Protein AF-A0A7S4W6G4-F1 (afdb_monomer_lite)

Radius of gyration: 26.93 Å; chains: 1; bounding box: 113×39×64 Å

Structure (mmCIF, N/CA/C/O backbone):
data_AF-A0A7S4W6G4-F1
#
_entry.id   AF-A0A7S4W6G4-F1
#
loop_
_atom_site.group_PDB
_atom_site.id
_atom_site.type_symbol
_atom_site.label_atom_id
_atom_site.label_alt_id
_atom_site.label_comp_id
_atom_site.label_asym_id
_atom_site.label_entity_id
_atom_site.label_seq_id
_atom_site.pdbx_PDB_ins_code
_atom_site.Cartn_x
_atom_site.Cartn_y
_atom_site.Cartn_z
_atom_site.occupancy
_atom_site.B_iso_or_equiv
_atom_site.auth_seq_id
_atom_site.auth_comp_id
_atom_site.auth_asym_id
_atom_site.auth_atom_id
_atom_site.pdbx_PDB_model_num
ATOM 1 N N . MET A 1 1 ? -40.949 -20.817 -31.400 1.00 38.12 1 MET A N 1
ATOM 2 C CA . MET A 1 1 ? -40.218 -19.542 -31.556 1.00 38.12 1 MET A CA 1
ATOM 3 C C . MET A 1 1 ? -39.423 -19.341 -30.274 1.00 38.12 1 MET A C 1
ATOM 5 O O . MET A 1 1 ? -40.013 -19.030 -29.252 1.00 38.12 1 MET A O 1
ATOM 9 N N . MET A 1 2 ? -38.136 -19.704 -30.275 1.00 33.88 2 MET A N 1
ATOM 10 C CA . MET A 1 2 ? -37.300 -19.646 -29.070 1.00 33.88 2 MET A CA 1
ATOM 11 C C . MET A 1 2 ? -37.063 -18.179 -28.695 1.00 33.88 2 MET A C 1
ATOM 13 O O . MET A 1 2 ? -36.562 -17.413 -29.520 1.00 33.88 2 MET A O 1
ATOM 17 N N . ARG A 1 3 ? -37.460 -17.781 -27.479 1.00 37.72 3 ARG A N 1
ATOM 18 C CA . ARG A 1 3 ? -37.093 -16.485 -26.898 1.00 37.72 3 ARG A CA 1
ATOM 19 C C . ARG A 1 3 ? -35.567 -16.452 -26.810 1.00 37.72 3 ARG A C 1
ATOM 21 O O . ARG A 1 3 ? -34.982 -17.215 -26.053 1.00 37.72 3 ARG A O 1
ATOM 28 N N . LYS A 1 4 ? -34.929 -15.598 -27.614 1.00 39.22 4 LYS A N 1
ATOM 29 C CA . LYS A 1 4 ? -33.546 -15.189 -27.368 1.00 39.22 4 LYS A CA 1
ATOM 30 C C . LYS A 1 4 ? -33.544 -14.504 -26.005 1.00 39.22 4 LYS A C 1
ATOM 32 O O . LYS A 1 4 ? -34.100 -13.416 -25.886 1.00 39.22 4 LYS A O 1
ATOM 37 N N . GLU A 1 5 ? -32.974 -15.151 -24.997 1.00 38.62 5 GLU A N 1
ATOM 38 C CA . GLU A 1 5 ? -32.592 -14.473 -23.764 1.00 38.62 5 GLU A CA 1
ATOM 39 C C . GLU A 1 5 ? -31.671 -13.315 -24.160 1.00 38.62 5 GLU A C 1
ATOM 41 O O . GLU A 1 5 ? -30.618 -13.510 -24.775 1.00 38.62 5 GLU A O 1
ATOM 46 N N . ALA A 1 6 ? -32.131 -12.087 -23.924 1.00 40.75 6 ALA A N 1
ATOM 47 C CA . ALA A 1 6 ? -31.311 -10.909 -24.117 1.00 40.75 6 ALA A CA 1
ATOM 48 C C . ALA A 1 6 ? -30.125 -11.026 -23.153 1.00 40.75 6 ALA A C 1
ATOM 50 O O . ALA A 1 6 ? -30.325 -11.126 -21.943 1.00 40.75 6 ALA A O 1
ATOM 51 N N . ARG A 1 7 ? -28.893 -11.043 -23.681 1.00 44.03 7 ARG A N 1
ATOM 52 C CA . ARG A 1 7 ? -27.702 -10.907 -22.834 1.00 44.03 7 ARG A CA 1
ATOM 53 C C . ARG A 1 7 ? -27.872 -9.635 -21.995 1.00 44.03 7 ARG A C 1
ATOM 55 O O . ARG A 1 7 ? -28.256 -8.616 -22.577 1.00 44.03 7 ARG A O 1
ATOM 62 N N . PRO A 1 8 ? -27.604 -9.671 -20.679 1.00 49.88 8 PRO A N 1
ATOM 63 C CA . PRO A 1 8 ? -27.667 -8.472 -19.860 1.00 49.88 8 PRO A CA 1
ATOM 64 C C . PRO A 1 8 ? -26.774 -7.397 -20.486 1.00 49.88 8 PRO A C 1
ATOM 66 O O . PRO A 1 8 ? -25.639 -7.666 -20.886 1.00 49.88 8 PRO A O 1
ATOM 69 N N . GLN A 1 9 ? -27.330 -6.198 -20.650 1.00 58.19 9 GLN A N 1
ATOM 70 C CA . GLN A 1 9 ? -26.614 -5.054 -21.197 1.00 58.19 9 GLN A CA 1
ATOM 71 C C . GLN A 1 9 ? -25.461 -4.723 -20.242 1.00 58.19 9 GLN A C 1
ATOM 73 O O . GLN A 1 9 ? -25.699 -4.482 -19.060 1.00 58.19 9 GLN A O 1
ATOM 78 N N . LYS A 1 10 ? -24.218 -4.781 -20.738 1.00 71.19 10 LYS A N 1
ATOM 79 C CA . LYS A 1 10 ? -23.021 -4.498 -19.932 1.00 71.19 10 LYS A CA 1
ATOM 80 C C . LYS A 1 10 ? -23.102 -3.084 -19.358 1.00 71.19 10 LYS A C 1
ATOM 82 O O . LYS A 1 10 ? -23.536 -2.166 -20.058 1.00 71.19 10 LYS A O 1
ATOM 87 N N . SER A 1 11 ? -22.685 -2.911 -18.104 1.00 84.69 11 SER A N 1
ATOM 88 C CA . SER A 1 11 ? -22.609 -1.578 -17.497 1.00 84.69 11 SER A CA 1
ATOM 89 C C . SER A 1 11 ? -21.521 -0.736 -18.176 1.00 84.69 11 SER A C 1
ATOM 91 O O . SER A 1 11 ? -20.589 -1.274 -18.779 1.00 84.69 11 SER A O 1
ATOM 93 N N . ALA A 1 12 ? -21.616 0.594 -18.067 1.00 89.12 12 ALA A N 1
ATOM 94 C CA . ALA A 1 12 ? -20.572 1.495 -18.562 1.00 89.12 12 ALA A CA 1
ATOM 95 C C . ALA A 1 12 ? -19.208 1.194 -17.913 1.00 89.12 12 ALA A C 1
ATOM 97 O O . ALA A 1 12 ? -18.187 1.211 -18.596 1.00 89.12 12 ALA A O 1
ATOM 98 N N . LEU A 1 13 ? -19.212 0.836 -16.623 1.00 91.19 13 LEU A N 1
ATOM 99 C CA . LEU A 1 13 ? -18.019 0.421 -15.893 1.00 91.19 13 LEU A CA 1
ATOM 100 C C . LEU A 1 13 ? -17.407 -0.862 -16.469 1.00 91.19 13 LEU A C 1
ATOM 102 O O . LEU A 1 13 ? -16.216 -0.885 -16.759 1.00 91.19 13 LEU A O 1
ATOM 106 N N . GLN A 1 14 ? -18.212 -1.897 -16.718 1.00 90.19 14 GLN A N 1
ATOM 107 C CA . GLN A 1 14 ? -17.725 -3.145 -17.319 1.00 90.19 14 GLN A CA 1
ATOM 108 C C . GLN A 1 14 ? -17.139 -2.917 -18.715 1.00 90.19 14 GLN A C 1
ATOM 110 O O . GLN A 1 14 ? -16.082 -3.453 -19.033 1.00 90.19 14 GLN A O 1
ATOM 115 N N . ALA A 1 15 ? -17.788 -2.089 -19.536 1.00 91.38 15 ALA A N 1
ATOM 116 C CA . ALA A 1 15 ? -17.266 -1.740 -20.854 1.00 91.38 15 ALA A CA 1
ATOM 117 C C . ALA A 1 15 ? -15.941 -0.959 -20.767 1.00 91.38 15 ALA A C 1
ATOM 119 O O . ALA A 1 15 ? -15.042 -1.191 -21.572 1.00 91.38 15 ALA A O 1
ATOM 120 N N . ALA A 1 16 ? -15.800 -0.057 -19.789 1.00 93.62 16 ALA A N 1
ATOM 121 C CA . ALA A 1 16 ? -14.558 0.678 -19.569 1.00 93.62 16 ALA A CA 1
ATOM 122 C C . ALA A 1 16 ? -13.426 -0.236 -19.072 1.00 93.62 16 ALA A C 1
ATOM 124 O O . ALA A 1 16 ? -12.300 -0.119 -19.551 1.00 93.62 16 ALA A O 1
ATOM 125 N N . LEU A 1 17 ? -13.724 -1.185 -18.181 1.00 93.81 17 LEU A N 1
ATOM 126 C CA . LEU A 1 17 ? -12.764 -2.188 -17.713 1.00 93.81 17 LEU A CA 1
ATOM 127 C C . LEU A 1 17 ? -12.255 -3.068 -18.861 1.00 93.81 17 LEU A C 1
ATOM 129 O O . LEU A 1 17 ? -11.051 -3.242 -19.002 1.00 93.81 17 LEU A O 1
ATOM 133 N N . GLU A 1 18 ? -13.146 -3.540 -19.735 1.00 91.38 18 GLU A N 1
ATOM 134 C CA . GLU A 1 18 ? -12.777 -4.326 -20.925 1.00 91.38 18 GLU A CA 1
ATOM 135 C C . GLU A 1 18 ? -11.944 -3.546 -21.953 1.00 91.38 18 GLU A C 1
ATOM 137 O O . GLU A 1 18 ? -11.341 -4.153 -22.832 1.00 91.38 18 GLU A O 1
ATOM 142 N N . SER A 1 19 ? -11.930 -2.211 -21.883 1.00 92.19 19 SER A N 1
ATOM 143 C CA . SER A 1 19 ? -11.077 -1.388 -22.750 1.00 92.19 19 SER A CA 1
ATOM 144 C C . SER A 1 19 ? -9.646 -1.239 -22.233 1.00 92.19 19 SER A C 1
ATOM 146 O O . SER A 1 19 ? -8.762 -0.897 -23.015 1.00 92.19 19 SER A O 1
ATOM 148 N N . VAL A 1 20 ? -9.434 -1.477 -20.934 1.00 92.50 20 VAL A N 1
ATOM 149 C CA . VAL A 1 20 ? -8.121 -1.416 -20.276 1.00 92.50 20 VAL A CA 1
ATOM 150 C C . VAL A 1 20 ? -7.511 -2.810 -20.170 1.00 92.50 20 VAL A C 1
ATOM 152 O O . VAL A 1 20 ? -6.330 -2.980 -20.434 1.00 92.50 20 VAL A O 1
ATOM 155 N N . LEU A 1 21 ? -8.322 -3.798 -19.793 1.00 91.88 21 LEU A N 1
ATOM 156 C CA . LEU A 1 21 ? -7.887 -5.174 -19.582 1.00 91.88 21 LEU A CA 1
ATOM 157 C C . LEU A 1 21 ? -7.889 -5.968 -20.889 1.00 91.88 21 LEU A C 1
ATOM 159 O O . LEU A 1 21 ? -8.795 -5.825 -21.714 1.00 91.88 21 LEU A O 1
ATOM 163 N N . ASP A 1 22 ? -6.920 -6.865 -21.046 1.00 82.88 22 ASP A N 1
ATOM 164 C CA . ASP A 1 22 ? -6.840 -7.794 -22.170 1.00 82.88 22 ASP A CA 1
ATOM 165 C C . ASP A 1 22 ? -7.007 -9.266 -21.737 1.00 82.88 22 ASP A C 1
ATOM 167 O O . ASP A 1 22 ? -7.213 -9.606 -20.571 1.00 82.88 22 ASP A O 1
ATOM 171 N N . GLY A 1 23 ? -6.969 -10.188 -22.706 1.00 71.50 23 GLY A N 1
ATOM 172 C CA . GLY A 1 23 ? -7.150 -11.619 -22.438 1.00 71.50 23 GLY A CA 1
ATOM 173 C C . GLY A 1 23 ? -6.061 -12.250 -21.557 1.00 71.50 23 GLY A C 1
ATOM 174 O O . GLY A 1 23 ? -6.281 -13.340 -21.024 1.00 71.50 23 GLY A O 1
ATOM 175 N N . ASN A 1 24 ? -4.909 -11.598 -21.387 1.00 75.94 24 ASN A N 1
ATOM 176 C CA . ASN A 1 24 ? -3.816 -12.072 -20.539 1.00 75.94 24 ASN A CA 1
ATOM 177 C C . ASN A 1 24 ? -4.064 -11.766 -19.055 1.00 75.94 24 ASN A C 1
ATOM 179 O O . ASN A 1 24 ? -3.491 -12.437 -18.195 1.00 75.94 24 ASN A O 1
ATOM 183 N N . ASP A 1 25 ? -4.958 -10.826 -18.742 1.00 85.12 25 ASP A N 1
ATOM 184 C CA . ASP A 1 25 ? -5.256 -10.430 -17.363 1.00 85.12 25 ASP A CA 1
ATOM 185 C C . ASP A 1 25 ? -6.153 -11.439 -16.627 1.00 85.12 25 ASP A C 1
ATOM 187 O O . ASP A 1 25 ? -6.277 -11.380 -15.407 1.00 85.12 25 ASP A O 1
ATOM 191 N N . GLY A 1 26 ? -6.740 -12.425 -17.317 1.00 88.69 26 GLY A N 1
ATOM 192 C CA . GLY A 1 26 ? -7.681 -13.375 -16.706 1.00 88.69 26 GLY A CA 1
ATOM 193 C C . GLY A 1 26 ? -7.098 -14.178 -15.534 1.00 88.69 26 GLY A C 1
ATOM 194 O O . GLY A 1 26 ? -7.753 -14.340 -14.506 1.00 88.69 26 GLY A O 1
ATOM 195 N N . GLN A 1 27 ? -5.846 -14.643 -15.641 1.00 88.94 27 GLN A N 1
ATOM 196 C CA . GLN A 1 27 ? -5.169 -15.297 -14.509 1.00 88.94 27 GLN A CA 1
ATOM 197 C C . GLN A 1 27 ? -4.900 -14.315 -13.369 1.00 88.94 27 GLN A C 1
ATOM 199 O O . GLN A 1 27 ? -4.969 -14.695 -12.198 1.00 88.94 27 GLN A O 1
ATOM 204 N N . ARG A 1 28 ? -4.611 -13.052 -13.703 1.00 91.25 28 ARG A N 1
ATOM 205 C CA . ARG A 1 28 ? -4.346 -12.029 -12.700 1.00 91.25 28 ARG A CA 1
ATOM 206 C C . ARG A 1 28 ? -5.610 -11.656 -11.935 1.00 91.25 28 ARG A C 1
ATOM 208 O O . ARG A 1 28 ? -5.557 -11.614 -10.710 1.00 91.25 28 ARG A O 1
ATOM 215 N N . MET A 1 29 ? -6.743 -11.515 -12.620 1.00 95.06 29 MET A N 1
ATOM 216 C CA . MET A 1 29 ? -8.046 -11.275 -11.996 1.00 95.06 29 MET A CA 1
ATOM 217 C C . MET A 1 29 ? -8.393 -12.351 -10.961 1.00 95.06 29 MET A C 1
ATOM 219 O O . MET A 1 29 ? -8.848 -12.013 -9.876 1.00 95.06 29 MET A O 1
ATOM 223 N N . LEU A 1 30 ? -8.120 -13.631 -11.245 1.00 9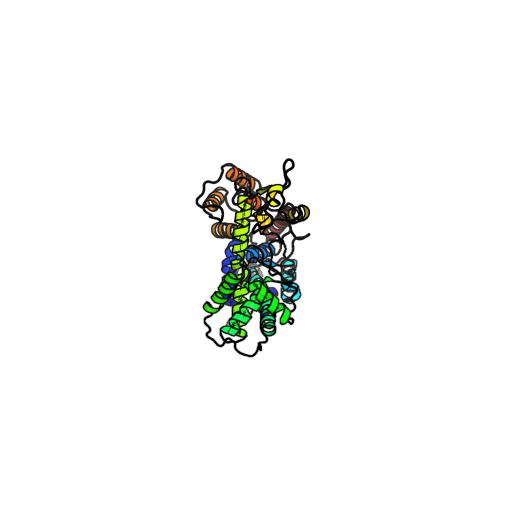5.50 30 LEU A N 1
ATOM 224 C CA . LEU A 1 30 ? -8.350 -14.717 -10.280 1.00 95.50 30 LEU A CA 1
ATOM 225 C C . LEU A 1 30 ? -7.473 -14.582 -9.027 1.00 95.50 30 LEU A C 1
ATOM 227 O O . LEU A 1 30 ? -7.940 -14.835 -7.917 1.00 95.50 30 LEU A O 1
ATOM 231 N N . ALA A 1 31 ? -6.210 -14.178 -9.188 1.00 94.62 31 ALA A N 1
ATOM 232 C CA . ALA A 1 31 ? -5.309 -13.942 -8.061 1.00 94.62 31 ALA A CA 1
ATOM 233 C C . ALA A 1 31 ? -5.742 -12.723 -7.226 1.00 94.62 31 ALA A C 1
ATOM 235 O O . ALA A 1 31 ? -5.716 -12.780 -5.997 1.00 94.62 31 ALA A O 1
ATOM 236 N N . VAL A 1 32 ? -6.177 -11.644 -7.884 1.00 97.19 32 VAL A N 1
ATOM 237 C CA . VAL A 1 32 ? -6.742 -10.451 -7.233 1.00 97.19 32 VAL A CA 1
ATOM 238 C C . VAL A 1 32 ? -8.011 -10.822 -6.462 1.00 97.19 32 VAL A C 1
ATOM 240 O O . VAL A 1 32 ? -8.120 -10.524 -5.276 1.00 97.19 32 VAL A O 1
ATOM 243 N N . GLU A 1 33 ? -8.943 -11.536 -7.095 1.00 97.44 33 GLU A N 1
ATOM 244 C CA . GLU A 1 33 ? -10.197 -11.976 -6.479 1.00 97.44 33 GLU A CA 1
ATOM 245 C C . GLU A 1 33 ? -9.960 -12.857 -5.252 1.00 97.44 33 GLU A C 1
ATOM 247 O O . GLU A 1 33 ? -10.619 -12.669 -4.231 1.00 97.44 33 GLU A O 1
ATOM 252 N N . ALA A 1 34 ? -8.997 -13.779 -5.313 1.00 96.19 34 ALA A N 1
ATOM 253 C CA . ALA A 1 34 ? -8.649 -14.626 -4.176 1.00 96.19 34 ALA A CA 1
ATOM 254 C C . ALA A 1 34 ? -8.156 -13.818 -2.961 1.00 96.19 34 ALA A C 1
ATOM 256 O O . ALA A 1 34 ? -8.482 -14.176 -1.830 1.00 96.19 34 ALA A O 1
ATOM 257 N N . SER A 1 35 ? -7.407 -12.734 -3.185 1.00 95.69 35 SER A N 1
ATOM 258 C CA . SER A 1 35 ? -6.888 -11.878 -2.107 1.00 95.69 35 SER A CA 1
ATOM 259 C C . SER A 1 35 ? -7.930 -10.893 -1.565 1.00 95.69 35 SER A C 1
ATOM 261 O O . SER A 1 35 ? -7.939 -10.620 -0.366 1.00 95.69 35 SER A O 1
ATOM 263 N N . VAL A 1 36 ? -8.813 -10.373 -2.425 1.00 96.62 36 VAL A N 1
ATOM 264 C CA . VAL A 1 36 ? -9.782 -9.315 -2.074 1.00 96.62 36 VAL A CA 1
ATOM 265 C C . VAL A 1 36 ? -11.107 -9.870 -1.557 1.00 96.62 36 VAL A C 1
ATOM 267 O O . VAL A 1 36 ? -11.795 -9.195 -0.794 1.00 96.62 36 VAL A O 1
ATOM 270 N N . ARG A 1 37 ? -11.495 -11.090 -1.950 1.00 95.88 37 ARG A N 1
ATOM 271 C CA . ARG A 1 37 ? -12.785 -11.672 -1.554 1.00 95.88 37 ARG A CA 1
ATOM 272 C C . ARG A 1 37 ? -13.017 -11.653 -0.037 1.00 95.88 37 ARG A C 1
ATOM 274 O O . ARG A 1 37 ? -14.103 -11.222 0.330 1.00 95.88 37 ARG A O 1
ATOM 281 N N . PRO A 1 38 ? -12.083 -12.083 0.837 1.00 94.38 38 PRO A N 1
ATOM 282 C CA . PRO A 1 38 ? -12.312 -12.061 2.284 1.00 94.38 38 PRO A CA 1
ATOM 283 C C . PRO A 1 38 ? -12.734 -10.681 2.794 1.00 94.38 38 PRO A C 1
ATOM 285 O O . PRO A 1 38 ? -13.771 -10.552 3.439 1.00 94.38 38 PRO A O 1
ATOM 288 N N . THR A 1 39 ? -11.993 -9.652 2.389 1.00 93.50 39 THR A N 1
ATOM 289 C CA . THR A 1 39 ? -12.266 -8.254 2.716 1.00 93.50 39 THR A CA 1
ATOM 290 C C . THR A 1 39 ? -13.608 -7.802 2.149 1.00 93.50 39 THR A C 1
ATOM 292 O O . THR A 1 39 ? -14.433 -7.251 2.869 1.00 93.50 39 THR A O 1
ATOM 295 N N . TYR A 1 40 ? -13.894 -8.101 0.877 1.00 94.06 40 TYR A N 1
ATOM 296 C CA . TYR A 1 40 ? -15.189 -7.784 0.270 1.00 94.06 40 TYR A CA 1
ATOM 297 C C . TYR A 1 40 ? -16.351 -8.418 1.044 1.00 94.06 40 TYR A C 1
ATOM 299 O O . TYR A 1 40 ? -17.368 -7.761 1.265 1.00 94.06 40 TYR A O 1
ATOM 307 N N . GLU A 1 41 ? -16.220 -9.678 1.470 1.00 92.62 41 GLU A N 1
ATOM 308 C CA . GLU A 1 41 ? -17.256 -10.375 2.237 1.00 92.62 41 GLU A CA 1
ATOM 309 C C . GLU A 1 41 ? -17.442 -9.799 3.645 1.00 92.62 41 GLU A C 1
ATOM 311 O O . GLU A 1 41 ? -18.581 -9.725 4.109 1.00 92.62 41 GLU A O 1
ATOM 316 N N . ALA A 1 42 ? -16.374 -9.291 4.261 1.00 92.81 42 ALA A N 1
ATOM 317 C CA . ALA A 1 42 ? -16.417 -8.630 5.559 1.00 92.81 42 ALA A CA 1
ATOM 318 C C . ALA A 1 42 ? -17.091 -7.246 5.537 1.00 92.81 42 ALA A C 1
ATOM 320 O O . ALA A 1 42 ? -17.504 -6.771 6.582 1.00 92.81 42 ALA A O 1
ATOM 321 N N . PHE A 1 43 ? -17.312 -6.605 4.387 1.00 90.25 43 PHE A N 1
ATOM 322 C CA . PHE A 1 43 ? -18.033 -5.325 4.361 1.00 90.25 43 PHE A CA 1
ATOM 323 C C . PHE A 1 43 ? -19.566 -5.464 4.311 1.00 90.25 43 PHE A C 1
ATOM 325 O O . PHE A 1 43 ? -20.094 -6.414 3.710 1.00 90.25 43 PHE A O 1
ATOM 332 N N . PRO A 1 44 ? -20.319 -4.491 4.868 1.00 88.12 44 PRO A N 1
ATOM 333 C CA . PRO A 1 44 ? -21.763 -4.410 4.688 1.00 88.12 44 PRO A CA 1
ATOM 334 C C . PRO A 1 44 ? -22.152 -4.315 3.208 1.00 88.12 44 PRO A C 1
ATOM 336 O O . PRO A 1 44 ? -21.497 -3.636 2.416 1.00 88.12 44 PRO A O 1
ATOM 339 N N . LYS A 1 45 ? -23.251 -4.977 2.834 1.00 88.62 45 LYS A N 1
ATOM 340 C CA . LYS A 1 45 ? -23.756 -5.006 1.456 1.00 88.62 45 LYS A CA 1
ATOM 341 C C . LYS A 1 45 ? -25.231 -4.645 1.417 1.00 88.62 45 LYS A C 1
ATOM 343 O O . LYS A 1 45 ? -25.983 -4.998 2.324 1.00 88.62 45 LYS A O 1
ATOM 348 N N . ASN A 1 46 ? -25.657 -3.993 0.339 1.00 86.44 46 ASN A N 1
ATOM 349 C CA . ASN A 1 46 ? -27.082 -3.790 0.083 1.00 86.44 46 ASN A CA 1
ATOM 350 C C . ASN A 1 46 ? -27.772 -5.098 -0.353 1.00 86.44 46 ASN A C 1
ATOM 352 O O . ASN A 1 46 ? -27.141 -6.142 -0.528 1.00 86.44 46 ASN A O 1
ATOM 356 N N . ALA A 1 47 ? -29.079 -5.025 -0.617 1.00 85.75 47 ALA A N 1
ATOM 357 C CA . ALA A 1 47 ? -29.882 -6.162 -1.077 1.00 85.75 47 ALA A CA 1
ATOM 358 C C . ALA A 1 47 ? -29.410 -6.791 -2.408 1.00 85.75 47 ALA A C 1
ATOM 360 O O . ALA A 1 47 ? -29.779 -7.921 -2.719 1.00 85.75 47 ALA A O 1
ATOM 361 N N . LEU A 1 48 ? -28.594 -6.082 -3.196 1.00 86.94 48 LEU A N 1
ATOM 362 C CA . LEU A 1 48 ? -27.988 -6.583 -4.434 1.00 86.94 48 LEU A CA 1
ATOM 363 C C . LEU A 1 48 ? -26.608 -7.222 -4.203 1.00 86.94 48 LEU A C 1
ATOM 365 O O . LEU A 1 48 ? -25.934 -7.571 -5.173 1.00 86.94 48 LEU A O 1
ATOM 369 N N . GLY A 1 49 ? -26.165 -7.349 -2.948 1.00 89.50 49 GLY A N 1
ATOM 370 C CA . GLY A 1 49 ? -24.852 -7.883 -2.596 1.00 89.50 49 GLY A CA 1
ATOM 371 C C . GLY A 1 49 ? -23.697 -6.948 -2.957 1.00 89.50 49 GLY A C 1
ATOM 372 O O . GLY A 1 49 ? -22.584 -7.427 -3.166 1.00 89.50 49 GLY A O 1
ATOM 373 N N . ARG A 1 50 ? -23.955 -5.639 -3.082 1.00 92.19 50 ARG A N 1
ATOM 374 C CA . ARG A 1 50 ? -22.965 -4.626 -3.475 1.00 92.19 50 ARG A CA 1
ATOM 375 C C . ARG A 1 50 ? -22.490 -3.807 -2.285 1.00 92.19 50 ARG A C 1
ATOM 377 O O . ARG A 1 50 ? -23.288 -3.530 -1.390 1.00 92.19 50 ARG A O 1
ATOM 384 N N . ILE A 1 51 ? -21.235 -3.375 -2.334 1.00 91.81 51 ILE A N 1
ATOM 385 C CA . ILE A 1 51 ? -20.653 -2.445 -1.358 1.00 91.81 51 ILE A CA 1
ATOM 386 C C . ILE A 1 51 ? -20.899 -0.979 -1.765 1.00 91.81 51 ILE A C 1
ATOM 388 O O . ILE A 1 51 ? -21.031 -0.695 -2.965 1.00 91.81 51 ILE A O 1
ATOM 392 N N . PRO A 1 52 ? -20.937 -0.047 -0.799 1.00 88.19 52 PRO A N 1
ATOM 393 C CA . PRO A 1 52 ? -20.869 1.388 -1.058 1.00 88.19 52 PRO A CA 1
ATOM 394 C C . PRO A 1 52 ? -19.631 1.779 -1.889 1.00 88.19 52 PRO A C 1
ATOM 396 O O . PRO A 1 52 ? -18.554 1.212 -1.692 1.00 88.19 52 PRO A O 1
ATOM 399 N N . PRO A 1 53 ? -19.760 2.736 -2.829 1.00 85.94 53 PRO A N 1
ATOM 400 C CA . PRO A 1 53 ? -18.642 3.181 -3.656 1.00 85.94 53 PRO A CA 1
ATOM 401 C C . PRO A 1 53 ? -17.686 4.154 -2.948 1.00 85.94 53 PRO A C 1
ATOM 403 O O . PRO A 1 53 ? -16.548 4.260 -3.390 1.00 85.94 53 PRO A O 1
ATOM 406 N N . SER A 1 54 ? -18.132 4.837 -1.889 1.00 84.38 54 SER A N 1
ATOM 407 C CA . SER A 1 54 ? -17.309 5.740 -1.070 1.00 84.38 54 SER A CA 1
ATOM 408 C C . SER A 1 54 ? -16.776 5.005 0.164 1.00 84.38 54 SER A C 1
ATOM 410 O O . SER A 1 54 ? -17.405 4.046 0.619 1.00 84.38 54 SER A O 1
ATOM 412 N N . GLU A 1 55 ? -15.610 5.427 0.658 1.00 75.69 55 GLU A N 1
ATOM 413 C CA . GLU A 1 55 ? -14.807 4.831 1.744 1.00 75.69 55 GLU A CA 1
ATOM 414 C C . GLU A 1 55 ? -14.378 3.375 1.537 1.00 75.69 55 GLU A C 1
ATOM 416 O O . GLU A 1 55 ? -13.185 3.096 1.402 1.00 75.69 55 GLU A O 1
ATOM 421 N N . ILE A 1 56 ? -15.338 2.449 1.496 1.00 86.62 56 ILE A N 1
ATOM 422 C CA . ILE A 1 56 ? -15.102 1.003 1.484 1.00 86.62 56 ILE A CA 1
ATOM 423 C C . ILE A 1 56 ? -14.308 0.617 0.245 1.00 86.62 56 ILE A C 1
ATOM 425 O O . ILE A 1 56 ? -13.324 -0.116 0.325 1.00 86.62 56 ILE A O 1
ATOM 429 N N . PHE A 1 57 ? -14.699 1.133 -0.918 1.00 92.44 57 PHE A N 1
ATOM 430 C CA . PHE A 1 57 ? -13.980 0.833 -2.145 1.00 92.44 57 PHE A CA 1
ATOM 431 C C . PHE A 1 57 ? -12.559 1.429 -2.165 1.00 92.44 57 PHE A C 1
ATOM 433 O O . PHE A 1 57 ? -11.622 0.663 -2.411 1.00 92.44 57 PHE A O 1
ATOM 440 N N . PRO A 1 58 ? -12.339 2.720 -1.836 1.00 91.81 58 PRO A N 1
ATOM 441 C CA . PRO A 1 58 ? -10.997 3.248 -1.593 1.00 91.81 58 PRO A CA 1
ATOM 442 C C . PRO A 1 58 ? -10.172 2.435 -0.584 1.00 91.81 58 PRO A C 1
ATOM 444 O O . PRO A 1 58 ? -8.999 2.167 -0.844 1.00 91.81 58 PRO A O 1
ATOM 447 N N . ALA A 1 59 ? -10.764 2.011 0.536 1.00 89.44 59 ALA A N 1
ATOM 448 C CA . ALA A 1 59 ? -10.097 1.229 1.574 1.00 89.44 59 ALA A CA 1
ATOM 449 C C . ALA A 1 59 ? -9.662 -0.149 1.062 1.00 89.44 59 ALA A C 1
ATOM 451 O O . ALA A 1 59 ? -8.495 -0.500 1.216 1.00 89.44 59 ALA A O 1
ATOM 452 N N . ILE A 1 60 ? -10.539 -0.880 0.364 1.00 94.25 60 ILE A N 1
ATOM 453 C CA . ILE A 1 60 ? -10.205 -2.171 -0.258 1.00 94.25 60 ILE A CA 1
ATOM 454 C C . ILE A 1 60 ? -9.061 -2.012 -1.267 1.00 94.25 60 ILE A C 1
ATOM 456 O O . ILE A 1 60 ? -8.130 -2.819 -1.281 1.00 94.25 60 ILE A O 1
ATOM 460 N N . VAL A 1 61 ? -9.106 -0.973 -2.109 1.00 96.31 61 VAL A N 1
ATOM 461 C CA . VAL A 1 61 ? -8.056 -0.718 -3.107 1.00 96.31 61 VAL A CA 1
ATOM 462 C C . VAL A 1 61 ? -6.723 -0.406 -2.418 1.00 96.31 61 VAL A C 1
ATOM 464 O O . VAL A 1 61 ? -5.712 -1.026 -2.754 1.00 96.31 61 VAL A O 1
ATOM 467 N N . ARG A 1 62 ? -6.703 0.498 -1.426 1.00 94.00 62 ARG A N 1
ATOM 468 C CA . ARG A 1 62 ? -5.491 0.813 -0.647 1.00 94.00 62 ARG A CA 1
ATOM 469 C C . ARG A 1 62 ? -4.940 -0.420 0.067 1.00 94.00 62 ARG A C 1
ATOM 471 O O . ARG A 1 62 ? -3.752 -0.705 -0.068 1.00 94.00 62 ARG A O 1
ATOM 478 N N . GLY A 1 63 ? -5.794 -1.150 0.783 1.00 94.00 63 GLY A N 1
ATOM 479 C CA . GLY A 1 63 ? -5.426 -2.342 1.544 1.00 94.00 63 GLY A CA 1
ATOM 480 C C . GLY A 1 63 ? -4.828 -3.421 0.646 1.00 94.00 63 GLY A C 1
ATOM 481 O O . GLY A 1 63 ? -3.751 -3.938 0.941 1.00 94.00 63 GLY A O 1
ATOM 482 N N . TYR A 1 64 ? -5.438 -3.681 -0.519 1.00 97.12 64 TYR A N 1
ATOM 483 C CA . TYR A 1 64 ? -4.894 -4.610 -1.513 1.00 97.12 64 TYR A CA 1
ATOM 484 C C . TYR A 1 64 ? -3.475 -4.227 -1.943 1.00 97.12 64 TYR A C 1
ATOM 486 O O . TYR A 1 64 ? -2.552 -5.035 -1.838 1.00 97.12 64 TYR A O 1
ATOM 494 N N . PHE A 1 65 ? -3.278 -2.989 -2.401 1.00 97.00 65 PHE A N 1
ATOM 495 C CA . PHE A 1 65 ? -1.984 -2.549 -2.921 1.00 97.00 65 PHE A CA 1
ATOM 496 C C . PHE A 1 65 ? -0.905 -2.472 -1.834 1.00 97.00 65 PHE A C 1
ATOM 498 O O . PHE A 1 65 ? 0.237 -2.874 -2.084 1.00 97.00 65 PHE A O 1
ATOM 505 N N . ALA A 1 66 ? -1.257 -2.055 -0.616 1.00 95.19 66 ALA A N 1
ATOM 506 C CA . ALA A 1 66 ? -0.348 -2.028 0.527 1.00 95.19 66 ALA A CA 1
ATOM 507 C C . ALA A 1 66 ? 0.042 -3.438 1.010 1.00 95.19 66 ALA A C 1
ATOM 509 O O . ALA A 1 66 ? 1.205 -3.663 1.353 1.00 95.19 66 ALA A O 1
ATOM 510 N N . LYS A 1 67 ? -0.901 -4.390 1.015 1.00 94.81 67 LYS A N 1
ATOM 511 C CA . LYS A 1 67 ? -0.703 -5.781 1.464 1.00 94.81 67 LYS A CA 1
ATOM 512 C C . LYS A 1 67 ? 0.017 -6.655 0.446 1.00 94.81 67 LYS A C 1
ATOM 514 O O . LYS A 1 67 ? 0.829 -7.495 0.820 1.00 94.81 67 LYS A O 1
ATOM 519 N N . GLU A 1 68 ? -0.299 -6.508 -0.835 1.00 95.31 68 GLU A N 1
ATOM 520 C CA . GLU A 1 68 ? 0.256 -7.377 -1.874 1.00 95.31 68 GLU A CA 1
ATOM 521 C C . GLU A 1 68 ? 1.578 -6.836 -2.411 1.00 95.31 68 GLU A C 1
ATOM 523 O O . GLU A 1 68 ? 2.516 -7.605 -2.641 1.00 95.31 68 GLU A O 1
ATOM 528 N N . HIS A 1 69 ? 1.673 -5.518 -2.592 1.00 95.06 69 HIS A N 1
ATOM 529 C CA . HIS A 1 69 ? 2.764 -4.893 -3.340 1.00 95.06 69 HIS A CA 1
ATOM 530 C C . HIS A 1 69 ? 3.543 -3.838 -2.552 1.00 95.06 69 HIS A C 1
ATOM 532 O O . HIS A 1 69 ? 4.594 -3.399 -3.020 1.00 95.06 69 HIS A O 1
ATOM 538 N N . GLY A 1 70 ? 3.055 -3.423 -1.379 1.00 94.94 70 GLY A N 1
ATOM 539 C CA . GLY A 1 70 ? 3.580 -2.252 -0.674 1.00 94.94 70 GLY A CA 1
ATOM 540 C C . GLY A 1 70 ? 3.358 -0.953 -1.452 1.00 94.94 70 GLY A C 1
ATOM 541 O O . GLY A 1 70 ? 4.084 0.011 -1.249 1.00 94.94 70 GLY A O 1
ATOM 542 N N . TRP A 1 71 ? 2.413 -0.906 -2.393 1.00 95.50 71 TRP A N 1
ATOM 543 C CA . TRP A 1 71 ? 2.192 0.284 -3.212 1.00 95.50 71 TRP A CA 1
ATOM 544 C C . TRP A 1 71 ? 1.272 1.275 -2.504 1.00 95.50 71 TRP A C 1
ATOM 546 O O . TRP A 1 71 ? 0.155 0.936 -2.121 1.00 95.50 71 TRP A O 1
ATOM 556 N N . GLN A 1 72 ? 1.722 2.523 -2.400 1.00 93.62 72 GLN A N 1
ATOM 557 C CA . GLN A 1 72 ? 0.871 3.664 -2.075 1.00 93.62 72 GLN A CA 1
ATOM 558 C C . GLN A 1 72 ? 0.547 4.422 -3.360 1.00 93.62 72 GLN A C 1
ATOM 560 O O . GLN A 1 72 ? 1.446 4.957 -4.013 1.00 93.62 72 GLN A O 1
ATOM 565 N N . LEU A 1 73 ? -0.732 4.440 -3.735 1.00 94.62 73 LEU A N 1
ATOM 566 C CA . LEU A 1 73 ? -1.209 5.098 -4.948 1.00 94.62 73 LEU A CA 1
ATOM 567 C C . LEU A 1 73 ? -1.358 6.608 -4.732 1.00 94.62 73 LEU A C 1
ATOM 569 O O . LEU A 1 73 ? -1.931 7.050 -3.737 1.00 94.62 73 LEU A O 1
ATOM 573 N N . ARG A 1 74 ? -0.879 7.396 -5.695 1.00 92.38 74 ARG A N 1
ATOM 574 C CA . ARG A 1 74 ? -1.009 8.857 -5.697 1.00 92.38 74 ARG A CA 1
ATOM 575 C C . ARG A 1 74 ? -2.446 9.259 -6.015 1.00 92.38 74 ARG A C 1
ATOM 577 O O . ARG A 1 74 ? -3.018 8.783 -7.000 1.00 92.38 74 ARG A O 1
ATOM 584 N N . GLY A 1 75 ? -3.011 10.165 -5.224 1.00 90.81 75 GLY A N 1
ATOM 585 C CA . GLY A 1 75 ? -4.422 10.548 -5.325 1.00 90.81 75 GLY A CA 1
ATOM 586 C C . GLY A 1 75 ? -5.374 9.536 -4.685 1.00 90.81 75 GLY A C 1
ATOM 587 O O . GLY A 1 75 ? -6.575 9.616 -4.912 1.00 90.81 75 GLY A O 1
ATOM 588 N N . LEU A 1 76 ? -4.847 8.577 -3.919 1.00 91.38 76 LEU A N 1
ATOM 589 C CA . LEU A 1 76 ? -5.619 7.654 -3.086 1.00 91.38 76 LEU A CA 1
ATOM 590 C C . LEU A 1 76 ? -4.942 7.474 -1.720 1.00 91.38 76 LEU A C 1
ATOM 592 O O . LEU A 1 76 ? -4.951 6.387 -1.146 1.00 91.38 76 LEU A O 1
ATOM 596 N N . GLU A 1 77 ? -4.294 8.521 -1.214 1.00 86.69 77 GLU A N 1
ATOM 597 C CA . GLU A 1 77 ? -3.681 8.520 0.108 1.00 86.69 77 GLU A CA 1
ATOM 598 C C . GLU A 1 77 ? -4.747 8.400 1.222 1.00 86.69 77 GLU A C 1
ATOM 600 O O . GLU A 1 77 ? -5.891 8.831 1.044 1.00 86.69 77 GLU A O 1
ATOM 605 N N . PRO A 1 78 ? -4.411 7.810 2.386 1.00 81.19 78 PRO A N 1
ATOM 606 C CA . PRO A 1 78 ? -5.324 7.770 3.526 1.00 81.19 78 PRO A CA 1
ATOM 607 C C . PRO A 1 78 ? -5.620 9.183 4.073 1.00 81.19 78 PRO A C 1
ATOM 609 O O . PRO A 1 78 ? -4.811 10.099 3.876 1.00 81.19 78 PRO A O 1
ATOM 612 N N . PRO A 1 79 ? -6.730 9.371 4.812 1.00 78.25 79 PRO A N 1
ATOM 613 C CA . PRO A 1 79 ? -7.113 10.666 5.391 1.00 78.25 79 PRO A CA 1
ATOM 614 C C . PRO A 1 79 ? -6.041 11.311 6.285 1.00 78.25 79 PRO A C 1
ATOM 616 O O . PRO A 1 79 ? -5.926 12.531 6.341 1.00 78.25 79 PRO A O 1
ATOM 619 N N . SER A 1 80 ? -5.197 10.522 6.951 1.00 75.50 80 SER A N 1
ATOM 620 C CA . SER A 1 80 ? -4.019 11.020 7.682 1.00 75.50 80 SER A CA 1
ATOM 621 C C . SER A 1 80 ? -2.989 11.749 6.808 1.00 75.50 80 SER A C 1
ATOM 623 O O . SER A 1 80 ? -2.239 12.589 7.307 1.00 75.50 80 SER A O 1
ATOM 625 N N . LEU A 1 81 ? -2.935 11.461 5.507 1.00 78.12 81 LEU A N 1
ATOM 626 C CA . LEU A 1 81 ? -1.963 12.023 4.565 1.00 78.12 81 LEU A CA 1
ATOM 627 C C . LEU A 1 81 ? -2.586 13.002 3.556 1.00 78.12 81 LEU A C 1
ATOM 629 O O . LEU A 1 81 ? -1.848 13.769 2.927 1.00 78.12 81 LEU A O 1
ATOM 633 N N . ALA A 1 82 ? -3.916 13.028 3.440 1.00 76.56 82 ALA A N 1
ATOM 634 C CA . ALA A 1 82 ? -4.667 13.875 2.518 1.00 76.56 82 ALA A CA 1
ATOM 635 C C . ALA A 1 82 ? -5.689 14.773 3.248 1.00 76.56 82 ALA A C 1
ATOM 637 O O . ALA A 1 82 ? -6.292 14.370 4.232 1.00 76.56 82 ALA A O 1
ATOM 638 N N . PRO A 1 83 ? -5.944 16.006 2.770 1.00 67.44 83 PRO A N 1
ATOM 639 C CA . PRO A 1 83 ? -6.864 16.934 3.435 1.00 67.44 83 PRO A CA 1
ATOM 640 C C . PRO A 1 83 ? -8.341 16.509 3.373 1.00 67.44 83 PRO A C 1
ATOM 642 O O . PRO A 1 83 ? -9.159 17.072 4.100 1.00 67.44 83 PRO A O 1
ATOM 645 N N . ARG A 1 84 ? -8.698 15.585 2.475 1.00 73.19 84 ARG A N 1
ATOM 646 C CA . ARG A 1 84 ? -10.032 14.985 2.336 1.00 73.19 84 ARG A CA 1
ATOM 647 C C . ARG A 1 84 ? -9.880 13.517 1.916 1.00 73.19 84 ARG A C 1
ATOM 649 O O . ARG A 1 84 ? -8.875 13.220 1.267 1.00 73.19 84 ARG A O 1
ATOM 656 N N . PRO A 1 85 ? -10.853 12.645 2.237 1.00 74.75 85 PRO A N 1
ATOM 657 C CA . PRO A 1 85 ? -10.891 11.287 1.708 1.00 74.75 85 PRO A CA 1
ATOM 658 C C . PRO A 1 85 ? -10.865 11.315 0.179 1.00 74.75 85 PRO A C 1
ATOM 660 O O . PRO A 1 85 ? -11.597 12.088 -0.444 1.00 74.75 85 PRO A O 1
ATOM 663 N N . SER A 1 86 ? -9.975 10.517 -0.403 1.00 85.25 86 SER A N 1
ATOM 664 C CA . SER A 1 86 ? -9.849 10.370 -1.849 1.00 85.25 86 SER A CA 1
ATOM 665 C C . SER A 1 86 ? -10.700 9.215 -2.352 1.00 85.25 86 SER A C 1
ATOM 667 O O . SER A 1 86 ? -10.721 8.137 -1.751 1.00 85.25 86 SER A O 1
ATOM 669 N N . GLU A 1 87 ? -11.336 9.427 -3.498 1.00 91.38 87 GLU A N 1
ATOM 670 C CA . GLU A 1 87 ? -12.125 8.401 -4.173 1.00 91.38 87 GLU A CA 1
ATOM 671 C C . GLU A 1 87 ? -11.298 7.659 -5.227 1.00 91.38 87 GLU A C 1
ATOM 673 O O . GLU A 1 87 ? -10.393 8.220 -5.842 1.00 91.38 87 GLU A O 1
ATOM 678 N N . VAL A 1 88 ? -11.630 6.394 -5.512 1.00 95.00 88 VAL A N 1
ATOM 679 C CA . VAL A 1 88 ? -10.832 5.572 -6.451 1.00 95.00 88 VAL A CA 1
ATOM 680 C C . VAL A 1 88 ? -10.724 6.219 -7.831 1.00 95.00 88 VAL A C 1
ATOM 682 O O . VAL A 1 88 ? -9.666 6.171 -8.449 1.00 95.00 88 VAL A O 1
ATOM 685 N N . HIS A 1 89 ? -11.783 6.881 -8.303 1.00 94.69 89 HIS A N 1
ATOM 686 C CA . HIS A 1 89 ? -11.782 7.569 -9.595 1.00 94.69 89 HIS A CA 1
ATOM 687 C C . HIS A 1 89 ? -10.861 8.804 -9.657 1.00 94.69 89 HIS A C 1
ATOM 689 O O . HIS A 1 89 ? -10.634 9.324 -10.749 1.00 94.69 89 HIS A O 1
ATOM 695 N N . GLU A 1 90 ? -10.334 9.267 -8.520 1.00 93.94 90 GLU A N 1
ATOM 696 C CA . GLU A 1 90 ? -9.383 10.379 -8.407 1.00 93.94 90 GLU A CA 1
ATOM 697 C C . GLU A 1 90 ? -7.916 9.914 -8.408 1.00 93.94 90 GLU A C 1
ATOM 699 O O . GLU A 1 90 ? -7.011 10.747 -8.499 1.00 93.94 90 GLU A O 1
ATOM 704 N N . ALA A 1 91 ? -7.663 8.599 -8.361 1.00 95.44 91 ALA A N 1
ATOM 705 C CA . ALA A 1 91 ? -6.314 8.051 -8.431 1.00 95.44 91 ALA A CA 1
ATOM 706 C C . ALA A 1 91 ? -5.605 8.529 -9.709 1.00 95.44 91 ALA A C 1
ATOM 708 O O . ALA A 1 91 ? -6.128 8.378 -10.820 1.00 95.44 91 ALA A O 1
ATOM 709 N N . LEU A 1 92 ? -4.392 9.078 -9.567 1.00 94.81 92 LEU A N 1
ATOM 710 C CA . LEU A 1 92 ? -3.706 9.761 -10.671 1.00 94.81 92 LEU A CA 1
ATOM 711 C C . LEU A 1 92 ? -3.484 8.849 -11.880 1.00 94.81 92 LEU A C 1
ATOM 713 O O . LEU A 1 92 ? -3.641 9.304 -13.008 1.00 94.81 92 LEU A O 1
ATOM 717 N N . VAL A 1 93 ? -3.206 7.562 -11.650 1.00 95.06 93 VAL A N 1
ATOM 718 C CA . VAL A 1 93 ? -3.059 6.551 -12.711 1.00 95.06 93 VAL A CA 1
ATOM 719 C C . VAL A 1 93 ? -4.317 6.401 -13.567 1.00 95.06 93 VAL A C 1
ATOM 721 O O . VAL A 1 93 ? -4.229 6.268 -14.787 1.00 95.06 93 VAL A O 1
ATOM 724 N N . LEU A 1 94 ? -5.504 6.468 -12.961 1.00 96.38 94 LEU A N 1
ATOM 725 C CA . LEU A 1 94 ? -6.760 6.381 -13.700 1.00 96.38 94 LEU A CA 1
ATOM 726 C C . LEU A 1 94 ? -7.028 7.675 -14.463 1.00 96.38 94 LEU A C 1
ATOM 728 O O . LEU A 1 94 ? -7.425 7.626 -15.626 1.00 96.38 94 LEU A O 1
ATOM 732 N N . LEU A 1 95 ? -6.775 8.828 -13.841 1.00 95.81 95 LEU A N 1
ATOM 733 C CA . LEU A 1 95 ? -6.969 10.131 -14.479 1.00 95.81 95 LEU A CA 1
ATOM 734 C C . LEU A 1 95 ? -6.056 10.328 -15.697 1.00 95.81 95 LEU A C 1
ATOM 736 O O . LEU A 1 95 ? -6.501 10.870 -16.710 1.00 95.81 95 LEU A O 1
ATOM 740 N N . SER A 1 96 ? -4.799 9.891 -15.607 1.00 93.94 96 SER A N 1
ATOM 741 C CA . SER A 1 96 ? -3.798 10.050 -16.665 1.00 93.94 96 SER A CA 1
ATOM 742 C C . SER A 1 96 ? -3.915 8.982 -17.755 1.00 93.94 96 SER A C 1
ATOM 744 O O . SER A 1 96 ? -3.852 9.308 -18.941 1.00 93.94 96 SER A O 1
ATOM 746 N N . SER A 1 97 ? -4.098 7.717 -17.365 1.00 93.62 97 SER A N 1
ATOM 747 C CA . SER A 1 97 ? -3.878 6.567 -18.254 1.00 93.62 97 SER A CA 1
ATOM 748 C C . SER A 1 97 ? -5.170 5.868 -18.671 1.00 93.62 97 SER A C 1
ATOM 750 O O . SER A 1 97 ? -5.202 5.208 -19.707 1.00 93.62 97 SER A O 1
ATOM 752 N N . ALA A 1 98 ? -6.263 6.050 -17.923 1.00 95.94 98 ALA A N 1
ATOM 753 C CA . ALA A 1 98 ? -7.563 5.455 -18.235 1.00 95.94 98 ALA A CA 1
ATOM 754 C C . ALA A 1 98 ? -8.747 6.401 -17.931 1.00 95.94 98 ALA A C 1
ATOM 756 O O . ALA A 1 98 ? -9.662 6.038 -17.182 1.00 95.94 98 ALA A O 1
ATOM 757 N N . PRO A 1 99 ? -8.806 7.601 -18.543 1.00 96.50 99 PRO A N 1
ATOM 758 C CA . PRO A 1 99 ? -9.800 8.624 -18.199 1.00 96.50 99 PRO A CA 1
ATOM 759 C C . PRO A 1 99 ? -11.252 8.170 -18.411 1.00 96.50 99 PRO A C 1
ATOM 761 O O . PRO A 1 99 ? -12.156 8.603 -17.697 1.00 96.50 99 PRO A O 1
ATOM 764 N N . SER A 1 100 ? -11.495 7.265 -19.363 1.00 96.44 100 SER A N 1
ATOM 765 C CA . SER A 1 100 ? -12.822 6.675 -19.584 1.00 96.44 100 SER A CA 1
ATOM 766 C C . SER A 1 100 ? -13.257 5.776 -18.422 1.00 96.44 100 SER A C 1
ATOM 768 O O . SER A 1 100 ? -14.430 5.790 -18.052 1.00 96.44 100 SER A O 1
ATOM 770 N N . LEU A 1 101 ? -12.321 5.036 -17.819 1.00 96.75 101 LEU A N 1
ATOM 771 C CA . LEU A 1 101 ? -12.575 4.220 -16.631 1.00 96.75 101 LEU A CA 1
ATOM 772 C C . LEU A 1 101 ? -12.796 5.101 -15.399 1.00 96.75 101 LEU A C 1
ATOM 774 O O . LEU A 1 101 ? -13.774 4.891 -14.686 1.00 96.75 101 LEU A O 1
ATOM 778 N N . ALA A 1 102 ? -11.965 6.130 -15.197 1.00 97.06 102 ALA A N 1
ATOM 779 C CA . ALA A 1 102 ? -12.166 7.115 -14.131 1.00 97.06 102 ALA A CA 1
ATOM 780 C C . ALA A 1 102 ? -13.561 7.757 -14.217 1.00 97.06 102 ALA A C 1
ATOM 782 O O . ALA A 1 102 ? -14.295 7.825 -13.232 1.00 97.06 102 ALA A O 1
ATOM 783 N N . LYS A 1 103 ? -13.977 8.154 -15.426 1.00 96.69 103 LYS A N 1
ATOM 784 C CA . LYS A 1 103 ? -15.309 8.711 -15.670 1.00 96.69 103 LYS A CA 1
ATOM 785 C C . LYS A 1 103 ? -16.426 7.714 -15.346 1.00 96.69 103 LYS A C 1
ATOM 787 O O . LYS A 1 103 ? -17.378 8.091 -14.671 1.00 96.69 103 LYS A O 1
ATOM 792 N N . ALA A 1 104 ? -16.317 6.462 -15.791 1.00 96.00 104 ALA A N 1
ATOM 793 C CA . ALA A 1 104 ? -17.334 5.444 -15.522 1.00 96.00 104 ALA A CA 1
ATOM 794 C C . ALA A 1 104 ? -17.463 5.129 -14.020 1.00 96.00 104 ALA A C 1
ATOM 796 O O . ALA A 1 104 ? -18.577 4.973 -13.519 1.00 96.00 104 ALA A O 1
ATOM 797 N N . LEU A 1 105 ? -16.340 5.086 -13.295 1.00 95.88 105 LEU A N 1
ATOM 798 C CA . LEU A 1 105 ? -16.325 4.948 -11.837 1.00 95.88 105 LEU A CA 1
ATOM 799 C C . LEU A 1 105 ? -16.997 6.142 -11.157 1.00 95.88 105 LEU A C 1
ATOM 801 O O . LEU A 1 105 ? -17.829 5.944 -10.274 1.00 95.88 105 LEU A O 1
ATOM 805 N N . LYS A 1 106 ? -16.700 7.367 -11.606 1.00 95.62 106 LYS A N 1
ATOM 806 C CA . LYS A 1 106 ? -17.345 8.577 -11.093 1.00 95.62 106 LYS A CA 1
ATOM 807 C C . LYS A 1 106 ? -18.857 8.573 -11.325 1.00 95.62 106 LYS A C 1
ATOM 809 O O . LYS A 1 106 ? -19.615 8.868 -10.412 1.00 95.62 106 LYS A O 1
ATOM 814 N N . GLU A 1 107 ? -19.306 8.230 -12.527 1.00 94.44 107 GLU A N 1
ATOM 815 C CA . GLU A 1 107 ? -20.736 8.163 -12.848 1.00 94.44 107 GLU A CA 1
ATOM 816 C C . GLU A 1 107 ? -21.454 7.094 -12.012 1.00 94.44 107 GLU A C 1
ATOM 818 O O . GLU A 1 107 ? -22.558 7.336 -11.530 1.00 94.44 107 GLU A O 1
ATOM 823 N N . GLY A 1 108 ? -20.827 5.931 -11.802 1.00 90.94 108 GLY A N 1
ATOM 824 C CA . GLY A 1 108 ? -21.358 4.876 -10.932 1.00 90.94 108 GLY A CA 1
ATOM 825 C C . GLY A 1 108 ? -21.423 5.289 -9.459 1.00 90.94 108 GLY A C 1
ATOM 826 O O . GLY A 1 108 ? -22.413 4.985 -8.786 1.00 90.94 108 GLY A O 1
ATOM 827 N N . HIS A 1 109 ? -20.403 6.014 -8.992 1.00 90.88 109 HIS A N 1
ATOM 828 C CA . HIS A 1 109 ? -20.349 6.625 -7.665 1.00 90.88 109 HIS A CA 1
ATOM 829 C C . HIS A 1 109 ? -21.470 7.660 -7.484 1.00 90.88 109 HIS A C 1
ATOM 831 O O . HIS A 1 109 ? -22.290 7.518 -6.582 1.00 90.88 109 HIS A O 1
ATOM 837 N N . ASP A 1 110 ? -21.575 8.646 -8.380 1.00 90.25 110 ASP A N 1
ATOM 838 C CA . ASP A 1 110 ? -22.568 9.728 -8.300 1.00 90.25 110 ASP A CA 1
ATOM 839 C C . ASP A 1 110 ? -24.010 9.206 -8.451 1.00 90.25 110 ASP A C 1
ATOM 841 O O . ASP A 1 110 ? -24.945 9.750 -7.866 1.00 90.25 110 ASP A O 1
ATOM 845 N N . ALA A 1 111 ? -24.200 8.127 -9.218 1.00 87.81 111 ALA A N 1
ATOM 846 C CA . ALA A 1 111 ? -25.480 7.430 -9.350 1.00 87.81 111 ALA A CA 1
ATOM 847 C C . ALA A 1 111 ? -25.758 6.431 -8.213 1.00 87.81 111 ALA A C 1
ATOM 849 O O . ALA A 1 111 ? -26.788 5.754 -8.237 1.00 87.81 111 ALA A O 1
ATOM 850 N N . ASN A 1 112 ? -24.849 6.317 -7.244 1.00 84.00 112 ASN A N 1
ATOM 851 C CA . ASN A 1 112 ? -24.992 5.512 -6.043 1.00 84.00 112 ASN A CA 1
ATOM 852 C C . ASN A 1 112 ? -25.294 4.019 -6.305 1.00 84.00 112 ASN A C 1
ATOM 854 O O . ASN A 1 112 ? -26.061 3.379 -5.586 1.00 84.00 112 ASN A O 1
ATOM 858 N N . GLN A 1 113 ? -24.713 3.450 -7.368 1.00 84.31 113 GLN A N 1
ATOM 859 C CA . GLN A 1 113 ? -25.088 2.120 -7.880 1.00 84.31 113 GLN A CA 1
ATOM 860 C C . GLN A 1 113 ? -24.551 0.945 -7.043 1.00 84.31 113 GLN A C 1
ATOM 862 O O . GLN A 1 113 ? -24.972 -0.202 -7.250 1.00 84.31 113 GLN A O 1
ATOM 867 N N . GLY A 1 114 ? -23.617 1.217 -6.127 1.00 89.88 114 GLY A N 1
ATOM 868 C CA . GLY A 1 114 ? -22.818 0.210 -5.431 1.00 89.88 114 GLY A CA 1
ATOM 869 C C . GLY A 1 114 ? -21.904 -0.582 -6.370 1.00 89.88 114 GLY A C 1
ATOM 870 O O . GLY A 1 114 ? -22.078 -0.576 -7.591 1.00 89.88 114 GLY A O 1
ATOM 871 N N . LEU A 1 115 ? -20.948 -1.305 -5.796 1.00 93.88 115 LEU A N 1
ATOM 872 C CA . LEU A 1 115 ? -19.967 -2.096 -6.540 1.00 93.88 115 LEU A CA 1
ATOM 873 C C . LEU A 1 115 ? -20.116 -3.580 -6.227 1.00 93.88 115 LEU A C 1
ATOM 875 O O . LEU A 1 115 ? -20.254 -3.969 -5.068 1.00 93.88 115 LEU A O 1
ATOM 879 N N . SER A 1 116 ? -20.102 -4.410 -7.267 1.00 94.88 116 SER A N 1
ATOM 880 C CA . SER A 1 116 ? -19.986 -5.861 -7.118 1.00 94.88 116 SER A CA 1
ATOM 881 C C . SER A 1 116 ? -18.527 -6.280 -6.926 1.00 94.88 116 SER A C 1
ATOM 883 O O . SER A 1 116 ? -17.613 -5.539 -7.290 1.00 94.88 116 SER A O 1
ATOM 885 N N . LEU A 1 117 ? -18.288 -7.509 -6.455 1.00 95.38 117 LEU A N 1
ATOM 886 C CA . LEU A 1 117 ? -16.935 -8.073 -6.382 1.00 95.38 117 LEU A CA 1
ATOM 887 C C . LEU A 1 117 ? -16.216 -8.017 -7.740 1.00 95.38 117 LEU A C 1
ATOM 889 O O . LEU A 1 117 ? -15.034 -7.700 -7.797 1.00 95.38 117 LEU A O 1
ATOM 893 N N . SER A 1 118 ? -16.935 -8.267 -8.840 1.00 95.31 118 SER A N 1
ATOM 894 C CA . SER A 1 118 ? -16.359 -8.193 -10.188 1.00 95.31 118 SER A CA 1
ATOM 895 C C . SER A 1 118 ? -15.930 -6.776 -10.566 1.00 95.31 118 SER A C 1
ATOM 897 O O . SER A 1 118 ? -14.941 -6.632 -11.283 1.00 95.31 118 SER A O 1
ATOM 899 N N . ASP A 1 119 ? -16.659 -5.750 -10.118 1.00 95.88 119 ASP A N 1
ATOM 900 C CA . ASP A 1 119 ? -16.285 -4.355 -10.363 1.00 95.88 119 ASP A CA 1
ATOM 901 C C . ASP A 1 119 ? -15.002 -4.022 -9.587 1.00 95.88 119 ASP A C 1
ATOM 903 O O . ASP A 1 119 ? -14.053 -3.498 -10.165 1.00 95.88 119 ASP A O 1
ATOM 907 N N . VAL A 1 120 ? -14.928 -4.429 -8.313 1.00 97.06 120 VAL A N 1
ATOM 908 C CA . VAL A 1 120 ? -13.751 -4.225 -7.450 1.00 97.06 120 VAL A CA 1
ATOM 909 C C . VAL A 1 120 ? -12.513 -4.931 -8.011 1.00 97.06 120 VAL A C 1
ATOM 911 O O . VAL A 1 120 ? -11.471 -4.301 -8.196 1.00 97.06 120 VAL A O 1
ATOM 914 N N . VAL A 1 121 ? -12.626 -6.223 -8.333 1.00 97.75 121 VAL A N 1
ATOM 915 C CA . VAL A 1 121 ? -11.531 -7.027 -8.905 1.00 97.75 121 VAL A CA 1
ATOM 916 C C . VAL A 1 121 ? -11.083 -6.458 -10.246 1.00 97.75 121 VAL A C 1
ATOM 918 O O . VAL A 1 121 ? -9.882 -6.337 -10.493 1.00 97.75 121 VAL A O 1
ATOM 921 N N . GLY A 1 122 ? -12.035 -6.083 -11.102 1.00 97.31 122 GLY A N 1
ATOM 922 C CA . GLY A 1 122 ? -11.745 -5.472 -12.391 1.00 97.31 122 GLY A CA 1
ATOM 923 C C . GLY A 1 122 ? -10.970 -4.166 -12.237 1.00 97.31 122 GLY A C 1
ATOM 924 O O . GLY A 1 122 ? -9.946 -3.993 -12.892 1.00 97.31 122 GLY A O 1
ATOM 925 N N . THR A 1 123 ? -11.399 -3.270 -11.343 1.00 97.62 123 THR A N 1
ATOM 926 C CA . THR A 1 123 ? -10.706 -1.993 -11.126 1.00 97.62 123 THR A CA 1
ATOM 927 C C . THR A 1 123 ? -9.312 -2.175 -10.539 1.00 97.62 123 THR A C 1
ATOM 929 O O . THR A 1 123 ? -8.382 -1.538 -11.026 1.00 97.62 123 THR A O 1
ATOM 932 N N . ILE A 1 124 ? -9.132 -3.056 -9.552 1.00 98.06 124 ILE A N 1
ATOM 933 C CA . ILE A 1 124 ? -7.803 -3.342 -8.987 1.00 98.06 124 ILE A CA 1
ATOM 934 C C . ILE A 1 124 ? -6.871 -3.899 -10.067 1.00 98.06 124 ILE A C 1
ATOM 936 O O . ILE A 1 124 ? -5.755 -3.408 -10.228 1.00 98.06 124 ILE A O 1
ATOM 940 N N . THR A 1 125 ? -7.353 -4.861 -10.859 1.00 97.62 125 THR A N 1
ATOM 941 C CA . THR A 1 125 ? -6.571 -5.436 -11.964 1.00 97.62 125 THR A CA 1
ATOM 942 C C . THR A 1 125 ? -6.221 -4.368 -13.002 1.00 97.62 125 THR A C 1
ATOM 944 O O . THR A 1 125 ? -5.097 -4.338 -13.489 1.00 97.62 125 THR A O 1
ATOM 947 N N . ALA A 1 126 ? -7.149 -3.458 -13.314 1.00 97.06 126 ALA A N 1
ATOM 948 C CA . ALA A 1 126 ? -6.912 -2.376 -14.266 1.00 97.06 126 ALA A CA 1
ATOM 949 C C . ALA A 1 126 ? -5.856 -1.386 -13.756 1.00 97.06 126 ALA A C 1
ATOM 951 O O . ALA A 1 126 ? -4.951 -1.031 -14.504 1.00 97.06 126 ALA A O 1
ATOM 952 N N . ILE A 1 127 ? -5.926 -0.974 -12.486 1.00 96.69 127 ILE A N 1
ATOM 953 C CA . ILE A 1 127 ? -4.907 -0.109 -11.871 1.00 96.69 127 ILE A CA 1
ATOM 954 C C . ILE A 1 127 ? -3.535 -0.782 -11.933 1.00 96.69 127 ILE A C 1
ATOM 956 O O . ILE A 1 127 ? -2.554 -0.153 -12.326 1.00 96.69 127 ILE A O 1
ATOM 960 N N . GLU A 1 128 ? -3.466 -2.065 -11.585 1.00 95.00 128 GLU A N 1
ATOM 961 C CA . GLU A 1 128 ? -2.219 -2.813 -11.638 1.00 95.00 128 GLU A CA 1
ATOM 962 C C . GLU A 1 128 ? -1.670 -2.916 -13.065 1.00 95.00 128 GLU A C 1
ATOM 964 O O . GLU A 1 128 ? -0.492 -2.641 -13.283 1.00 95.00 128 GLU A O 1
ATOM 969 N N . HIS A 1 129 ? -2.516 -3.241 -14.045 1.00 94.00 129 HIS A N 1
ATOM 970 C CA . HIS A 1 129 ? -2.132 -3.304 -15.454 1.00 94.00 129 HIS A CA 1
ATOM 971 C C . HIS A 1 129 ? -1.506 -1.983 -15.921 1.00 94.00 129 HIS A C 1
ATOM 973 O O . HIS A 1 129 ? -0.417 -1.995 -16.494 1.00 94.00 129 HIS A O 1
ATOM 979 N N . LEU A 1 130 ? -2.152 -0.854 -15.609 1.00 93.44 130 LEU A N 1
ATOM 980 C CA . LEU A 1 130 ? -1.689 0.485 -15.983 1.00 93.44 130 LEU A CA 1
ATOM 981 C C . LEU A 1 130 ? -0.355 0.849 -15.314 1.00 93.44 130 LEU A C 1
ATOM 983 O O . LEU A 1 130 ? 0.527 1.403 -15.966 1.00 93.44 130 LEU A O 1
ATOM 987 N N . ILE A 1 131 ? -0.164 0.504 -14.036 1.00 91.69 131 ILE A N 1
ATOM 988 C CA . ILE A 1 131 ? 1.121 0.705 -13.340 1.00 91.69 131 ILE A CA 1
ATOM 989 C C . ILE A 1 131 ? 2.225 -0.132 -13.996 1.00 91.69 131 ILE A C 1
ATOM 991 O O . ILE A 1 131 ? 3.350 0.330 -14.201 1.00 91.69 131 ILE A O 1
ATOM 995 N N . LEU A 1 132 ? 1.917 -1.376 -14.355 1.00 90.44 132 LEU A N 1
ATOM 996 C CA . LEU A 1 132 ? 2.875 -2.274 -14.987 1.00 90.44 132 LEU A CA 1
ATOM 997 C C . LEU A 1 132 ? 3.234 -1.865 -16.421 1.00 90.44 132 LEU A C 1
ATOM 999 O O . LEU A 1 132 ? 4.287 -2.276 -16.917 1.00 90.44 132 LEU A O 1
ATOM 1003 N N . ASP A 1 133 ? 2.426 -1.046 -17.087 1.00 88.00 133 ASP A N 1
ATOM 1004 C CA . ASP A 1 133 ? 2.774 -0.487 -18.396 1.00 88.00 133 ASP A CA 1
ATOM 1005 C C . ASP A 1 133 ? 3.925 0.527 -18.299 1.00 88.00 133 ASP A C 1
ATOM 1007 O O . ASP A 1 133 ? 4.775 0.574 -19.196 1.00 88.00 133 ASP A O 1
ATOM 1011 N N . GLU A 1 134 ? 4.070 1.235 -17.169 1.00 82.56 134 GLU A N 1
ATOM 1012 C CA . GLU A 1 134 ? 5.251 2.077 -16.900 1.00 82.56 134 GLU A CA 1
ATOM 1013 C C . GLU A 1 134 ? 6.550 1.258 -16.897 1.00 82.56 134 GLU A C 1
ATOM 1015 O O . GLU A 1 134 ? 7.606 1.734 -17.329 1.00 82.56 134 GLU A O 1
ATOM 1020 N N . SER A 1 135 ? 6.476 -0.008 -16.470 1.00 85.75 135 SER A N 1
ATOM 1021 C CA . SER A 1 135 ? 7.636 -0.908 -16.424 1.00 85.75 135 SER A CA 1
ATOM 1022 C C . SER A 1 135 ? 8.203 -1.171 -17.821 1.00 85.75 135 SER A C 1
ATOM 1024 O O . SER A 1 135 ? 9.417 -1.318 -17.983 1.00 85.75 135 SER A O 1
ATOM 1026 N N . ALA A 1 136 ? 7.356 -1.175 -18.857 1.00 85.81 136 ALA A N 1
ATOM 1027 C CA . ALA A 1 136 ? 7.806 -1.340 -20.235 1.00 85.81 136 ALA A CA 1
ATOM 1028 C C . ALA A 1 136 ? 8.592 -0.115 -20.730 1.00 85.81 136 ALA A C 1
ATOM 1030 O O . ALA A 1 136 ? 9.612 -0.277 -21.403 1.00 85.81 136 ALA A O 1
ATOM 1031 N N . ALA A 1 137 ? 8.165 1.101 -20.377 1.00 87.31 137 ALA A N 1
ATOM 1032 C CA . ALA A 1 137 ? 8.898 2.324 -20.711 1.00 87.31 137 ALA A CA 1
ATOM 1033 C C . ALA A 1 137 ? 10.270 2.360 -20.017 1.00 87.31 137 ALA A C 1
ATOM 1035 O O . ALA A 1 137 ? 11.288 2.661 -20.648 1.00 87.31 137 ALA A O 1
ATOM 1036 N N . LEU A 1 138 ? 10.317 1.966 -18.742 1.00 91.94 138 LEU A N 1
ATOM 1037 C CA . LEU A 1 138 ? 11.560 1.881 -17.978 1.00 91.94 138 LEU A CA 1
ATOM 1038 C C . LEU A 1 138 ? 12.523 0.827 -18.543 1.00 91.94 138 LEU A C 1
ATOM 1040 O O . LEU A 1 138 ? 13.731 1.063 -18.619 1.00 91.94 138 LEU A O 1
ATOM 1044 N N . LEU A 1 139 ? 11.995 -0.314 -19.000 1.00 94.94 139 LEU A N 1
ATOM 1045 C CA . LEU A 1 139 ? 12.778 -1.352 -19.668 1.00 94.94 139 LEU A CA 1
ATOM 1046 C C . LEU A 1 139 ? 13.439 -0.830 -20.948 1.00 94.94 139 LEU A C 1
ATOM 1048 O O . LEU A 1 139 ? 14.626 -1.072 -21.144 1.00 94.94 139 LEU A O 1
ATOM 1052 N N . ARG A 1 140 ? 12.726 -0.076 -21.793 1.00 94.12 140 ARG A N 1
ATOM 1053 C CA . ARG A 1 140 ? 13.336 0.545 -22.987 1.00 94.12 140 ARG A CA 1
ATOM 1054 C C . ARG A 1 140 ? 14.497 1.461 -22.613 1.00 94.12 140 ARG A C 1
ATOM 1056 O O . ARG A 1 140 ? 15.570 1.374 -23.204 1.00 94.12 140 ARG A O 1
ATOM 1063 N N . GLY A 1 141 ? 14.323 2.262 -21.560 1.00 94.44 141 GLY A N 1
ATOM 1064 C CA . GLY A 1 141 ? 15.409 3.054 -20.982 1.00 94.44 141 GLY A CA 1
ATOM 1065 C C . GLY A 1 141 ? 16.612 2.196 -20.579 1.00 94.44 141 GLY A C 1
ATOM 1066 O O . GLY A 1 141 ? 17.750 2.539 -20.890 1.00 94.44 141 GLY A O 1
ATOM 1067 N N . ALA A 1 142 ? 16.384 1.033 -19.966 1.00 96.25 142 ALA A N 1
ATOM 1068 C CA . ALA A 1 142 ? 17.458 0.102 -19.631 1.00 96.25 142 ALA A CA 1
ATOM 1069 C C . ALA A 1 142 ? 18.194 -0.437 -20.874 1.00 96.25 142 ALA A C 1
ATOM 1071 O O . ALA A 1 142 ? 19.421 -0.519 -20.841 1.00 96.25 142 ALA A O 1
ATOM 1072 N N . TYR A 1 143 ? 17.508 -0.746 -21.981 1.00 96.88 143 TYR A N 1
ATOM 1073 C CA . TYR A 1 143 ? 18.172 -1.117 -23.244 1.00 96.88 143 TYR A CA 1
ATOM 1074 C C . TYR A 1 143 ? 19.072 0.018 -23.756 1.00 96.88 143 TYR A C 1
ATOM 1076 O O . TYR A 1 143 ? 20.259 -0.204 -24.015 1.00 96.88 143 TYR A O 1
ATOM 1084 N N . VAL A 1 144 ? 18.548 1.249 -23.801 1.00 96.00 144 VAL A N 1
ATOM 1085 C CA . VAL A 1 144 ? 19.292 2.445 -24.235 1.00 96.00 144 VAL A CA 1
ATOM 1086 C C . VAL A 1 144 ? 20.549 2.662 -23.387 1.00 96.00 144 VAL A C 1
ATOM 1088 O O . VAL A 1 144 ? 21.638 2.861 -23.927 1.00 96.00 144 VAL A O 1
ATOM 1091 N N . LEU A 1 145 ? 20.439 2.564 -22.061 1.00 96.56 145 LEU A N 1
ATOM 1092 C CA . LEU A 1 145 ? 21.559 2.786 -21.139 1.00 96.56 145 LEU A CA 1
ATOM 1093 C C . LEU A 1 145 ? 22.630 1.683 -21.180 1.00 96.56 145 LEU A C 1
ATOM 1095 O O . LEU A 1 145 ? 23.775 1.924 -20.781 1.00 96.56 145 LEU A O 1
ATOM 1099 N N . ASN A 1 146 ? 22.285 0.494 -21.680 1.00 96.62 146 ASN A N 1
ATOM 1100 C CA . ASN A 1 146 ? 23.244 -0.574 -21.982 1.00 96.62 146 ASN A CA 1
ATOM 1101 C C . ASN A 1 146 ? 23.712 -0.556 -23.444 1.00 96.62 146 ASN A C 1
ATOM 1103 O O . ASN A 1 146 ? 24.526 -1.392 -23.818 1.00 96.62 146 ASN A O 1
ATOM 1107 N N . GLN A 1 147 ? 23.267 0.419 -24.245 1.00 95.88 147 GLN A N 1
ATOM 1108 C CA . GLN A 1 147 ? 23.597 0.551 -25.668 1.00 95.88 147 GLN A CA 1
ATOM 1109 C C . GLN A 1 147 ? 23.194 -0.688 -26.488 1.00 95.88 147 GLN A C 1
ATOM 1111 O O . GLN A 1 147 ? 23.912 -1.097 -27.401 1.00 95.88 147 GLN A O 1
ATOM 1116 N N . LEU A 1 148 ? 22.042 -1.282 -26.158 1.00 95.31 148 LEU A N 1
ATOM 1117 C CA . LEU A 1 148 ? 21.495 -2.462 -26.826 1.00 95.31 148 LEU A CA 1
ATOM 1118 C C . LEU A 1 148 ? 20.253 -2.103 -27.668 1.00 95.31 148 LEU A C 1
ATOM 1120 O O . LEU A 1 148 ? 19.440 -1.291 -27.222 1.00 95.31 148 LEU A O 1
ATOM 1124 N N . PRO A 1 149 ? 20.071 -2.703 -28.861 1.00 91.50 149 PRO A N 1
ATOM 1125 C CA . PRO A 1 149 ? 18.860 -2.525 -29.665 1.00 91.50 149 PRO A CA 1
ATOM 1126 C C . PRO A 1 149 ? 17.641 -3.230 -29.045 1.00 91.50 149 PRO A C 1
ATOM 1128 O O . PRO A 1 149 ? 17.735 -4.398 -28.666 1.00 91.50 149 PRO A O 1
ATOM 1131 N N . GLU A 1 150 ? 16.481 -2.562 -29.006 1.00 86.75 150 GLU A N 1
ATOM 1132 C CA . GLU A 1 150 ? 15.211 -3.139 -28.512 1.00 86.75 150 GLU A CA 1
ATOM 1133 C C . GLU A 1 150 ? 14.681 -4.288 -29.393 1.00 86.75 150 GLU A C 1
ATOM 1135 O O . GLU A 1 150 ? 13.981 -5.177 -28.910 1.00 86.75 150 GLU A O 1
ATOM 1140 N N . ASP A 1 151 ? 14.995 -4.277 -30.689 1.00 83.81 151 ASP A N 1
ATOM 1141 C CA . ASP A 1 151 ? 14.552 -5.267 -31.676 1.00 83.81 151 ASP A CA 1
ATOM 1142 C C . ASP A 1 151 ? 15.433 -6.525 -31.711 1.00 83.81 151 ASP A C 1
ATOM 1144 O O . ASP A 1 151 ? 15.049 -7.542 -32.296 1.00 83.81 151 ASP A O 1
ATOM 1148 N N . SER A 1 152 ? 16.596 -6.483 -31.058 1.00 83.88 152 SER A N 1
ATOM 1149 C CA . SER A 1 152 ? 17.523 -7.607 -31.004 1.00 83.88 152 SER A CA 1
ATOM 1150 C C . SER A 1 152 ? 17.238 -8.515 -29.800 1.00 83.88 152 SER A C 1
ATOM 1152 O O . SER A 1 152 ? 17.187 -8.035 -28.665 1.00 83.88 152 SER A O 1
ATOM 1154 N N . PRO A 1 153 ? 17.053 -9.834 -30.005 1.00 90.81 153 PRO A N 1
ATOM 1155 C CA . PRO A 1 153 ? 16.955 -10.778 -28.902 1.00 90.81 153 PRO A CA 1
ATOM 1156 C C . PRO A 1 153 ? 18.228 -10.776 -28.046 1.00 90.81 153 PRO A C 1
ATOM 1158 O O . PRO A 1 153 ? 19.335 -10.797 -28.584 1.00 90.81 153 PRO A O 1
ATOM 1161 N N . LEU A 1 154 ? 18.073 -10.803 -26.724 1.00 94.25 154 LEU A N 1
ATOM 1162 C CA . LEU A 1 154 ? 19.197 -10.812 -25.789 1.00 94.25 154 LEU A CA 1
ATOM 1163 C C . LEU A 1 154 ? 19.697 -12.235 -25.527 1.00 94.25 154 LEU A C 1
ATOM 1165 O O . LEU A 1 154 ? 18.905 -13.163 -25.354 1.00 94.25 154 LEU A O 1
ATOM 1169 N N . ASP A 1 155 ? 21.013 -12.401 -25.433 1.00 93.31 155 ASP A N 1
ATOM 1170 C CA . ASP A 1 155 ? 21.597 -13.544 -24.733 1.00 93.31 155 ASP A CA 1
ATOM 1171 C C . ASP A 1 155 ? 21.480 -13.364 -23.207 1.00 93.31 155 ASP A C 1
ATOM 1173 O O . ASP A 1 155 ? 21.012 -12.342 -22.703 1.00 93.31 155 ASP A O 1
ATOM 1177 N N . GLU A 1 156 ? 21.882 -14.383 -22.454 1.00 90.25 156 GLU A N 1
ATOM 1178 C CA . GLU A 1 156 ? 21.774 -14.391 -20.993 1.00 90.25 156 GLU A CA 1
ATOM 1179 C C . GLU A 1 156 ? 22.615 -13.289 -20.319 1.00 90.25 156 GLU A C 1
ATOM 1181 O O . GLU A 1 156 ? 22.177 -12.671 -19.344 1.00 90.25 1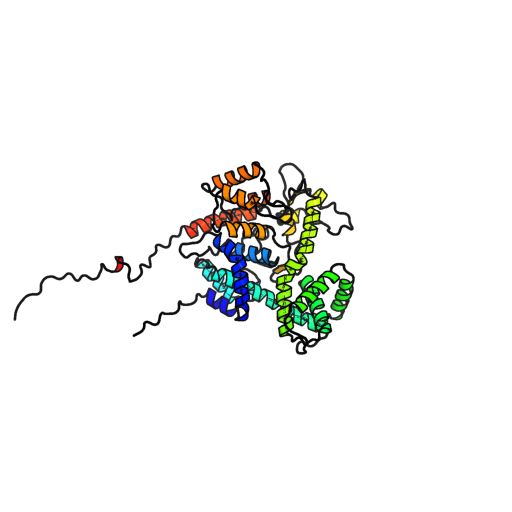56 GLU A O 1
ATOM 1186 N N . GLY A 1 157 ? 23.794 -12.983 -20.871 1.00 91.38 157 GLY A N 1
ATOM 1187 C CA . GLY A 1 157 ? 24.675 -11.940 -20.345 1.00 91.38 157 GLY A CA 1
ATOM 1188 C C . GLY A 1 157 ? 24.078 -10.544 -20.520 1.00 91.38 157 GLY A C 1
ATOM 1189 O O . GLY A 1 157 ? 24.003 -9.770 -19.565 1.00 91.38 157 GLY A O 1
ATOM 1190 N N . ASN A 1 158 ? 23.587 -10.237 -21.719 1.00 94.88 158 ASN A N 1
ATOM 1191 C CA . ASN A 1 158 ? 22.945 -8.960 -22.009 1.00 94.88 158 ASN A CA 1
ATOM 1192 C C . ASN A 1 158 ? 21.605 -8.813 -21.279 1.00 94.88 158 ASN A C 1
ATOM 1194 O O . ASN A 1 158 ? 21.305 -7.725 -20.784 1.00 94.88 158 ASN A O 1
ATOM 1198 N N . LEU A 1 159 ? 20.825 -9.894 -21.142 1.00 94.75 159 LEU A N 1
ATOM 1199 C CA . LEU A 1 159 ? 19.610 -9.897 -20.322 1.00 94.75 159 LEU A CA 1
ATOM 1200 C C . LEU A 1 159 ? 19.923 -9.478 -18.885 1.00 94.75 159 LEU A C 1
ATOM 1202 O O . LEU A 1 159 ? 19.268 -8.589 -18.344 1.00 94.75 159 LEU A O 1
ATOM 1206 N N . THR A 1 160 ? 20.949 -10.084 -18.293 1.00 93.75 160 THR A N 1
ATOM 1207 C CA . THR A 1 160 ? 21.384 -9.783 -16.925 1.00 93.75 160 THR A CA 1
ATOM 1208 C C . THR A 1 160 ? 21.741 -8.301 -16.770 1.00 93.75 160 THR A C 1
ATOM 1210 O O . THR A 1 160 ? 21.288 -7.635 -15.838 1.00 93.75 160 THR A O 1
ATOM 1213 N N . GLU A 1 161 ? 22.487 -7.734 -17.720 1.00 95.38 161 GLU A N 1
ATOM 1214 C CA . GLU A 1 161 ? 22.892 -6.326 -17.674 1.00 95.38 161 GLU A CA 1
ATOM 1215 C C . GLU A 1 161 ? 21.723 -5.342 -17.821 1.00 95.38 161 GLU A C 1
ATOM 1217 O O . GLU A 1 161 ? 21.692 -4.307 -17.128 1.00 95.38 161 GLU A O 1
ATOM 1222 N N . VAL A 1 162 ? 20.744 -5.689 -18.661 1.00 96.69 162 VAL A N 1
ATOM 1223 C CA . VAL A 1 162 ? 19.491 -4.944 -18.828 1.00 96.69 162 VAL A CA 1
ATOM 1224 C C . VAL A 1 162 ? 18.635 -5.028 -17.566 1.00 96.69 162 VAL A C 1
ATOM 1226 O O . VAL A 1 162 ? 18.197 -3.985 -17.085 1.00 96.69 162 VAL A O 1
ATOM 1229 N N . LEU A 1 163 ? 18.450 -6.212 -16.973 1.00 96.38 163 LEU A N 1
ATOM 1230 C CA . LEU A 1 163 ? 17.664 -6.382 -15.743 1.00 96.38 163 LEU A CA 1
ATOM 1231 C C . LEU A 1 163 ? 18.284 -5.646 -14.552 1.00 96.38 163 LEU A C 1
ATOM 1233 O O . LEU A 1 163 ? 17.572 -4.971 -13.810 1.00 96.38 163 LEU A O 1
ATOM 1237 N N . HIS A 1 164 ? 19.609 -5.690 -14.401 1.00 96.62 164 HIS A N 1
ATOM 1238 C CA . HIS A 1 164 ? 20.308 -4.887 -13.396 1.00 96.62 164 HIS A CA 1
ATOM 1239 C C . HIS A 1 164 ? 20.046 -3.392 -13.574 1.00 96.62 164 HIS A C 1
ATOM 1241 O O . HIS A 1 164 ? 19.815 -2.670 -12.607 1.00 96.62 164 HIS A O 1
ATOM 1247 N N . SER A 1 165 ? 20.086 -2.918 -14.817 1.00 96.56 165 SER A N 1
ATOM 1248 C CA . SER A 1 165 ? 19.852 -1.509 -15.125 1.00 96.56 165 SER A CA 1
ATOM 1249 C C . SER A 1 165 ? 18.404 -1.115 -14.871 1.00 96.56 165 SER A C 1
ATOM 1251 O O . SER A 1 165 ? 18.168 -0.092 -14.238 1.00 96.56 165 SER A O 1
ATOM 1253 N N . TYR A 1 166 ? 17.456 -1.958 -15.281 1.00 96.12 166 TYR A N 1
ATOM 1254 C CA . TYR A 1 166 ? 16.037 -1.799 -14.989 1.00 96.12 166 TYR A CA 1
ATOM 1255 C C . TYR A 1 166 ? 15.783 -1.696 -13.481 1.00 96.12 166 TYR A C 1
ATOM 1257 O O . TYR A 1 166 ? 15.157 -0.738 -13.048 1.00 96.12 166 TYR A O 1
ATOM 1265 N N . LEU A 1 167 ? 16.322 -2.610 -12.668 1.00 95.31 167 LEU A N 1
ATOM 1266 C CA . LEU A 1 167 ? 16.132 -2.602 -11.212 1.00 95.31 167 LEU A CA 1
ATOM 1267 C C . LEU A 1 167 ? 16.756 -1.378 -10.531 1.00 95.31 167 LEU A C 1
ATOM 1269 O O . LEU A 1 167 ? 16.184 -0.849 -9.579 1.00 95.31 167 LEU A O 1
ATOM 1273 N N . LEU A 1 168 ? 17.912 -0.907 -11.010 1.00 93.75 168 LEU A N 1
ATOM 1274 C CA . LEU A 1 168 ? 18.530 0.320 -10.499 1.00 93.75 168 LEU A CA 1
ATOM 1275 C C . LEU A 1 168 ? 17.687 1.555 -10.814 1.00 93.75 168 LEU A C 1
ATOM 1277 O O . LEU A 1 168 ? 17.507 2.400 -9.938 1.00 93.75 168 LEU A O 1
ATOM 1281 N N . LEU A 1 169 ? 17.161 1.644 -12.038 1.00 93.12 169 LEU A N 1
ATOM 1282 C CA . LEU A 1 169 ? 16.231 2.703 -12.413 1.00 93.12 169 LEU A CA 1
ATOM 1283 C C . LEU A 1 169 ? 14.957 2.606 -11.567 1.00 93.12 169 LEU A C 1
ATOM 1285 O O . LEU A 1 169 ? 14.594 3.569 -10.908 1.00 93.12 169 LEU A O 1
ATOM 1289 N N . PHE A 1 170 ? 14.351 1.421 -11.486 1.00 91.88 170 PHE A N 1
ATOM 1290 C CA . PHE A 1 170 ? 13.122 1.185 -10.733 1.00 91.88 170 PHE A CA 1
ATOM 1291 C C . PHE A 1 170 ? 13.279 1.627 -9.278 1.00 91.88 170 PHE A C 1
ATOM 1293 O O . PHE A 1 170 ? 12.497 2.435 -8.791 1.00 91.88 170 PHE A O 1
ATOM 1300 N N . ARG A 1 171 ? 14.354 1.193 -8.603 1.00 89.81 171 ARG A N 1
ATOM 1301 C CA . ARG A 1 171 ? 14.652 1.597 -7.221 1.00 89.81 171 ARG A CA 1
ATOM 1302 C C . ARG A 1 171 ? 14.866 3.102 -7.069 1.00 89.81 171 ARG A C 1
ATOM 1304 O O . ARG A 1 171 ? 14.473 3.655 -6.044 1.00 89.81 171 ARG A O 1
ATOM 1311 N N . HIS A 1 172 ? 15.529 3.747 -8.031 1.00 88.69 172 HIS A N 1
ATOM 1312 C CA . HIS A 1 172 ? 15.837 5.176 -7.948 1.00 88.69 172 HIS A CA 1
ATOM 1313 C C . HIS A 1 172 ? 14.570 6.044 -8.004 1.00 88.69 172 HIS A C 1
ATOM 1315 O O . HIS A 1 172 ? 14.534 7.066 -7.326 1.00 88.69 172 HIS A O 1
ATOM 1321 N N . GLY A 1 173 ? 13.528 5.611 -8.724 1.00 86.81 173 GLY A N 1
ATOM 1322 C CA . GLY A 1 173 ? 12.299 6.386 -8.905 1.00 86.81 173 GLY A CA 1
ATOM 1323 C C . GLY A 1 173 ? 12.499 7.713 -9.654 1.00 86.81 173 GLY A C 1
ATOM 1324 O O . GLY A 1 173 ? 13.613 8.159 -9.924 1.00 86.81 173 GLY A O 1
ATOM 1325 N N . HIS A 1 174 ? 11.406 8.374 -10.011 1.00 83.19 174 HIS A N 1
ATOM 1326 C CA . HIS A 1 174 ? 11.456 9.608 -10.787 1.00 83.19 174 HIS A CA 1
ATOM 1327 C C . HIS A 1 174 ? 12.122 10.764 -10.012 1.00 83.19 174 HIS A C 1
ATOM 1329 O O . HIS A 1 174 ? 11.909 10.901 -8.805 1.00 83.19 174 HIS A O 1
ATOM 1335 N N . PRO A 1 175 ? 12.857 11.660 -10.705 1.00 82.06 175 PRO A N 1
ATOM 1336 C CA . PRO A 1 175 ? 13.114 11.678 -12.151 1.00 82.06 175 PRO A CA 1
ATOM 1337 C C . PRO A 1 175 ? 14.354 10.860 -12.571 1.00 82.06 175 PRO A C 1
ATOM 1339 O O . PRO A 1 175 ? 15.371 10.851 -11.884 1.00 82.06 175 PRO A O 1
ATOM 1342 N N . HIS A 1 176 ? 14.325 10.274 -13.775 1.00 81.00 176 HIS A N 1
ATOM 1343 C CA . HIS A 1 176 ? 15.491 9.630 -14.401 1.00 81.00 176 HIS A CA 1
ATOM 1344 C C . HIS A 1 176 ? 15.891 10.306 -15.708 1.00 81.00 176 HIS A C 1
ATOM 1346 O O . HIS A 1 176 ? 15.037 10.719 -16.491 1.00 81.00 176 HIS A O 1
ATOM 1352 N N . ASN A 1 177 ? 17.192 10.309 -16.010 1.00 87.38 177 ASN A N 1
ATOM 1353 C CA . ASN A 1 177 ? 17.676 10.563 -17.364 1.00 87.38 177 ASN A CA 1
ATOM 1354 C C . ASN A 1 177 ? 17.990 9.235 -18.068 1.00 87.38 177 ASN A C 1
ATOM 1356 O O . ASN A 1 177 ? 19.104 8.723 -17.980 1.00 87.38 177 ASN A O 1
ATOM 1360 N N . LEU A 1 178 ? 17.011 8.704 -18.805 1.00 90.81 178 LEU A N 1
ATOM 1361 C CA . LEU A 1 178 ? 17.115 7.424 -19.523 1.00 90.81 178 LEU A CA 1
ATOM 1362 C C . LEU A 1 178 ? 18.067 7.453 -20.734 1.00 90.81 178 LEU A C 1
ATOM 1364 O O . LEU A 1 178 ? 18.216 6.451 -21.426 1.00 90.81 178 LEU A O 1
ATOM 1368 N N . THR A 1 179 ? 18.717 8.590 -20.996 1.00 92.88 179 THR A N 1
ATOM 1369 C CA . THR A 1 179 ? 19.674 8.759 -22.100 1.00 92.88 179 THR A CA 1
ATOM 1370 C C . THR A 1 179 ? 21.111 8.996 -21.628 1.00 92.88 179 THR A C 1
ATOM 1372 O O . THR A 1 179 ? 22.040 8.931 -22.434 1.00 92.88 179 THR A O 1
ATOM 1375 N N . ASP A 1 180 ? 21.335 9.228 -20.329 1.00 95.12 180 ASP A N 1
ATOM 1376 C CA . ASP A 1 180 ? 22.675 9.443 -19.775 1.00 95.12 180 ASP A CA 1
ATOM 1377 C C . ASP A 1 180 ? 23.397 8.116 -19.511 1.00 95.12 180 ASP A C 1
ATOM 1379 O O . ASP A 1 180 ? 23.529 7.644 -18.379 1.00 95.12 180 ASP A O 1
ATOM 1383 N N . VAL A 1 181 ? 23.909 7.522 -20.590 1.00 96.44 181 VAL A N 1
ATOM 1384 C CA . VAL A 1 181 ? 24.680 6.273 -20.544 1.00 96.44 181 VAL A CA 1
ATOM 1385 C C . VAL A 1 181 ? 25.848 6.381 -19.558 1.00 96.44 181 VAL A C 1
ATOM 1387 O O . VAL A 1 181 ? 26.074 5.473 -18.763 1.00 96.44 181 VAL A O 1
ATOM 1390 N N . ARG A 1 182 ? 26.601 7.490 -19.562 1.00 96.50 182 ARG A N 1
ATOM 1391 C CA . ARG A 1 182 ? 27.796 7.626 -18.707 1.00 96.50 182 ARG A CA 1
ATOM 1392 C C . ARG A 1 182 ? 27.424 7.730 -17.233 1.00 96.50 182 ARG A C 1
ATOM 1394 O O . ARG A 1 182 ? 28.054 7.065 -16.408 1.00 96.50 182 ARG A O 1
ATOM 1401 N N . GLY A 1 183 ? 26.416 8.538 -16.910 1.00 95.69 183 GLY A N 1
ATOM 1402 C CA . GLY A 1 183 ? 25.894 8.661 -15.554 1.00 95.69 183 GLY A CA 1
ATOM 1403 C C . GLY A 1 183 ? 25.356 7.334 -15.034 1.00 95.69 183 GLY A C 1
ATOM 1404 O O . GLY A 1 183 ? 25.700 6.935 -13.919 1.00 95.69 183 GLY A O 1
ATOM 1405 N N . HIS A 1 184 ? 24.611 6.597 -15.862 1.00 95.62 184 HIS A N 1
ATOM 1406 C CA . HIS A 1 184 ? 24.101 5.274 -15.499 1.00 95.62 184 HIS A CA 1
ATOM 1407 C C . HIS A 1 184 ? 25.217 4.263 -15.237 1.00 95.62 184 HIS A C 1
ATOM 1409 O O . HIS A 1 184 ? 25.201 3.585 -14.213 1.00 95.62 184 HIS A O 1
ATOM 1415 N N . GLN A 1 185 ? 26.241 4.194 -16.090 1.00 95.62 185 GLN A N 1
ATOM 1416 C CA . GLN A 1 185 ? 27.370 3.284 -15.859 1.00 95.62 185 GLN A CA 1
ATOM 1417 C C . GLN A 1 185 ? 28.139 3.640 -14.575 1.00 95.62 185 GLN A C 1
ATOM 1419 O O . GLN A 1 185 ? 28.529 2.754 -13.811 1.00 95.62 185 GLN A O 1
ATOM 1424 N N . ALA A 1 186 ? 28.298 4.933 -14.267 1.00 95.50 186 ALA A N 1
ATOM 1425 C CA . ALA A 1 186 ? 28.888 5.374 -13.002 1.00 95.50 186 ALA A CA 1
ATOM 1426 C C . ALA A 1 186 ? 28.008 5.023 -11.786 1.00 95.50 186 ALA A C 1
ATOM 1428 O O . ALA A 1 186 ? 28.533 4.627 -10.738 1.00 95.50 186 ALA A O 1
ATOM 1429 N N . MET A 1 187 ? 26.683 5.139 -11.921 1.00 93.94 187 MET A N 1
ATOM 1430 C CA . MET A 1 187 ? 25.710 4.717 -10.911 1.00 93.94 187 MET A CA 1
ATOM 1431 C C . MET A 1 187 ? 25.797 3.207 -10.674 1.00 93.94 187 MET A C 1
ATOM 1433 O O . MET A 1 187 ? 25.960 2.789 -9.528 1.00 93.94 187 MET A O 1
ATOM 1437 N N . LYS A 1 188 ? 25.782 2.399 -11.738 1.00 94.62 188 LYS A N 1
ATOM 1438 C CA . LYS A 1 188 ? 25.898 0.937 -11.687 1.00 94.62 188 LYS A CA 1
ATOM 1439 C C . LYS A 1 188 ? 27.204 0.495 -11.025 1.00 94.62 188 LYS A C 1
ATOM 1441 O O . LYS A 1 188 ? 27.179 -0.308 -10.095 1.00 94.62 188 LYS A O 1
ATOM 1446 N N . ALA A 1 189 ? 28.333 1.101 -11.394 1.00 95.25 189 ALA A N 1
ATOM 1447 C CA . ALA A 1 189 ? 29.626 0.823 -10.764 1.00 95.25 189 ALA A CA 1
ATOM 1448 C C . ALA A 1 189 ? 29.655 1.187 -9.267 1.00 95.25 189 ALA A C 1
ATOM 1450 O O . ALA A 1 189 ? 30.353 0.546 -8.480 1.00 95.25 189 ALA A O 1
ATOM 1451 N N . ARG A 1 190 ? 28.925 2.230 -8.847 1.00 94.06 190 ARG A N 1
ATOM 1452 C CA . ARG A 1 190 ? 28.776 2.585 -7.426 1.00 94.06 190 ARG A CA 1
ATOM 1453 C C . ARG A 1 190 ? 27.873 1.596 -6.696 1.00 94.06 190 ARG A C 1
ATOM 1455 O O . ARG A 1 190 ? 28.240 1.165 -5.607 1.00 94.06 190 ARG A O 1
ATOM 1462 N N . ALA A 1 191 ? 26.745 1.231 -7.302 1.00 93.31 191 ALA A N 1
ATOM 1463 C CA . ALA A 1 191 ? 25.796 0.258 -6.775 1.00 93.31 191 ALA A CA 1
ATOM 1464 C C . ALA A 1 191 ? 26.468 -1.087 -6.485 1.00 93.31 191 ALA A C 1
ATOM 1466 O O . ALA A 1 191 ? 26.301 -1.614 -5.394 1.00 93.31 191 ALA A O 1
ATOM 1467 N N . GLN A 1 192 ? 27.321 -1.566 -7.396 1.00 94.44 192 GLN A N 1
ATOM 1468 C CA . GLN A 1 192 ? 28.096 -2.808 -7.259 1.00 94.44 192 GLN A CA 1
ATOM 1469 C C . GLN A 1 192 ? 28.979 -2.888 -6.005 1.00 94.44 192 GLN A C 1
ATOM 1471 O O . GLN A 1 192 ? 29.362 -3.980 -5.596 1.00 94.44 192 GLN A O 1
ATOM 1476 N N . ARG A 1 193 ? 29.317 -1.748 -5.389 1.00 92.25 193 ARG A N 1
ATOM 1477 C CA . ARG A 1 193 ? 30.095 -1.692 -4.140 1.00 92.25 193 ARG A CA 1
ATOM 1478 C C . ARG A 1 193 ? 29.223 -1.638 -2.884 1.00 92.25 193 ARG A C 1
ATOM 1480 O O . ARG A 1 193 ? 29.762 -1.671 -1.783 1.00 92.25 193 ARG A O 1
ATOM 1487 N N . GLY A 1 194 ? 27.911 -1.479 -3.037 1.00 88.25 194 GLY A N 1
ATOM 1488 C CA . GLY A 1 194 ? 26.958 -1.396 -1.938 1.00 88.25 194 GLY A CA 1
ATOM 1489 C C . GLY A 1 194 ? 26.442 -2.768 -1.511 1.00 88.25 194 GLY A C 1
ATOM 1490 O O . GLY A 1 194 ? 26.325 -3.686 -2.319 1.00 88.25 194 GLY A O 1
ATOM 1491 N N . ASN A 1 195 ? 26.053 -2.880 -0.241 1.00 86.12 195 ASN A N 1
ATOM 1492 C CA . ASN A 1 195 ? 25.552 -4.132 0.339 1.00 86.12 195 ASN A CA 1
ATOM 1493 C C . ASN A 1 195 ? 24.254 -4.637 -0.324 1.00 86.12 195 ASN A C 1
ATOM 1495 O O . ASN A 1 195 ? 23.986 -5.833 -0.307 1.00 86.12 195 ASN A O 1
ATOM 1499 N N . PHE A 1 196 ? 23.474 -3.748 -0.952 1.00 85.69 196 PHE A N 1
ATOM 1500 C CA . PHE A 1 196 ? 22.225 -4.101 -1.637 1.00 85.69 196 PHE A CA 1
ATOM 1501 C C . PHE A 1 196 ? 22.432 -4.821 -2.982 1.00 85.69 196 PHE A C 1
ATOM 1503 O O . PHE A 1 196 ? 21.491 -5.421 -3.500 1.00 85.69 196 PHE A O 1
ATOM 1510 N N . TRP A 1 197 ? 23.637 -4.772 -3.569 1.00 93.62 197 TRP A N 1
ATOM 1511 C CA . TRP A 1 197 ? 23.879 -5.306 -4.914 1.00 93.62 197 TRP A CA 1
ATOM 1512 C C . TRP A 1 197 ? 23.719 -6.822 -4.990 1.00 93.62 197 TRP A C 1
ATOM 1514 O O . TRP A 1 197 ? 23.041 -7.315 -5.884 1.00 93.62 197 TRP A O 1
ATOM 1524 N N . GLY A 1 198 ? 24.294 -7.566 -4.041 1.00 94.69 198 GLY A N 1
ATOM 1525 C CA . GLY A 1 198 ? 24.175 -9.028 -4.000 1.00 94.69 198 GLY A CA 1
ATOM 1526 C C . GLY A 1 198 ? 22.714 -9.503 -3.981 1.00 94.69 198 GLY A C 1
ATOM 1527 O O . GLY A 1 198 ? 22.327 -10.281 -4.855 1.00 94.69 198 GLY A O 1
ATOM 1528 N N . PRO A 1 199 ? 21.878 -9.003 -3.048 1.00 93.50 199 PRO A N 1
ATOM 1529 C CA . PRO A 1 199 ? 20.441 -9.267 -3.044 1.00 93.50 199 PRO A CA 1
ATOM 1530 C C . PRO A 1 199 ? 19.721 -8.875 -4.343 1.00 93.50 199 PRO A C 1
ATOM 1532 O O . PRO A 1 199 ? 18.850 -9.618 -4.787 1.00 93.50 199 PRO A O 1
ATOM 1535 N N . LEU A 1 200 ? 20.086 -7.747 -4.968 1.00 93.88 200 LEU A N 1
ATOM 1536 C CA . LEU A 1 200 ? 19.478 -7.279 -6.222 1.00 93.88 200 LEU A CA 1
ATOM 1537 C C . LEU A 1 200 ? 19.802 -8.212 -7.397 1.00 93.88 200 LEU A C 1
ATOM 1539 O O . LEU A 1 200 ? 18.907 -8.566 -8.160 1.00 93.88 200 LEU A O 1
ATOM 1543 N N . VAL A 1 201 ? 21.061 -8.643 -7.524 1.00 94.88 201 VAL A N 1
ATOM 1544 C CA . VAL A 1 201 ? 21.493 -9.613 -8.547 1.00 94.88 201 VAL A CA 1
ATOM 1545 C C . VAL A 1 201 ? 20.758 -10.937 -8.366 1.00 94.88 201 VAL A C 1
ATOM 1547 O O . VAL A 1 201 ? 20.256 -11.500 -9.335 1.00 94.88 201 VAL A O 1
ATOM 1550 N N . LYS A 1 202 ? 20.655 -11.421 -7.122 1.00 95.31 202 LYS A N 1
ATOM 1551 C CA . LYS A 1 202 ? 19.921 -12.652 -6.811 1.00 95.31 202 LYS A CA 1
ATOM 1552 C C . LYS A 1 202 ? 18.448 -12.543 -7.219 1.00 95.31 202 LYS A C 1
ATOM 1554 O O . LYS A 1 202 ? 17.936 -13.449 -7.861 1.00 95.31 202 LYS A O 1
ATOM 1559 N N . PHE A 1 203 ? 17.800 -11.423 -6.909 1.00 94.94 203 PHE A N 1
ATOM 1560 C CA . PHE A 1 203 ? 16.409 -11.181 -7.291 1.00 94.94 203 PHE A CA 1
ATOM 1561 C C . PHE A 1 203 ? 16.210 -11.141 -8.814 1.00 94.94 203 PHE A C 1
ATOM 1563 O O . PHE A 1 203 ? 15.266 -11.734 -9.333 1.00 94.94 203 PHE A O 1
ATOM 1570 N N . ALA A 1 204 ? 17.127 -10.500 -9.547 1.00 94.25 204 ALA A N 1
ATOM 1571 C CA . ALA A 1 204 ? 17.114 -10.518 -11.009 1.00 94.25 204 ALA A CA 1
ATOM 1572 C C . ALA A 1 204 ? 17.269 -11.945 -11.560 1.00 94.25 204 ALA A C 1
ATOM 1574 O O . ALA A 1 204 ? 16.546 -12.330 -12.474 1.00 94.25 204 ALA A O 1
ATOM 1575 N N . HIS A 1 205 ? 18.180 -12.732 -10.986 1.00 92.69 205 HIS A N 1
ATOM 1576 C CA . HIS A 1 205 ? 18.428 -14.116 -11.387 1.00 92.69 205 HIS A CA 1
ATOM 1577 C C . HIS A 1 205 ? 17.208 -15.015 -11.165 1.00 92.69 205 HIS A C 1
ATOM 1579 O O . HIS A 1 205 ? 16.812 -15.740 -12.071 1.00 92.69 205 HIS A O 1
ATOM 1585 N N . GLU A 1 206 ? 16.564 -14.920 -10.000 1.00 92.06 206 GLU A N 1
ATOM 1586 C CA . GLU A 1 206 ? 15.346 -15.679 -9.684 1.00 92.06 206 GLU A CA 1
ATOM 1587 C C . GLU A 1 206 ? 14.207 -15.368 -10.672 1.00 92.06 206 GLU A C 1
ATOM 1589 O O . GLU A 1 206 ? 13.453 -16.264 -11.055 1.00 92.06 206 GLU A O 1
ATOM 1594 N N . ALA A 1 207 ? 14.110 -14.123 -11.154 1.00 90.50 207 ALA A N 1
ATOM 1595 C CA . ALA A 1 207 ? 13.146 -13.753 -12.190 1.00 90.50 207 ALA A CA 1
ATOM 1596 C C . ALA A 1 207 ? 13.451 -14.397 -13.556 1.00 90.50 207 ALA A C 1
ATOM 1598 O O . ALA A 1 207 ? 12.524 -14.720 -14.304 1.00 90.50 207 ALA A O 1
ATOM 1599 N N . VAL A 1 208 ? 14.732 -14.605 -13.881 1.00 89.88 208 VAL A N 1
ATOM 1600 C CA . VAL A 1 208 ? 15.154 -15.315 -15.099 1.00 89.88 208 VAL A CA 1
ATOM 1601 C C . VAL A 1 208 ? 14.907 -16.819 -14.965 1.00 89.88 208 VAL A C 1
ATOM 1603 O O . VAL A 1 208 ? 14.320 -17.408 -15.867 1.00 89.88 208 VAL A O 1
ATOM 1606 N N . GLU A 1 209 ? 15.276 -17.439 -13.842 1.00 87.31 209 GLU A N 1
ATOM 1607 C CA . GLU A 1 209 ? 15.056 -18.876 -13.597 1.00 87.31 209 GLU A CA 1
ATOM 1608 C C . GLU A 1 209 ? 13.571 -19.247 -13.535 1.00 87.31 209 GLU A C 1
ATOM 1610 O O . GLU A 1 209 ? 13.172 -20.319 -13.992 1.00 87.31 209 GLU A O 1
ATOM 1615 N N . GLY A 1 210 ? 12.735 -18.355 -12.997 1.00 82.38 210 GLY A N 1
ATOM 1616 C CA . GLY A 1 210 ? 11.283 -18.525 -12.978 1.00 82.38 210 GLY A CA 1
ATOM 1617 C C . GLY A 1 210 ? 10.629 -18.421 -14.360 1.00 82.38 210 GLY A C 1
ATOM 1618 O O . GLY A 1 210 ? 9.469 -18.805 -14.524 1.00 82.38 210 GLY A O 1
ATOM 1619 N N . SER A 1 211 ? 11.345 -17.921 -15.372 1.00 78.50 211 SER A N 1
ATOM 1620 C CA . SER A 1 211 ? 10.852 -17.870 -16.745 1.00 78.50 211 SER A CA 1
ATOM 1621 C C . SER A 1 211 ? 11.027 -19.221 -17.440 1.00 78.50 211 SER A C 1
ATOM 1623 O O . SER A 1 211 ? 12.124 -19.747 -17.578 1.00 78.50 211 SER A O 1
ATOM 1625 N N . SER A 1 212 ? 9.941 -19.737 -18.018 1.00 74.00 212 SER A N 1
ATOM 1626 C CA . SER A 1 212 ? 9.957 -20.951 -18.849 1.00 74.00 212 SER A CA 1
ATOM 1627 C C . SER A 1 212 ? 10.613 -20.768 -20.226 1.00 74.00 212 SER A C 1
ATOM 1629 O O . SER A 1 212 ? 10.680 -21.717 -21.011 1.00 74.00 212 SER A O 1
ATOM 1631 N N . ARG A 1 213 ? 11.068 -19.554 -20.562 1.00 76.12 213 ARG A N 1
ATOM 1632 C CA . ARG A 1 213 ? 11.715 -19.247 -21.843 1.00 76.12 213 ARG A CA 1
ATOM 1633 C C . ARG A 1 213 ? 13.224 -19.423 -21.750 1.00 76.12 213 ARG A C 1
ATOM 1635 O O . ARG A 1 213 ? 13.845 -18.907 -20.832 1.00 76.12 213 ARG A O 1
ATOM 1642 N N . ALA A 1 214 ? 13.794 -20.079 -22.756 1.00 77.38 214 ALA A N 1
ATOM 1643 C CA . ALA A 1 214 ? 15.234 -20.160 -22.956 1.00 77.38 214 ALA A CA 1
ATOM 1644 C C . ALA A 1 214 ? 15.724 -19.039 -23.886 1.00 77.38 214 ALA A C 1
ATOM 1646 O O . ALA A 1 214 ? 14.961 -18.529 -24.712 1.00 77.38 214 ALA A O 1
ATOM 1647 N N . ALA A 1 215 ? 17.007 -18.692 -23.770 1.00 80.44 215 ALA A N 1
ATOM 1648 C CA . ALA A 1 215 ? 17.665 -17.736 -24.651 1.00 80.44 215 ALA A CA 1
ATOM 1649 C C . ALA A 1 215 ? 17.566 -18.156 -26.140 1.00 80.44 215 ALA A C 1
ATOM 1651 O O . ALA A 1 215 ? 17.612 -19.352 -26.445 1.00 80.44 215 ALA A O 1
ATOM 1652 N N . PRO A 1 216 ? 17.495 -17.195 -27.081 1.00 86.94 216 PRO A N 1
ATOM 1653 C CA . PRO A 1 216 ? 17.568 -15.750 -26.865 1.00 86.94 216 PRO A CA 1
ATOM 1654 C C . PRO A 1 216 ? 16.215 -15.110 -26.495 1.00 86.94 216 PRO A C 1
ATOM 1656 O O . PRO A 1 216 ? 15.147 -15.544 -26.932 1.00 86.94 216 PRO A O 1
ATOM 1659 N N . TYR A 1 217 ? 16.259 -14.044 -25.698 1.00 91.75 217 TYR A N 1
ATOM 1660 C CA . TYR A 1 217 ? 15.085 -13.401 -25.106 1.00 91.75 217 TYR A CA 1
ATOM 1661 C C . TYR A 1 217 ? 14.604 -12.217 -25.946 1.00 91.75 217 TYR A C 1
ATOM 1663 O O . TYR A 1 217 ? 15.311 -11.228 -26.104 1.00 91.75 217 TYR A O 1
ATOM 1671 N N . SER A 1 218 ? 13.379 -12.293 -26.467 1.00 92.69 218 SER A N 1
ATOM 1672 C CA . SER A 1 218 ? 12.733 -11.160 -27.146 1.00 92.69 218 SER A CA 1
ATOM 1673 C C . SER A 1 218 ? 12.337 -10.057 -26.166 1.00 92.69 218 SER A C 1
ATOM 1675 O O . SER A 1 218 ? 12.062 -10.339 -25.000 1.00 92.69 218 SER A O 1
ATOM 1677 N N . PHE A 1 219 ? 12.184 -8.821 -26.651 1.00 92.00 219 PHE A N 1
ATOM 1678 C CA . PHE A 1 219 ? 11.687 -7.712 -25.832 1.00 92.00 219 PHE A CA 1
ATOM 1679 C C . PHE A 1 219 ? 10.383 -8.064 -25.104 1.00 92.00 219 PHE A C 1
ATOM 1681 O O . PHE A 1 219 ? 10.284 -7.853 -23.903 1.00 92.00 219 PHE A O 1
ATOM 1688 N N . THR A 1 220 ? 9.421 -8.697 -25.786 1.00 90.56 220 THR A N 1
ATOM 1689 C CA . THR A 1 220 ? 8.162 -9.158 -25.175 1.00 90.56 220 THR A CA 1
ATOM 1690 C C . THR A 1 220 ? 8.386 -10.158 -24.038 1.00 90.56 220 THR A C 1
ATOM 1692 O O . THR A 1 220 ? 7.680 -10.104 -23.033 1.00 90.56 220 THR A O 1
ATOM 1695 N N . ALA A 1 221 ? 9.365 -11.063 -24.166 1.00 91.00 221 ALA A N 1
ATOM 1696 C CA . ALA A 1 221 ? 9.730 -11.972 -23.079 1.00 91.00 221 ALA A CA 1
ATOM 1697 C C . ALA A 1 221 ? 10.250 -11.192 -21.867 1.00 91.00 221 ALA A C 1
ATOM 1699 O O . ALA A 1 221 ? 9.787 -11.412 -20.752 1.00 91.00 221 ALA A O 1
ATOM 1700 N N . VAL A 1 222 ? 11.167 -10.250 -22.099 1.00 92.88 222 VAL A N 1
ATOM 1701 C CA . VAL A 1 222 ? 11.760 -9.435 -21.033 1.00 92.88 222 VAL A CA 1
ATOM 1702 C C . VAL A 1 222 ? 10.725 -8.490 -20.416 1.00 92.88 222 VAL A C 1
ATOM 1704 O O . VAL A 1 222 ? 10.720 -8.315 -19.205 1.00 92.88 222 VAL A O 1
ATOM 1707 N N . SER A 1 223 ? 9.789 -7.948 -21.204 1.00 91.88 223 SER A N 1
ATOM 1708 C CA . SER A 1 223 ? 8.653 -7.157 -20.708 1.00 91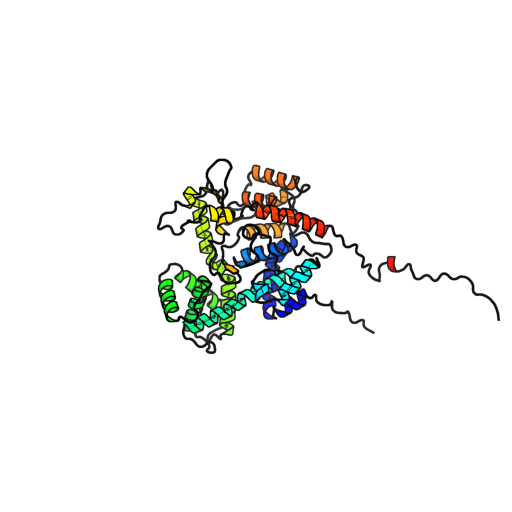.88 223 SER A CA 1
ATOM 1709 C C . SER A 1 223 ? 7.797 -7.957 -19.728 1.00 91.88 223 SER A C 1
ATOM 1711 O O . SER A 1 223 ? 7.477 -7.464 -18.652 1.00 91.88 223 SER A O 1
ATOM 1713 N N . ALA A 1 224 ? 7.466 -9.211 -20.055 1.00 89.56 224 ALA A N 1
ATOM 1714 C CA . ALA A 1 224 ? 6.724 -10.077 -19.141 1.00 89.56 224 ALA A CA 1
ATOM 1715 C C . ALA A 1 224 ? 7.508 -10.351 -17.843 1.00 89.56 224 ALA A C 1
ATOM 1717 O O . ALA A 1 224 ? 6.924 -10.314 -16.760 1.00 89.56 224 ALA A O 1
ATOM 1718 N N . MET A 1 225 ? 8.831 -10.551 -17.935 1.00 91.50 225 MET A N 1
ATOM 1719 C CA . MET A 1 225 ? 9.693 -10.712 -16.756 1.00 91.50 225 MET A CA 1
ATOM 1720 C C . MET A 1 225 ? 9.680 -9.464 -15.873 1.00 91.50 225 MET A C 1
ATOM 1722 O O . MET A 1 225 ? 9.425 -9.576 -14.677 1.00 91.50 225 MET A O 1
ATOM 1726 N N . VAL A 1 226 ? 9.910 -8.271 -16.436 1.00 93.44 226 VAL A N 1
ATOM 1727 C CA . VAL A 1 226 ? 9.986 -7.043 -15.626 1.00 93.44 226 VAL A CA 1
ATOM 1728 C C . VAL A 1 226 ? 8.651 -6.660 -14.993 1.00 93.44 226 VAL A C 1
ATOM 1730 O O . VAL A 1 226 ? 8.655 -6.095 -13.903 1.00 93.44 226 VAL A O 1
ATOM 1733 N N . ARG A 1 227 ? 7.517 -7.024 -15.609 1.00 92.31 227 ARG A N 1
ATOM 1734 C CA . ARG A 1 227 ? 6.191 -6.901 -14.978 1.00 92.31 227 ARG A CA 1
ATOM 1735 C C . ARG A 1 227 ? 6.089 -7.787 -13.735 1.00 92.31 227 ARG A C 1
ATOM 1737 O O . ARG A 1 227 ? 5.689 -7.314 -12.677 1.00 92.31 227 ARG A O 1
ATOM 1744 N N . GLY A 1 228 ? 6.522 -9.047 -13.829 1.00 91.44 228 GLY A N 1
ATOM 1745 C CA . GLY A 1 228 ? 6.596 -9.947 -12.671 1.00 91.44 228 GLY A CA 1
ATOM 1746 C C . GLY A 1 228 ? 7.542 -9.432 -11.580 1.00 91.44 228 GLY A C 1
ATOM 1747 O O . GLY A 1 228 ? 7.200 -9.454 -10.398 1.00 91.44 228 GLY A O 1
ATOM 1748 N N . VAL A 1 229 ? 8.697 -8.894 -11.981 1.00 92.81 229 VAL A N 1
ATOM 1749 C CA . VAL A 1 229 ? 9.660 -8.242 -11.080 1.00 92.81 229 VAL A CA 1
ATOM 1750 C C . VAL A 1 229 ? 9.028 -7.046 -10.370 1.00 92.81 229 VAL A C 1
ATOM 1752 O O . VAL A 1 229 ? 9.153 -6.951 -9.155 1.00 92.81 229 VAL A O 1
ATOM 1755 N N . ALA A 1 230 ? 8.325 -6.163 -11.085 1.00 92.62 230 ALA A N 1
ATOM 1756 C CA . ALA A 1 230 ? 7.658 -5.000 -10.498 1.00 92.62 230 ALA A CA 1
ATOM 1757 C C . ALA A 1 230 ? 6.603 -5.411 -9.457 1.00 92.62 230 ALA A C 1
ATOM 1759 O O . ALA A 1 230 ? 6.580 -4.855 -8.360 1.00 92.62 230 ALA A O 1
ATOM 1760 N N . LEU A 1 231 ? 5.799 -6.443 -9.748 1.00 92.56 231 LEU A N 1
ATOM 1761 C CA . LEU A 1 231 ? 4.820 -6.988 -8.797 1.00 92.56 231 LEU A CA 1
ATOM 1762 C C . LEU A 1 231 ? 5.461 -7.592 -7.544 1.00 92.56 231 LEU A C 1
ATOM 1764 O O . LEU A 1 231 ? 4.879 -7.524 -6.460 1.00 92.56 231 LEU A O 1
ATOM 1768 N N . ALA A 1 232 ? 6.633 -8.212 -7.686 1.00 93.31 232 ALA A N 1
ATOM 1769 C CA . ALA A 1 232 ? 7.349 -8.862 -6.592 1.00 93.31 232 ALA A CA 1
ATOM 1770 C C . ALA A 1 232 ? 8.284 -7.916 -5.817 1.00 93.31 232 ALA A C 1
ATOM 1772 O O . ALA A 1 232 ? 8.706 -8.258 -4.709 1.00 93.31 232 ALA A O 1
ATOM 1773 N N . TYR A 1 233 ? 8.601 -6.742 -6.370 1.00 94.06 233 TYR A N 1
ATOM 1774 C CA . TYR A 1 233 ? 9.645 -5.856 -5.858 1.00 94.06 233 TYR A CA 1
ATOM 1775 C C . TYR A 1 233 ? 9.392 -5.412 -4.412 1.00 94.06 233 TYR A C 1
ATOM 1777 O O . TYR A 1 233 ? 10.303 -5.493 -3.591 1.00 94.06 233 TYR A O 1
ATOM 1785 N N . GLY A 1 234 ? 8.162 -5.005 -4.075 1.00 93.31 234 GLY A N 1
ATOM 1786 C CA . GLY A 1 234 ? 7.822 -4.582 -2.711 1.00 93.31 234 GLY A CA 1
ATOM 1787 C C . GLY A 1 234 ? 8.042 -5.689 -1.681 1.00 93.31 234 GLY A C 1
ATOM 1788 O O . GLY A 1 234 ? 8.691 -5.466 -0.664 1.00 93.31 234 GLY A O 1
ATOM 1789 N N . ARG A 1 235 ? 7.613 -6.924 -1.979 1.00 94.00 235 ARG A N 1
ATOM 1790 C CA . ARG A 1 235 ? 7.833 -8.086 -1.094 1.00 94.00 235 ARG A CA 1
ATOM 1791 C C . ARG A 1 235 ? 9.311 -8.406 -0.904 1.00 94.00 235 ARG A C 1
ATOM 1793 O O . ARG A 1 235 ? 9.726 -8.711 0.210 1.00 94.00 235 ARG A O 1
ATOM 1800 N N . TRP A 1 236 ? 10.102 -8.321 -1.972 1.00 93.81 236 TRP A N 1
ATOM 1801 C CA . TRP A 1 236 ? 11.550 -8.514 -1.894 1.00 93.81 236 TRP A CA 1
ATOM 1802 C C . TRP A 1 236 ? 12.220 -7.435 -1.027 1.00 93.81 236 TRP A C 1
ATOM 1804 O O . TRP A 1 236 ? 13.010 -7.748 -0.127 1.00 93.81 236 TRP A O 1
ATOM 1814 N N . GLN A 1 237 ? 11.870 -6.166 -1.248 1.00 90.06 237 GLN A N 1
ATOM 1815 C CA . GLN A 1 237 ? 12.459 -5.050 -0.513 1.00 90.06 237 GLN A CA 1
ATOM 1816 C C . GLN A 1 237 ? 11.988 -4.970 0.946 1.00 90.06 237 GLN A C 1
ATOM 1818 O O . GLN A 1 237 ? 12.741 -4.482 1.789 1.00 90.06 237 GLN A O 1
ATOM 1823 N N . ASN A 1 238 ? 10.827 -5.539 1.284 1.00 93.19 238 ASN A N 1
ATOM 1824 C CA . ASN A 1 238 ? 10.281 -5.532 2.646 1.00 93.19 238 ASN A CA 1
ATOM 1825 C C . ASN A 1 238 ? 11.223 -6.111 3.709 1.00 93.19 238 ASN A C 1
ATOM 1827 O O . ASN A 1 238 ? 11.060 -5.842 4.895 1.00 93.19 238 ASN A O 1
ATOM 1831 N N . SER A 1 239 ? 12.220 -6.901 3.309 1.00 92.12 239 SER A N 1
ATOM 1832 C CA . SER A 1 239 ? 13.274 -7.363 4.216 1.00 92.12 239 SER A CA 1
ATOM 1833 C C . SER A 1 239 ? 14.042 -6.213 4.891 1.00 92.12 239 SER A C 1
ATOM 1835 O O . SER A 1 239 ? 14.461 -6.362 6.040 1.00 92.12 239 SER A O 1
ATOM 1837 N N . GLU A 1 240 ? 14.201 -5.059 4.230 1.00 91.06 240 GLU A N 1
ATOM 1838 C CA . GLU A 1 240 ? 14.757 -3.839 4.837 1.00 91.06 240 GLU A CA 1
ATOM 1839 C C . GLU A 1 240 ? 13.780 -3.253 5.872 1.00 91.06 240 GLU A C 1
ATOM 1841 O O . GLU A 1 240 ? 14.197 -2.908 6.976 1.00 91.06 240 GLU A O 1
ATOM 1846 N N . CYS A 1 241 ? 12.478 -3.226 5.564 1.00 94.81 241 CYS A N 1
ATOM 1847 C CA . CYS A 1 241 ? 11.430 -2.786 6.492 1.00 94.81 241 CYS A CA 1
ATOM 1848 C C . CYS A 1 241 ? 11.334 -3.679 7.740 1.00 94.81 241 CYS A C 1
ATOM 1850 O O . CYS A 1 241 ? 11.216 -3.169 8.850 1.00 94.81 241 CYS A O 1
ATOM 1852 N N . GLY A 1 242 ? 11.462 -5.001 7.593 1.00 95.44 242 GLY A N 1
ATOM 1853 C CA . GLY A 1 242 ? 11.483 -5.935 8.726 1.00 95.44 242 GLY A CA 1
ATOM 1854 C C . GLY A 1 242 ? 12.704 -5.752 9.639 1.00 95.44 242 GLY A C 1
ATOM 1855 O O . GLY A 1 242 ? 12.593 -5.839 10.865 1.00 95.44 242 GLY A O 1
ATOM 1856 N N . GLN A 1 243 ? 13.867 -5.428 9.063 1.00 94.69 243 GLN A N 1
ATOM 1857 C CA . GLN A 1 243 ? 15.057 -5.067 9.842 1.00 94.69 243 GLN A CA 1
ATOM 1858 C C . GLN A 1 243 ? 14.859 -3.734 10.572 1.00 94.69 243 GLN A C 1
ATOM 1860 O O . GLN A 1 243 ? 15.142 -3.649 11.765 1.00 94.69 243 GLN A O 1
ATOM 1865 N N . MET A 1 244 ? 14.309 -2.726 9.888 1.00 95.44 244 MET A N 1
ATOM 1866 C CA . MET A 1 244 ? 13.994 -1.427 10.485 1.00 95.44 244 MET A CA 1
ATOM 1867 C C . MET A 1 244 ? 13.006 -1.568 11.648 1.00 95.44 244 MET A C 1
ATOM 1869 O O . MET A 1 244 ? 13.224 -1.003 12.718 1.00 95.44 244 MET A O 1
ATOM 1873 N N . LYS A 1 245 ? 11.955 -2.375 11.465 1.00 96.44 245 LYS A N 1
ATOM 1874 C CA . LYS A 1 245 ? 10.981 -2.719 12.503 1.00 96.44 245 LYS A CA 1
ATOM 1875 C C . LYS A 1 245 ? 11.658 -3.338 13.722 1.00 96.44 245 LYS A C 1
ATOM 1877 O O . LYS A 1 245 ? 11.414 -2.879 14.832 1.00 96.44 245 LYS A O 1
ATOM 1882 N N . THR A 1 246 ? 12.537 -4.321 13.520 1.00 95.38 246 THR A N 1
ATOM 1883 C CA . THR A 1 246 ? 13.308 -4.941 14.613 1.00 95.38 246 THR A CA 1
ATOM 1884 C C . THR A 1 246 ? 14.099 -3.892 15.399 1.00 95.38 246 THR A C 1
ATOM 1886 O O . THR A 1 246 ? 13.999 -3.840 16.621 1.00 95.38 246 THR A O 1
ATOM 1889 N N . THR A 1 247 ? 14.809 -2.990 14.712 1.00 94.94 247 THR A N 1
ATOM 1890 C CA . THR A 1 247 ? 15.551 -1.900 15.368 1.00 94.94 247 THR A CA 1
ATOM 1891 C C . THR A 1 247 ? 14.632 -0.965 16.159 1.00 94.94 247 THR A C 1
ATOM 1893 O O . THR A 1 247 ? 14.939 -0.610 17.293 1.00 94.94 247 THR A O 1
ATOM 1896 N N . LEU A 1 248 ? 13.480 -0.583 15.606 1.00 95.81 248 LEU A N 1
ATOM 1897 C CA . LEU A 1 248 ? 12.512 0.266 16.308 1.00 95.81 248 LEU A CA 1
ATOM 1898 C C . LEU A 1 248 ? 11.900 -0.437 17.529 1.00 95.81 248 LEU A C 1
ATOM 1900 O O . LEU A 1 248 ? 11.683 0.198 18.561 1.00 95.81 248 LEU A O 1
ATOM 1904 N N . MET A 1 249 ? 11.660 -1.744 17.442 1.00 95.06 249 MET A N 1
ATOM 1905 C CA . MET A 1 249 ? 11.182 -2.551 18.565 1.00 95.06 249 MET A CA 1
ATOM 1906 C C . MET A 1 249 ? 12.202 -2.598 19.708 1.00 95.06 249 MET A C 1
ATOM 1908 O O . MET A 1 249 ? 11.797 -2.471 20.865 1.00 95.06 249 MET A O 1
ATOM 1912 N N . ASP A 1 250 ? 13.499 -2.685 19.409 1.00 93.06 250 ASP A N 1
ATOM 1913 C CA . ASP A 1 250 ? 14.568 -2.646 20.421 1.00 93.06 250 ASP A CA 1
ATOM 1914 C C . ASP A 1 250 ? 14.631 -1.296 21.161 1.00 93.06 250 ASP A C 1
ATOM 1916 O O . ASP A 1 250 ? 15.003 -1.230 22.336 1.00 93.06 250 ASP A O 1
ATOM 1920 N N . LEU A 1 251 ? 14.217 -0.210 20.499 1.00 93.69 251 LEU A N 1
ATOM 1921 C CA . LEU A 1 251 ? 14.114 1.126 21.095 1.00 93.69 251 LEU A CA 1
ATOM 1922 C C . LEU A 1 251 ? 12.796 1.340 21.866 1.00 93.69 251 LEU A C 1
ATOM 1924 O O . LEU A 1 251 ? 12.689 2.292 22.654 1.00 93.69 251 LEU A O 1
ATOM 1928 N N . SER A 1 252 ? 11.800 0.476 21.647 1.00 93.50 252 SER A N 1
ATOM 1929 C CA . SER A 1 252 ? 10.447 0.618 22.188 1.00 93.50 252 SER A CA 1
ATOM 1930 C C . SER A 1 252 ? 10.364 0.364 23.696 1.00 93.50 252 SER A C 1
ATOM 1932 O O . SER A 1 252 ? 11.157 -0.367 24.296 1.00 93.50 252 SER A O 1
ATOM 1934 N N . ILE A 1 253 ? 9.366 0.964 24.345 1.00 89.31 253 ILE A N 1
ATOM 1935 C CA . ILE A 1 253 ? 9.085 0.713 25.762 1.00 89.31 253 ILE A CA 1
ATOM 1936 C C . ILE A 1 253 ? 8.412 -0.654 25.885 1.00 89.31 253 ILE A C 1
ATOM 1938 O O . ILE A 1 253 ? 7.249 -0.797 25.517 1.00 89.31 253 ILE A O 1
ATOM 1942 N N . ASN A 1 254 ? 9.108 -1.644 26.445 1.00 84.81 254 ASN A N 1
ATOM 1943 C CA . ASN A 1 254 ? 8.552 -2.961 26.785 1.00 84.81 254 ASN A CA 1
ATOM 1944 C C . ASN A 1 254 ? 7.790 -3.651 25.628 1.00 84.81 254 ASN A C 1
ATOM 1946 O O . ASN A 1 254 ? 6.795 -4.328 25.875 1.00 84.81 254 ASN A O 1
ATOM 1950 N N . GLY A 1 255 ? 8.207 -3.450 24.372 1.00 78.38 255 GLY A N 1
ATOM 1951 C CA . GLY A 1 255 ? 7.543 -4.049 23.206 1.00 78.38 255 GLY A CA 1
ATOM 1952 C C . GLY A 1 255 ? 6.175 -3.448 22.856 1.00 78.38 255 GLY A C 1
ATOM 1953 O O . GLY A 1 255 ? 5.440 -4.038 22.069 1.00 78.38 255 GLY A O 1
ATOM 1954 N N . SER A 1 256 ? 5.827 -2.284 23.415 1.00 88.06 256 SER A N 1
ATOM 1955 C CA . SER A 1 256 ? 4.540 -1.594 23.210 1.00 88.06 256 SER A CA 1
ATOM 1956 C C . SER A 1 256 ? 4.329 -0.993 21.817 1.00 88.06 256 SER A C 1
ATOM 1958 O O . SER A 1 256 ? 3.292 -0.377 21.589 1.00 88.06 256 SER A O 1
ATOM 1960 N N . GLY A 1 257 ? 5.301 -1.089 20.903 1.00 92.94 257 GLY A N 1
ATOM 1961 C CA . GLY A 1 257 ? 5.249 -0.381 19.618 1.00 92.94 257 GLY A CA 1
ATOM 1962 C C . GLY A 1 257 ? 5.401 1.139 19.736 1.00 92.94 257 GLY A C 1
ATOM 1963 O O . GLY A 1 257 ? 5.162 1.855 18.762 1.00 92.94 257 GLY A O 1
ATOM 1964 N N . LEU A 1 258 ? 5.815 1.638 20.909 1.00 95.56 258 LEU A N 1
ATOM 1965 C CA . LEU A 1 258 ? 6.035 3.057 21.191 1.00 95.56 258 LEU A CA 1
ATOM 1966 C C . LEU A 1 258 ? 7.497 3.330 21.546 1.00 95.56 258 LEU A C 1
ATOM 1968 O O . LEU A 1 258 ? 8.030 2.772 22.511 1.00 95.56 258 LEU A O 1
ATOM 1972 N N . VAL A 1 259 ? 8.135 4.226 20.795 1.00 96.94 259 VAL A N 1
ATOM 1973 C CA . VAL A 1 259 ? 9.535 4.631 20.991 1.00 96.94 259 VAL A CA 1
ATOM 1974 C C . VAL A 1 259 ? 9.589 6.066 21.520 1.00 96.94 259 VAL A C 1
ATOM 1976 O O . VAL A 1 259 ? 9.073 6.960 20.856 1.00 96.94 259 VAL A O 1
ATOM 1979 N N . PRO A 1 260 ? 10.224 6.351 22.672 1.00 96.12 260 PRO A N 1
ATOM 1980 C CA . PRO A 1 260 ? 10.448 7.727 23.110 1.00 96.12 260 PRO A CA 1
ATOM 1981 C C . PRO A 1 260 ? 11.174 8.526 22.033 1.00 96.12 260 PRO A C 1
ATOM 1983 O O . PRO A 1 260 ? 12.203 8.068 21.538 1.00 96.12 260 PRO A O 1
ATOM 1986 N N . LEU A 1 261 ? 10.683 9.720 21.697 1.00 96.56 261 LEU A N 1
ATOM 1987 C CA . LEU A 1 261 ? 11.248 10.532 20.612 1.00 96.56 261 LEU A CA 1
ATOM 1988 C C . LEU A 1 261 ? 12.759 10.772 20.783 1.00 96.56 261 LEU A C 1
ATOM 1990 O O . LEU A 1 261 ? 13.517 10.692 19.822 1.00 96.56 261 LEU A O 1
ATOM 1994 N N . GLU A 1 262 ? 13.212 10.990 22.020 1.00 94.75 262 GLU A N 1
ATOM 1995 C CA . GLU A 1 262 ? 14.637 11.136 22.335 1.00 94.75 262 GLU A CA 1
ATOM 1996 C C . GLU A 1 262 ? 15.447 9.883 21.963 1.00 94.75 262 GLU A C 1
ATOM 1998 O O . GLU A 1 262 ? 16.535 10.002 21.408 1.00 94.75 262 GLU A O 1
ATOM 2003 N N . ARG A 1 263 ? 14.907 8.681 22.217 1.00 94.56 263 ARG A N 1
ATOM 2004 C CA . ARG A 1 263 ? 15.549 7.414 21.833 1.00 94.56 263 ARG A CA 1
ATOM 2005 C C . ARG A 1 263 ? 15.494 7.181 20.332 1.00 94.56 263 ARG A C 1
ATOM 2007 O O . ARG A 1 263 ? 16.479 6.718 19.767 1.00 94.56 263 ARG A O 1
ATOM 2014 N N . PHE A 1 264 ? 14.380 7.526 19.695 1.00 95.56 264 PHE A N 1
ATOM 2015 C CA . PHE A 1 264 ? 14.226 7.448 18.245 1.00 95.56 264 PHE A CA 1
ATOM 2016 C C . PHE A 1 264 ? 15.343 8.236 17.542 1.00 95.56 264 PHE A C 1
ATOM 2018 O O . PHE A 1 264 ? 16.018 7.701 16.672 1.00 95.56 264 PHE A O 1
ATOM 2025 N N . HIS A 1 265 ? 15.651 9.449 18.008 1.00 95.44 265 HIS A N 1
ATOM 2026 C CA . HIS A 1 265 ? 16.750 10.272 17.477 1.00 95.44 265 HIS A CA 1
ATOM 2027 C C . HIS A 1 265 ? 18.145 9.944 18.050 1.00 95.44 265 HIS A C 1
ATOM 2029 O O . HIS A 1 265 ? 19.097 10.678 17.780 1.00 95.44 265 HIS A O 1
ATOM 2035 N N . SER A 1 266 ? 18.298 8.879 18.849 1.00 91.69 266 SER A N 1
ATOM 2036 C CA . SER A 1 266 ? 19.558 8.571 19.556 1.00 91.69 266 SER A CA 1
ATOM 2037 C C . SER A 1 266 ? 20.499 7.611 18.823 1.00 91.69 266 SER A C 1
ATOM 2039 O O . SER A 1 266 ? 21.587 7.324 19.331 1.00 91.69 266 SER A O 1
ATOM 2041 N N . GLU A 1 267 ? 20.113 7.133 17.637 1.00 89.06 267 GLU A N 1
ATOM 2042 C CA . GLU A 1 267 ? 20.912 6.161 16.892 1.00 89.06 267 GLU A CA 1
ATOM 2043 C C . GLU A 1 267 ? 22.330 6.685 16.579 1.00 89.06 267 GLU A C 1
ATOM 2045 O O . GLU A 1 267 ? 22.518 7.847 16.192 1.00 89.06 267 GLU A O 1
ATOM 2050 N N . PRO A 1 268 ? 23.371 5.841 16.722 1.00 87.75 268 PRO A N 1
ATOM 2051 C CA . PRO A 1 268 ? 24.736 6.219 16.380 1.00 87.75 268 PRO A CA 1
ATOM 2052 C C . PRO A 1 268 ? 24.875 6.694 14.927 1.00 87.75 268 PRO A C 1
ATOM 2054 O O . PRO A 1 268 ? 24.260 6.157 14.013 1.00 87.75 268 PRO A O 1
ATOM 2057 N N . LYS A 1 269 ? 25.816 7.613 14.664 1.00 81.94 269 LYS A N 1
ATOM 2058 C CA . LYS A 1 269 ? 26.096 8.152 13.310 1.00 81.94 269 LYS A CA 1
ATOM 2059 C C . LYS A 1 269 ? 26.410 7.103 12.229 1.00 81.94 269 LYS A C 1
ATOM 2061 O O . LYS A 1 269 ? 26.403 7.429 11.045 1.00 81.94 269 LYS A O 1
ATOM 2066 N N . HIS A 1 270 ? 26.763 5.883 12.628 1.00 81.50 270 HIS A N 1
ATOM 2067 C CA . HIS A 1 270 ? 27.097 4.770 11.735 1.00 81.50 270 HIS A CA 1
ATOM 2068 C C . HIS A 1 270 ? 26.148 3.577 11.902 1.00 81.50 270 HIS A C 1
ATOM 2070 O O . HIS A 1 270 ? 26.478 2.477 11.463 1.00 81.50 270 HIS A O 1
ATOM 2076 N N . ALA A 1 271 ? 24.998 3.780 12.549 1.00 85.62 271 ALA A N 1
ATOM 2077 C CA . ALA A 1 271 ? 23.933 2.793 12.584 1.00 85.62 271 ALA A CA 1
ATOM 2078 C C . ALA A 1 271 ? 23.417 2.506 11.167 1.00 85.62 271 ALA A C 1
ATOM 2080 O O . ALA A 1 271 ? 23.514 3.348 10.267 1.00 85.62 271 ALA A O 1
ATOM 2081 N N . VAL A 1 272 ? 22.886 1.295 10.981 1.00 85.00 272 VAL A N 1
ATOM 2082 C CA . VAL A 1 272 ? 22.299 0.853 9.707 1.00 85.00 272 VAL A CA 1
ATOM 2083 C C . VAL A 1 272 ? 21.079 1.706 9.357 1.00 85.00 272 VAL A C 1
ATOM 2085 O O . VAL A 1 272 ? 20.924 2.098 8.203 1.00 85.00 272 VAL A O 1
ATOM 2088 N N . PHE A 1 273 ? 20.267 2.039 10.362 1.00 89.50 273 PHE A N 1
ATOM 2089 C CA . PHE A 1 273 ? 19.126 2.938 10.243 1.00 89.50 273 PHE A CA 1
ATOM 2090 C C . PHE A 1 273 ? 19.399 4.224 11.017 1.00 89.50 273 PHE A C 1
ATOM 2092 O O . PHE A 1 273 ? 19.934 4.194 12.121 1.00 89.50 273 PHE A O 1
ATOM 2099 N N . GLN A 1 274 ? 19.049 5.359 10.417 1.00 89.88 274 GLN A N 1
ATOM 2100 C CA . GLN A 1 274 ? 19.132 6.668 11.055 1.00 89.88 274 GLN A CA 1
ATOM 2101 C C . GLN A 1 274 ? 17.761 7.312 10.997 1.00 89.88 274 GLN A C 1
ATOM 2103 O O . GLN A 1 274 ? 17.288 7.686 9.926 1.00 89.88 274 GLN A O 1
ATOM 2108 N N . PHE A 1 275 ? 17.150 7.452 12.161 1.00 94.38 275 PHE A N 1
ATOM 2109 C CA . PHE A 1 275 ? 15.839 8.052 12.300 1.00 94.38 275 PHE A CA 1
ATOM 2110 C C . PHE A 1 275 ? 16.011 9.540 12.597 1.00 94.38 275 PHE A C 1
ATOM 2112 O O . PHE A 1 275 ? 16.594 9.922 13.614 1.00 94.38 275 PHE A O 1
ATOM 2119 N N . THR A 1 276 ? 15.591 10.392 11.666 1.00 93.31 276 THR A N 1
ATOM 2120 C CA . THR A 1 276 ? 15.915 11.837 11.676 1.00 93.31 276 THR A CA 1
ATOM 2121 C C . THR A 1 276 ? 14.716 12.727 11.368 1.00 93.31 276 THR A C 1
ATOM 2123 O O . THR A 1 276 ? 14.834 13.952 11.318 1.00 93.31 276 THR A O 1
ATOM 2126 N N . GLU A 1 277 ? 13.550 12.121 11.176 1.00 96.12 277 GLU A N 1
ATOM 2127 C CA . GLU A 1 277 ? 12.303 12.788 10.862 1.00 96.12 277 GLU A CA 1
ATOM 2128 C C . GLU A 1 277 ? 11.924 13.796 11.945 1.00 96.12 277 GLU A C 1
ATOM 2130 O O . GLU A 1 277 ? 12.037 13.535 13.148 1.00 96.12 277 GLU A O 1
ATOM 2135 N N . SER A 1 278 ? 11.467 14.970 11.501 1.00 95.94 278 SER A N 1
ATOM 2136 C CA . SER A 1 278 ? 11.111 16.057 12.403 1.00 95.94 278 SER A CA 1
ATOM 2137 C C . SER A 1 278 ? 9.815 15.759 13.154 1.00 95.94 278 SER A C 1
ATOM 2139 O O . SER A 1 278 ? 8.958 14.999 12.699 1.00 95.94 278 SER A O 1
ATOM 2141 N N . VAL A 1 279 ? 9.636 16.426 14.292 1.00 96.06 279 VAL A N 1
ATOM 2142 C CA . VAL A 1 279 ? 8.405 16.342 15.090 1.00 96.06 279 VAL A CA 1
ATOM 2143 C C . VAL A 1 279 ? 7.186 16.736 14.256 1.00 96.06 279 VAL A C 1
ATOM 2145 O O . VAL A 1 279 ? 6.144 16.090 14.330 1.00 96.06 279 VAL A O 1
ATOM 2148 N N . GLU A 1 280 ? 7.308 17.772 13.427 1.00 94.62 280 GLU A N 1
ATOM 2149 C CA . GLU A 1 280 ? 6.241 18.229 12.535 1.00 94.62 280 GLU A CA 1
ATOM 2150 C C . GLU A 1 280 ? 5.861 17.156 11.517 1.00 94.62 280 GLU A C 1
ATOM 2152 O O . GLU A 1 280 ? 4.673 16.943 11.276 1.00 94.62 280 GLU A O 1
ATOM 2157 N N . TYR A 1 281 ? 6.850 16.466 10.945 1.00 93.69 281 TYR A N 1
ATOM 2158 C CA . TYR A 1 281 ? 6.609 15.373 10.010 1.00 93.69 281 TYR A CA 1
ATOM 2159 C C . TYR A 1 281 ? 5.922 14.186 10.692 1.00 93.69 281 TYR A C 1
ATOM 2161 O O . TYR A 1 281 ? 4.897 13.707 10.204 1.00 93.69 281 TYR A O 1
ATOM 2169 N N . LEU A 1 282 ? 6.451 13.735 11.834 1.00 95.62 282 LEU A N 1
ATOM 2170 C CA . LEU A 1 282 ? 5.903 12.595 12.575 1.00 95.62 282 LEU A CA 1
ATOM 2171 C C . LEU A 1 282 ? 4.473 12.879 13.049 1.00 95.62 282 LEU A C 1
ATOM 2173 O O . LEU A 1 282 ? 3.604 12.020 12.948 1.00 95.62 282 LEU A O 1
ATOM 2177 N N . ARG A 1 283 ? 4.190 14.110 13.489 1.00 93.19 283 ARG A N 1
ATOM 2178 C CA . ARG A 1 283 ? 2.829 14.541 13.831 1.00 93.19 283 ARG A CA 1
ATOM 2179 C C . ARG A 1 283 ? 1.914 14.533 12.610 1.00 93.19 283 ARG A C 1
ATOM 2181 O O . ARG A 1 283 ? 0.814 13.997 12.682 1.00 93.19 283 ARG A O 1
ATOM 2188 N N . LYS A 1 284 ? 2.364 15.107 11.487 1.00 89.06 284 LYS A N 1
ATOM 2189 C CA . LYS A 1 284 ? 1.572 15.183 10.249 1.00 89.06 284 LYS A CA 1
ATOM 2190 C C . LYS A 1 284 ? 1.198 13.799 9.719 1.00 89.06 284 LYS A C 1
ATOM 2192 O O . LYS A 1 284 ? 0.107 13.633 9.203 1.00 89.06 284 LYS A O 1
ATOM 2197 N N . THR A 1 285 ? 2.100 12.833 9.832 1.00 90.25 285 THR A N 1
ATOM 2198 C CA . THR A 1 285 ? 1.902 11.462 9.337 1.00 90.25 285 THR A CA 1
ATOM 2199 C C . THR A 1 285 ? 1.192 10.550 10.335 1.00 90.25 285 THR A C 1
ATOM 2201 O O . THR A 1 285 ? 1.023 9.366 10.065 1.00 90.25 285 THR A O 1
ATOM 2204 N N . GLY A 1 286 ? 0.791 11.068 11.502 1.00 92.19 286 GLY A N 1
ATOM 2205 C CA . GLY A 1 286 ? 0.167 10.259 12.549 1.00 92.19 286 GLY A CA 1
ATOM 2206 C C . GLY A 1 286 ? 1.126 9.311 13.271 1.00 92.19 286 GLY A C 1
ATOM 2207 O O . GLY A 1 286 ? 0.685 8.480 14.060 1.00 92.19 286 GLY A O 1
ATOM 2208 N N . ALA A 1 287 ? 2.432 9.421 13.023 1.00 95.50 287 ALA A N 1
ATOM 2209 C CA . ALA A 1 287 ? 3.454 8.613 13.674 1.00 95.50 287 ALA A CA 1
ATOM 2210 C C . ALA A 1 287 ? 3.822 9.115 15.077 1.00 95.50 287 ALA A C 1
ATOM 2212 O O . ALA A 1 287 ? 4.480 8.388 15.813 1.00 95.50 287 ALA A O 1
ATOM 2213 N N . LEU A 1 288 ? 3.416 10.328 15.467 1.00 95.88 288 LEU A N 1
ATOM 2214 C CA . LEU A 1 288 ? 3.695 10.894 16.788 1.00 95.88 288 LEU A CA 1
ATOM 2215 C C . LEU A 1 288 ? 2.468 10.843 17.706 1.00 95.88 288 LEU A C 1
ATOM 2217 O O . LEU A 1 288 ? 1.411 11.382 17.384 1.00 95.88 288 LEU A O 1
ATOM 2221 N N . GLU A 1 289 ? 2.648 10.268 18.887 1.00 93.44 289 GLU A N 1
ATOM 2222 C CA . GLU A 1 289 ? 1.740 10.367 20.021 1.00 93.44 289 GLU A CA 1
ATOM 2223 C C . GLU A 1 289 ? 2.260 11.404 21.024 1.00 93.44 289 GLU A C 1
ATOM 2225 O O . GLU A 1 289 ? 3.411 11.356 21.464 1.00 93.44 289 GLU A O 1
ATOM 2230 N N . GLU A 1 290 ? 1.390 12.339 21.404 1.00 92.31 290 GLU A N 1
ATOM 2231 C CA . GLU A 1 290 ? 1.701 13.424 22.336 1.00 92.31 290 GLU A CA 1
ATOM 2232 C C . GLU A 1 290 ? 0.772 13.343 23.554 1.00 92.31 290 GLU A C 1
ATOM 2234 O O . GLU A 1 290 ? -0.305 13.949 23.558 1.00 92.31 290 GLU A O 1
ATOM 2239 N N . PRO A 1 291 ? 1.144 12.569 24.589 1.00 88.00 291 PRO A N 1
ATOM 2240 C CA . PRO A 1 291 ? 0.327 12.462 25.788 1.00 88.00 291 PRO A CA 1
ATOM 2241 C C . PRO A 1 291 ? 0.260 13.811 26.519 1.00 88.00 291 PRO A C 1
ATOM 2243 O O . PRO A 1 291 ? 1.213 14.590 26.511 1.00 88.00 291 PRO A O 1
ATOM 2246 N N . ALA A 1 292 ? -0.857 14.073 27.209 1.00 87.44 292 ALA A N 1
ATOM 2247 C CA . ALA A 1 292 ? -1.067 15.323 27.952 1.00 87.44 292 ALA A CA 1
ATOM 2248 C C . ALA A 1 292 ? 0.014 15.583 29.021 1.00 87.44 292 ALA A C 1
ATOM 2250 O O . ALA A 1 292 ? 0.305 16.731 29.362 1.00 87.44 292 ALA A O 1
ATOM 2251 N N . SER A 1 293 ? 0.614 14.515 29.547 1.00 82.81 293 SER A N 1
ATOM 2252 C CA . SER A 1 293 ? 1.816 14.553 30.370 1.00 82.81 293 SER A CA 1
ATOM 2253 C C . SER A 1 293 ? 2.785 13.462 29.911 1.00 82.81 293 SE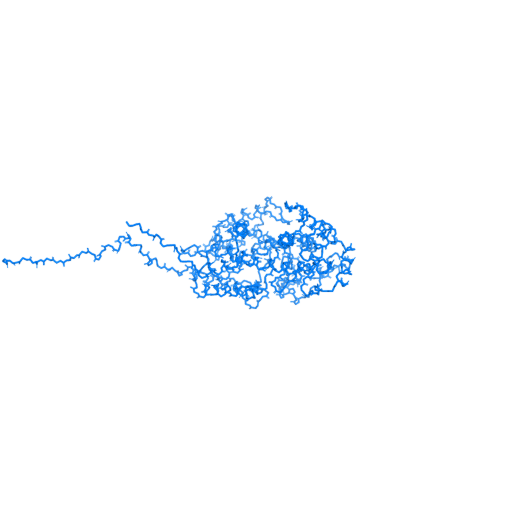R A C 1
ATOM 2255 O O . SER A 1 293 ? 2.390 12.319 29.696 1.00 82.81 293 SER A O 1
ATOM 2257 N N . GLY A 1 294 ? 4.065 13.808 29.761 1.00 85.44 294 GLY A N 1
ATOM 2258 C CA . GLY A 1 294 ? 5.108 12.871 29.336 1.00 85.44 294 GLY A CA 1
ATOM 2259 C C . GLY A 1 294 ? 5.923 13.369 28.147 1.00 85.44 294 GLY A C 1
ATOM 2260 O O . GLY A 1 294 ? 5.818 14.525 27.742 1.00 85.44 294 GLY A O 1
ATOM 2261 N N . GLN A 1 295 ? 6.780 12.491 27.627 1.00 90.81 295 GLN A N 1
ATOM 2262 C CA . GLN A 1 295 ? 7.551 12.743 26.411 1.00 90.81 295 GLN A CA 1
ATOM 2263 C C . GLN A 1 295 ? 6.758 12.280 25.177 1.00 90.81 295 GLN A C 1
ATOM 2265 O O . GLN A 1 295 ? 6.010 11.307 25.288 1.00 90.81 295 GLN A O 1
ATOM 2270 N N . PRO A 1 296 ? 6.941 12.918 24.006 1.00 96.00 296 PRO A N 1
ATOM 2271 C CA . PRO A 1 296 ? 6.382 12.423 22.753 1.00 96.00 296 PRO A CA 1
ATOM 2272 C C . PRO A 1 296 ? 6.899 11.018 22.423 1.00 96.00 296 PRO A C 1
ATOM 2274 O O . PRO A 1 296 ? 8.079 10.713 22.638 1.00 96.00 296 PRO A O 1
ATOM 2277 N N . LEU A 1 297 ? 6.021 10.180 21.881 1.00 96.44 297 LEU A N 1
ATOM 2278 C CA . LEU A 1 297 ? 6.304 8.793 21.521 1.00 96.44 297 LEU A CA 1
ATOM 2279 C C . LEU A 1 297 ? 6.069 8.593 20.023 1.00 96.44 297 LEU A C 1
ATOM 2281 O O . LEU A 1 297 ? 5.096 9.094 19.469 1.00 96.44 297 LEU A O 1
ATOM 2285 N N . VAL A 1 298 ? 6.947 7.850 19.361 1.00 97.25 298 VAL A N 1
ATOM 2286 C CA . VAL A 1 298 ? 6.796 7.454 17.962 1.00 97.25 298 VAL A CA 1
ATOM 2287 C C . VAL A 1 298 ? 6.110 6.094 17.908 1.00 97.25 298 VAL A C 1
ATOM 2289 O O . VAL A 1 298 ? 6.609 5.125 18.485 1.00 97.25 298 VAL A O 1
ATOM 2292 N N . ARG A 1 299 ? 4.977 6.020 17.207 1.00 96.75 299 ARG A N 1
ATOM 2293 C CA . ARG A 1 299 ? 4.264 4.778 16.895 1.00 96.75 299 ARG A CA 1
ATOM 2294 C C . ARG A 1 299 ? 4.980 4.063 15.757 1.00 96.75 299 ARG A C 1
ATOM 2296 O O . ARG A 1 299 ? 4.962 4.530 14.618 1.00 96.75 299 ARG A O 1
ATOM 2303 N N . VAL A 1 300 ? 5.584 2.920 16.065 1.00 96.69 300 VAL A N 1
ATOM 2304 C CA . VAL A 1 300 ? 6.360 2.110 15.114 1.00 96.69 300 VAL A CA 1
ATOM 2305 C C . VAL A 1 300 ? 5.583 1.785 13.829 1.00 96.69 300 VAL A C 1
ATOM 2307 O O . VAL A 1 300 ? 6.090 2.115 12.757 1.00 96.69 300 VAL A O 1
ATOM 2310 N N . PRO A 1 301 ? 4.366 1.205 13.874 1.00 96.06 301 PRO A N 1
ATOM 2311 C CA . PRO A 1 301 ? 3.648 0.842 12.650 1.00 96.06 301 PRO A CA 1
ATOM 2312 C C . PRO A 1 301 ? 3.244 2.058 11.801 1.00 96.06 301 PRO A C 1
ATOM 2314 O O . PRO A 1 301 ? 3.391 2.023 10.581 1.00 96.06 301 PRO A O 1
ATOM 2317 N N . ASN A 1 302 ? 2.815 3.165 12.420 1.00 95.75 302 ASN A N 1
ATOM 2318 C CA . ASN A 1 302 ? 2.509 4.407 11.699 1.00 95.75 302 ASN A CA 1
ATOM 2319 C C . ASN A 1 302 ? 3.761 5.007 11.036 1.00 95.75 302 ASN A C 1
ATOM 2321 O O . ASN A 1 302 ? 3.676 5.510 9.919 1.00 95.75 302 ASN A O 1
ATOM 2325 N N . TYR A 1 303 ? 4.923 4.942 11.698 1.00 96.31 303 TYR A N 1
ATOM 2326 C CA . TYR A 1 303 ? 6.188 5.381 11.110 1.00 96.31 303 TYR A CA 1
ATOM 2327 C C . TYR A 1 303 ? 6.581 4.509 9.913 1.00 96.31 303 TYR A C 1
ATOM 2329 O O . TYR A 1 303 ? 6.840 5.046 8.840 1.00 96.31 303 TYR A O 1
ATOM 2337 N N . LEU A 1 304 ? 6.575 3.179 10.063 1.00 95.56 304 LEU A N 1
ATOM 2338 C CA . LEU A 1 304 ? 6.963 2.235 9.004 1.00 95.56 304 LEU A CA 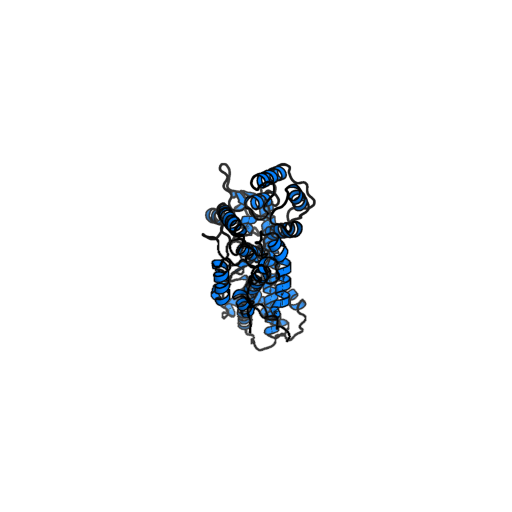1
ATOM 2339 C C . LEU A 1 304 ? 6.116 2.388 7.735 1.00 95.56 304 LEU A C 1
ATOM 2341 O O . LEU A 1 304 ? 6.653 2.335 6.632 1.00 95.56 304 LEU A O 1
ATOM 2345 N N . LEU A 1 305 ? 4.810 2.619 7.885 1.00 93.06 305 LEU A N 1
ATOM 2346 C CA . LEU A 1 305 ? 3.891 2.861 6.766 1.00 93.06 305 LEU A CA 1
ATOM 2347 C C . LEU A 1 305 ? 3.911 4.319 6.270 1.00 93.06 305 LEU A C 1
ATOM 2349 O O . LEU A 1 305 ? 3.203 4.672 5.325 1.00 93.06 305 LEU A O 1
ATOM 2353 N N . GLY A 1 306 ? 4.723 5.171 6.896 1.00 91.38 306 GLY A N 1
ATOM 2354 C CA . GLY A 1 306 ? 4.859 6.581 6.571 1.00 91.38 306 GLY A CA 1
ATOM 2355 C C . GLY A 1 306 ? 5.620 6.838 5.258 1.00 91.38 306 GLY A C 1
ATOM 2356 O O . GLY A 1 306 ? 6.501 6.062 4.879 1.00 91.38 306 GLY A O 1
ATOM 2357 N N . PRO A 1 307 ? 5.361 7.973 4.577 1.00 90.88 307 PRO A N 1
ATOM 2358 C CA . PRO A 1 307 ? 5.982 8.299 3.289 1.00 90.88 307 PRO A CA 1
ATOM 2359 C C . PRO A 1 307 ? 7.520 8.351 3.253 1.00 90.88 307 PRO A C 1
ATOM 2361 O O . PRO A 1 307 ? 8.096 8.257 2.171 1.00 90.88 307 PRO A O 1
ATOM 2364 N N . SER A 1 308 ? 8.204 8.546 4.388 1.00 91.69 308 SER A N 1
ATOM 2365 C CA . SER A 1 308 ? 9.675 8.586 4.453 1.00 91.69 308 SER A CA 1
ATOM 2366 C C . SER A 1 308 ? 10.305 7.210 4.249 1.00 91.69 308 SER A C 1
ATOM 2368 O O . SER A 1 308 ? 11.476 7.126 3.888 1.00 91.69 308 SER A O 1
ATOM 2370 N N . ASN A 1 309 ? 9.507 6.150 4.396 1.00 92.69 309 ASN A N 1
ATOM 2371 C CA . ASN A 1 309 ? 9.904 4.761 4.199 1.00 92.69 309 ASN A CA 1
ATOM 2372 C C . ASN A 1 309 ? 9.495 4.218 2.821 1.00 92.69 309 ASN A C 1
ATOM 2374 O O . ASN A 1 309 ? 9.533 3.011 2.583 1.00 92.69 309 ASN A O 1
ATOM 2378 N N . CYS A 1 310 ? 9.121 5.110 1.899 1.00 92.00 310 CYS A N 1
ATOM 2379 C CA . CYS A 1 310 ? 8.832 4.776 0.514 1.00 92.00 310 CYS A CA 1
ATOM 2380 C C . CYS A 1 310 ? 10.043 5.032 -0.393 1.00 92.00 310 CYS A C 1
ATOM 2382 O O . CYS A 1 310 ? 10.738 6.043 -0.287 1.00 92.00 310 CYS A O 1
ATOM 2384 N N . ILE A 1 311 ? 10.259 4.127 -1.338 1.00 88.25 311 ILE A N 1
ATOM 2385 C CA . ILE A 1 311 ? 11.267 4.183 -2.393 1.00 88.25 311 ILE A CA 1
ATOM 2386 C C . ILE A 1 311 ? 10.605 3.938 -3.755 1.00 88.25 311 ILE A C 1
ATOM 2388 O O . ILE A 1 311 ? 9.399 3.703 -3.834 1.00 88.25 311 ILE A O 1
ATOM 2392 N N . ALA A 1 312 ? 11.401 3.944 -4.832 1.00 85.00 312 ALA A N 1
ATOM 2393 C CA . ALA A 1 312 ? 10.927 3.584 -6.172 1.00 85.00 312 ALA A CA 1
ATOM 2394 C C . ALA A 1 312 ? 9.669 4.368 -6.600 1.00 85.00 312 ALA A C 1
ATOM 2396 O O . ALA A 1 312 ? 8.739 3.821 -7.185 1.00 85.00 312 ALA A O 1
ATOM 2397 N N . SER A 1 313 ? 9.617 5.655 -6.251 1.00 86.56 313 SER A N 1
ATOM 2398 C CA . SER A 1 313 ? 8.450 6.502 -6.491 1.00 86.56 313 SER A CA 1
ATOM 2399 C C . SER A 1 313 ? 8.301 6.845 -7.976 1.00 86.56 313 SER A C 1
ATOM 2401 O O . SER A 1 313 ? 9.269 7.243 -8.625 1.00 86.56 313 SER A O 1
ATOM 2403 N N . SER A 1 314 ? 7.087 6.750 -8.512 1.00 87.50 314 SER A N 1
ATOM 2404 C CA . SER A 1 314 ? 6.701 7.264 -9.829 1.00 87.50 314 SER A CA 1
ATOM 2405 C C . SER A 1 314 ? 5.673 8.395 -9.706 1.00 87.50 314 SER A C 1
ATOM 2407 O O . SER A 1 314 ? 5.352 8.855 -8.604 1.00 87.50 314 SER A O 1
ATOM 2409 N N . GLU A 1 315 ? 5.171 8.869 -10.847 1.00 87.75 315 GLU A N 1
ATOM 2410 C CA . GLU A 1 315 ? 4.063 9.829 -10.892 1.00 87.75 315 GLU A CA 1
ATOM 2411 C C . GLU A 1 315 ? 2.763 9.241 -10.319 1.00 87.75 315 GLU A C 1
ATOM 2413 O O . GLU A 1 315 ? 1.917 9.985 -9.824 1.00 87.75 315 GLU A O 1
ATOM 2418 N N . HIS A 1 316 ? 2.616 7.913 -10.336 1.00 91.62 316 HIS A N 1
ATOM 2419 C CA . HIS A 1 316 ? 1.373 7.227 -9.989 1.00 91.62 316 HIS A CA 1
ATOM 2420 C C . HIS A 1 316 ? 1.404 6.486 -8.654 1.00 91.62 316 HIS A C 1
ATOM 2422 O O . HIS A 1 316 ? 0.356 6.336 -8.027 1.00 91.62 316 HIS A O 1
ATOM 2428 N N . TYR A 1 317 ? 2.567 6.024 -8.194 1.00 92.69 317 TYR A N 1
ATOM 2429 C CA . TYR A 1 317 ? 2.666 5.265 -6.947 1.00 92.69 317 TYR A CA 1
ATOM 2430 C C . TYR A 1 317 ? 4.042 5.401 -6.293 1.00 92.69 317 TYR A C 1
ATOM 2432 O O . TYR A 1 317 ? 4.971 5.975 -6.856 1.00 92.69 317 TYR A O 1
ATOM 2440 N N . SER A 1 318 ? 4.176 4.910 -5.066 1.00 93.50 318 SER A N 1
ATOM 2441 C CA . SER A 1 318 ? 5.470 4.692 -4.408 1.00 93.50 318 SER A CA 1
ATOM 2442 C C . SER A 1 318 ? 5.493 3.305 -3.776 1.00 93.50 318 SER A C 1
ATOM 2444 O O . SER A 1 318 ? 4.442 2.811 -3.367 1.00 93.50 318 SER A O 1
ATOM 2446 N N . VAL A 1 319 ? 6.665 2.673 -3.700 1.00 94.25 319 VAL A N 1
ATOM 2447 C CA . VAL A 1 319 ? 6.832 1.380 -3.023 1.00 94.25 319 VAL A CA 1
ATOM 2448 C C . VAL A 1 319 ? 7.279 1.630 -1.592 1.00 94.25 319 VAL A C 1
ATOM 2450 O O . VAL A 1 319 ? 8.378 2.120 -1.363 1.00 94.25 319 VAL A O 1
ATOM 2453 N N . CYS A 1 320 ? 6.441 1.282 -0.635 1.00 94.38 320 CYS A N 1
ATOM 2454 C CA . CYS A 1 320 ? 6.637 1.475 0.794 1.00 94.38 320 CYS A CA 1
ATOM 2455 C C . CYS A 1 320 ? 6.699 0.120 1.511 1.00 94.38 320 CYS A C 1
ATOM 2457 O O . CYS A 1 320 ? 6.527 -0.936 0.894 1.00 94.38 320 CYS A O 1
ATOM 2459 N N . CYS A 1 321 ? 6.919 0.148 2.825 1.00 95.50 321 CYS A N 1
ATOM 2460 C CA . CYS A 1 321 ? 6.813 -1.052 3.647 1.00 95.50 321 CYS A CA 1
ATOM 2461 C C . CYS A 1 321 ? 5.425 -1.692 3.517 1.00 95.50 321 CYS A C 1
ATOM 2463 O O . CYS A 1 321 ? 4.409 -0.992 3.473 1.00 95.50 321 CYS A O 1
ATOM 2465 N N . LEU A 1 322 ? 5.381 -3.025 3.459 1.00 95.44 322 LEU A N 1
ATOM 2466 C CA . LEU A 1 322 ? 4.113 -3.745 3.400 1.00 95.44 322 LEU A CA 1
ATOM 2467 C C . LEU A 1 322 ? 3.346 -3.608 4.711 1.00 95.44 322 LEU A C 1
ATOM 2469 O O . LEU A 1 322 ? 3.925 -3.630 5.800 1.00 95.44 322 LEU A O 1
ATOM 2473 N N . SER A 1 323 ? 2.023 -3.522 4.596 1.00 95.19 323 SER A N 1
ATOM 2474 C CA . SER A 1 323 ? 1.155 -3.490 5.767 1.00 95.19 323 SER A CA 1
ATOM 2475 C C . SER A 1 323 ? 0.976 -4.889 6.347 1.00 95.19 323 SER A C 1
ATOM 2477 O O . SER A 1 323 ? 0.187 -5.695 5.854 1.00 95.19 323 SER A O 1
ATOM 2479 N N . GLU A 1 324 ? 1.695 -5.173 7.433 1.00 96.00 324 GLU A N 1
ATOM 2480 C CA . GLU A 1 324 ? 1.465 -6.380 8.234 1.00 96.00 324 GLU A CA 1
ATOM 2481 C C . GLU A 1 324 ? 0.072 -6.367 8.878 1.00 96.00 324 GLU A C 1
ATOM 2483 O O . GLU A 1 324 ? -0.539 -7.423 9.037 1.00 96.00 324 GLU A O 1
ATOM 2488 N N . CYS A 1 325 ? -0.470 -5.183 9.183 1.00 96.44 325 CYS A N 1
ATOM 2489 C CA . CYS A 1 325 ? -1.826 -5.065 9.706 1.00 96.44 325 CYS A CA 1
ATOM 2490 C C . CYS A 1 325 ? -2.884 -5.528 8.712 1.00 96.44 325 CYS A C 1
ATOM 2492 O O . CYS A 1 325 ? -3.807 -6.225 9.105 1.00 96.44 325 CYS A O 1
ATOM 2494 N N . GLU A 1 326 ? -2.737 -5.195 7.426 1.00 95.38 326 GLU A N 1
ATOM 2495 C CA . GLU A 1 326 ? -3.673 -5.654 6.392 1.00 95.38 326 GLU A CA 1
ATOM 2496 C C . GLU A 1 326 ? -3.651 -7.181 6.260 1.00 95.38 326 GLU A C 1
ATOM 2498 O O . GLU A 1 326 ? -4.678 -7.797 5.983 1.00 95.38 326 GLU A O 1
ATOM 2503 N N . ALA A 1 327 ? -2.499 -7.820 6.499 1.00 94.12 327 ALA A N 1
ATOM 2504 C CA . ALA A 1 327 ? -2.408 -9.277 6.551 1.00 94.12 327 ALA A CA 1
ATOM 2505 C C . ALA A 1 327 ? -3.139 -9.857 7.776 1.00 94.12 327 ALA A C 1
ATOM 2507 O O . ALA A 1 327 ? -3.858 -10.847 7.637 1.00 94.12 327 ALA A O 1
ATOM 2508 N N . VAL A 1 328 ? -3.004 -9.227 8.951 1.00 96.69 328 VAL A N 1
ATOM 2509 C CA . VAL A 1 328 ? -3.754 -9.597 10.167 1.00 96.69 328 VAL A CA 1
ATOM 2510 C C . VAL A 1 328 ? -5.258 -9.397 9.959 1.00 96.69 328 VAL A C 1
ATOM 2512 O O . VAL A 1 328 ? -6.031 -10.321 10.194 1.00 96.69 328 VAL A O 1
ATOM 2515 N N . ALA A 1 329 ? -5.676 -8.229 9.471 1.00 95.69 329 ALA A N 1
ATOM 2516 C CA . ALA A 1 329 ? -7.070 -7.906 9.184 1.00 95.69 329 ALA A CA 1
ATOM 2517 C C . ALA A 1 329 ? -7.670 -8.890 8.172 1.00 95.69 329 ALA A C 1
ATOM 2519 O O . ALA A 1 329 ? -8.702 -9.490 8.457 1.00 95.69 329 ALA A O 1
ATOM 2520 N N . SER A 1 330 ? -6.965 -9.172 7.069 1.00 94.31 330 SER A N 1
ATOM 2521 C CA . SER A 1 330 ? -7.397 -10.154 6.062 1.00 94.31 330 SER A CA 1
ATOM 2522 C C . SER A 1 330 ? -7.639 -11.547 6.654 1.00 94.31 330 SER A C 1
ATOM 2524 O O . SER A 1 330 ? -8.541 -12.256 6.211 1.00 94.31 330 SER A O 1
ATOM 2526 N N . GLU A 1 331 ? -6.845 -11.970 7.641 1.00 95.25 331 GLU A N 1
ATOM 2527 C CA . GLU A 1 331 ? -7.016 -13.268 8.304 1.00 95.25 331 GLU A CA 1
ATOM 2528 C C . GLU A 1 331 ? -8.262 -13.304 9.204 1.00 95.25 331 GLU A C 1
ATOM 2530 O O . GLU A 1 331 ? -8.994 -14.303 9.223 1.00 95.25 331 GLU A O 1
ATOM 2535 N N . LEU A 1 332 ? -8.541 -12.201 9.904 1.00 96.94 332 LEU A N 1
ATOM 2536 C CA . LEU A 1 332 ? -9.765 -12.041 10.691 1.00 96.94 332 LEU A CA 1
ATOM 2537 C C . LEU A 1 332 ? -10.996 -11.997 9.777 1.00 96.94 332 LEU A C 1
ATOM 2539 O O . LEU A 1 332 ? -11.936 -12.761 9.980 1.00 96.94 332 LEU A O 1
ATOM 2543 N N . GLU A 1 333 ? -10.961 -11.189 8.719 1.00 96.56 333 GLU A N 1
ATOM 2544 C CA . GLU A 1 333 ? -12.021 -11.070 7.707 1.00 96.56 333 GLU A CA 1
ATOM 2545 C C . GLU A 1 333 ? -12.331 -12.414 7.041 1.00 96.56 333 GLU A C 1
ATOM 2547 O O . GLU A 1 333 ? -13.494 -12.786 6.877 1.00 96.56 333 GLU A O 1
ATOM 2552 N N . ARG A 1 334 ? -11.292 -13.190 6.706 1.00 95.69 334 ARG A N 1
ATOM 2553 C CA . ARG A 1 334 ? -11.425 -14.533 6.123 1.00 95.69 334 ARG A CA 1
ATOM 2554 C C . ARG A 1 334 ? -12.161 -15.501 7.040 1.00 95.69 334 ARG A C 1
ATOM 2556 O O . ARG A 1 334 ? -12.850 -16.388 6.529 1.00 95.69 334 ARG A O 1
ATOM 2563 N N . SER A 1 335 ? -11.982 -15.347 8.348 1.00 96.00 335 SER A N 1
ATOM 2564 C CA . SER A 1 335 ? -12.590 -16.204 9.365 1.00 96.00 335 SER A CA 1
ATOM 2565 C C . SER A 1 335 ? -14.017 -15.770 9.694 1.00 96.00 335 SER A C 1
ATOM 2567 O O . SER A 1 335 ? -14.899 -16.619 9.767 1.00 96.00 335 SER A O 1
ATOM 2569 N N . VAL A 1 336 ? -14.246 -14.462 9.827 1.00 96.12 336 VAL A N 1
ATOM 2570 C CA . VAL A 1 336 ? -15.536 -13.889 10.232 1.00 96.12 336 VAL A CA 1
ATOM 2571 C C . VAL A 1 336 ? -16.542 -13.843 9.077 1.00 96.12 336 VAL A C 1
ATOM 2573 O O . VAL A 1 336 ? -17.708 -14.174 9.265 1.00 96.12 336 VAL A O 1
ATOM 2576 N N . GLN A 1 337 ? -16.112 -13.433 7.877 1.00 93.25 337 GLN A N 1
ATOM 2577 C CA . GLN A 1 337 ? -16.958 -13.310 6.674 1.00 93.25 337 GLN A CA 1
ATOM 2578 C C . GLN A 1 337 ? -18.253 -12.500 6.879 1.00 93.25 337 GLN A C 1
ATOM 2580 O O . GLN A 1 337 ? -19.288 -12.782 6.271 1.00 93.25 337 GLN A O 1
ATOM 2585 N N . ALA A 1 338 ? -18.205 -11.497 7.753 1.00 92.44 338 ALA A N 1
ATOM 2586 C CA . ALA A 1 338 ? -19.336 -10.657 8.122 1.00 92.44 338 ALA A CA 1
ATOM 2587 C C . ALA A 1 338 ? -18.844 -9.273 8.584 1.00 92.44 338 ALA A C 1
ATOM 2589 O O . ALA A 1 338 ? -17.709 -9.166 9.035 1.00 92.44 338 ALA A O 1
ATOM 2590 N N . PRO A 1 339 ? -19.688 -8.225 8.526 1.00 91.12 339 PRO A N 1
ATOM 2591 C CA . PRO A 1 339 ? -19.315 -6.865 8.939 1.00 91.12 339 PRO A CA 1
ATOM 2592 C C . PRO A 1 339 ? -19.229 -6.632 10.436 1.00 91.12 339 PRO A C 1
ATOM 2594 O O . PRO A 1 339 ? -18.649 -5.636 10.872 1.00 91.12 339 PRO A O 1
ATOM 2597 N N . VAL A 1 340 ? -19.799 -7.535 11.225 1.00 94.06 340 VAL A N 1
ATOM 2598 C CA . VAL A 1 340 ? -19.738 -7.496 12.680 1.00 94.06 340 VAL A CA 1
ATOM 2599 C C . VAL A 1 340 ? -19.444 -8.890 13.212 1.00 94.06 340 VAL A C 1
ATOM 2601 O O . VAL A 1 340 ? -19.884 -9.877 12.621 1.00 94.06 340 VAL A O 1
ATOM 2604 N N . ALA A 1 341 ? -18.758 -8.966 14.348 1.00 96.06 341 ALA A N 1
ATOM 2605 C CA . ALA A 1 341 ? -18.491 -10.222 15.040 1.00 96.06 341 ALA A CA 1
ATOM 2606 C C . ALA A 1 341 ? -18.781 -10.127 16.550 1.00 96.06 341 ALA A C 1
ATOM 2608 O O . ALA A 1 341 ? -18.638 -9.055 17.152 1.00 96.06 341 ALA A O 1
ATOM 2609 N N . PRO A 1 342 ? -19.170 -11.239 17.200 1.00 96.50 342 PRO A N 1
ATOM 2610 C CA . PRO A 1 342 ? -19.230 -11.330 18.652 1.00 96.50 342 PRO A CA 1
ATOM 2611 C C . PRO A 1 342 ? -17.847 -11.171 19.298 1.00 96.50 342 PRO A C 1
ATOM 2613 O O . PRO A 1 342 ? -16.837 -11.648 18.786 1.00 96.50 342 PRO A O 1
ATOM 2616 N N . VAL A 1 343 ? -17.813 -10.588 20.501 1.00 97.62 343 VAL A N 1
ATOM 2617 C CA . VAL A 1 343 ? -16.571 -10.380 21.272 1.00 97.62 343 VAL A CA 1
ATOM 2618 C C . VAL A 1 343 ? -15.789 -11.681 21.480 1.00 97.62 343 VAL A C 1
ATOM 2620 O O . VAL A 1 343 ? -14.578 -11.699 21.296 1.00 97.62 343 VAL A O 1
ATOM 2623 N N . GLY A 1 344 ? -16.465 -12.765 21.878 1.00 96.69 344 GLY A N 1
ATOM 2624 C CA . GLY A 1 344 ? -15.803 -14.040 22.180 1.00 96.69 344 GLY A CA 1
ATOM 2625 C C . GLY A 1 344 ? -15.076 -14.630 20.972 1.00 96.69 344 GLY A C 1
ATOM 2626 O O . GLY A 1 344 ? -13.930 -15.045 21.096 1.00 96.69 344 GLY A O 1
ATOM 2627 N N . GLU A 1 345 ? -15.713 -14.574 19.803 1.00 97.19 345 GLU A N 1
ATOM 2628 C CA . GLU A 1 345 ? -15.144 -15.048 18.541 1.00 97.19 345 GLU A CA 1
ATOM 2629 C C . GLU A 1 345 ? -13.885 -14.258 18.161 1.00 97.19 345 GLU A C 1
ATOM 2631 O O . GLU A 1 345 ? -12.843 -14.847 17.883 1.00 97.19 345 GLU A O 1
ATOM 2636 N N . LEU A 1 346 ? -13.932 -12.923 18.235 1.00 97.88 346 LEU A N 1
ATOM 2637 C CA . LEU A 1 346 ? -12.773 -12.078 17.930 1.00 97.88 346 LEU A CA 1
ATOM 2638 C C . LEU A 1 346 ? -11.602 -12.300 18.891 1.00 97.88 346 LEU A C 1
ATOM 2640 O O . LEU A 1 346 ? -10.454 -12.291 18.454 1.00 97.88 346 LEU A O 1
ATOM 2644 N N . LEU A 1 347 ? -11.868 -12.514 20.184 1.00 97.94 347 LEU A N 1
ATOM 2645 C CA . LEU A 1 347 ? -10.812 -12.820 21.155 1.00 97.94 347 LEU A CA 1
ATOM 2646 C C . LEU A 1 347 ? -10.129 -14.154 20.841 1.00 97.94 347 LEU A C 1
ATOM 2648 O O . LEU A 1 347 ? -8.904 -14.232 20.917 1.00 97.94 347 LEU A O 1
ATOM 2652 N N . GLU A 1 348 ? -10.893 -15.181 20.469 1.00 97.69 348 GLU A N 1
ATOM 2653 C CA . GLU A 1 348 ? -10.345 -16.482 20.070 1.00 97.69 348 GLU A CA 1
ATOM 2654 C C . GLU A 1 348 ? -9.509 -16.374 18.790 1.00 97.69 348 GLU A C 1
ATOM 2656 O O . GLU A 1 348 ? -8.382 -16.874 18.750 1.00 97.69 348 GLU A O 1
ATOM 2661 N N . LEU A 1 349 ? -10.016 -15.670 17.774 1.00 97.75 349 LEU A N 1
ATOM 2662 C CA . LEU A 1 349 ? -9.303 -15.459 16.513 1.00 97.75 349 LEU A CA 1
ATOM 2663 C C . LEU A 1 349 ? -7.994 -14.695 16.734 1.00 97.75 349 LEU A C 1
ATOM 2665 O O . LEU A 1 349 ? -6.930 -15.170 16.353 1.00 97.75 349 LEU A O 1
ATOM 2669 N N . VAL A 1 350 ? -8.038 -13.561 17.433 1.00 97.81 350 VAL A N 1
ATOM 2670 C CA . VAL A 1 350 ? -6.863 -12.707 17.684 1.00 97.81 350 VAL A CA 1
ATOM 2671 C C . VAL A 1 350 ? -5.827 -13.379 18.587 1.00 97.81 350 VAL A C 1
ATOM 2673 O O . VAL A 1 350 ? -4.625 -13.130 18.446 1.00 97.81 350 VAL A O 1
ATOM 2676 N N . ALA A 1 351 ? -6.260 -14.253 19.498 1.00 97.50 351 ALA A N 1
ATOM 2677 C CA . ALA A 1 351 ? -5.364 -15.106 20.272 1.00 97.50 351 ALA A CA 1
ATOM 2678 C C . ALA A 1 351 ? -4.661 -16.160 19.399 1.00 97.50 351 ALA A C 1
ATOM 2680 O O . ALA A 1 351 ? -3.532 -16.544 19.709 1.00 97.50 351 ALA A O 1
ATOM 2681 N N . ALA A 1 352 ? -5.314 -16.626 18.331 1.00 97.38 352 ALA A N 1
ATOM 2682 C CA . ALA A 1 352 ? -4.813 -17.646 17.414 1.00 97.38 352 ALA A CA 1
ATOM 2683 C C . ALA A 1 352 ? -4.035 -17.084 16.208 1.00 97.38 352 ALA A C 1
ATOM 2685 O O . ALA A 1 352 ? -3.306 -17.841 15.567 1.00 97.38 352 ALA A O 1
ATOM 2686 N N . THR A 1 353 ? -4.144 -15.788 15.905 1.00 96.81 353 THR A N 1
ATOM 2687 C CA . THR A 1 353 ? -3.433 -15.148 14.788 1.00 96.81 353 THR A CA 1
ATOM 2688 C C . THR A 1 353 ? -1.977 -14.829 15.161 1.00 96.81 353 THR A C 1
ATOM 2690 O O . THR A 1 353 ? -1.741 -13.996 16.042 1.00 96.81 353 THR A O 1
ATOM 2693 N N . PRO A 1 354 ? -0.977 -15.451 14.505 1.00 95.81 354 PRO A N 1
ATOM 2694 C CA . PRO A 1 354 ? 0.424 -15.092 14.697 1.00 95.81 354 PRO A CA 1
ATOM 2695 C C . PRO A 1 354 ? 0.773 -13.795 13.957 1.00 95.81 354 PRO A C 1
ATOM 2697 O O . PRO A 1 354 ? 0.162 -13.459 12.942 1.00 95.81 354 PRO A O 1
ATOM 2700 N N . SER A 1 355 ? 1.816 -13.107 14.416 1.00 94.75 355 SER A N 1
ATOM 2701 C CA . SER A 1 355 ? 2.439 -11.995 13.694 1.00 94.75 355 SER A CA 1
ATOM 2702 C C . SER A 1 355 ? 3.964 -12.116 13.687 1.00 94.75 355 SER A C 1
ATOM 2704 O O . SER A 1 355 ? 4.532 -13.040 14.271 1.00 94.75 355 SER A O 1
ATOM 2706 N N . SER A 1 356 ? 4.654 -11.190 13.017 1.00 93.06 356 SER A N 1
ATOM 2707 C CA . SER A 1 356 ? 6.122 -11.178 13.009 1.00 93.06 356 SER A CA 1
ATOM 2708 C C . SER A 1 356 ? 6.727 -10.902 14.394 1.00 93.06 356 SER A C 1
ATOM 2710 O O . SER A 1 356 ? 7.857 -11.322 14.646 1.00 93.06 356 SER A O 1
ATOM 2712 N N . SER A 1 357 ? 5.987 -10.244 15.300 1.00 93.81 357 SER A N 1
ATOM 2713 C CA . SER A 1 357 ? 6.433 -9.947 16.669 1.00 93.81 357 SER A CA 1
ATOM 2714 C C . SER A 1 357 ? 5.741 -10.765 17.767 1.00 93.81 357 SER A C 1
ATOM 2716 O O . SER A 1 357 ? 6.229 -10.786 18.898 1.00 93.81 357 SER A O 1
ATOM 2718 N N . LEU A 1 358 ? 4.641 -11.463 17.461 1.00 93.62 358 LEU A N 1
ATOM 2719 C CA . LEU A 1 358 ? 3.848 -12.219 18.434 1.00 93.62 358 LEU A CA 1
ATOM 2720 C C . LEU A 1 358 ? 3.627 -13.669 17.988 1.00 93.62 358 LEU A C 1
ATOM 2722 O O . LEU A 1 358 ? 3.102 -13.945 16.911 1.00 93.62 358 LEU A O 1
ATOM 2726 N N . ALA A 1 359 ? 3.972 -14.609 18.869 1.00 93.88 359 ALA A N 1
ATOM 2727 C CA . ALA A 1 359 ? 3.631 -16.016 18.692 1.00 93.88 359 ALA A CA 1
ATOM 2728 C C . ALA A 1 359 ? 2.144 -16.271 18.995 1.00 93.88 359 ALA A C 1
ATOM 2730 O O . ALA A 1 359 ? 1.550 -15.597 19.839 1.00 93.88 359 ALA A O 1
ATOM 2731 N N . ALA A 1 360 ? 1.574 -17.291 18.351 1.00 92.50 360 ALA A N 1
ATOM 2732 C CA . ALA A 1 360 ? 0.224 -17.780 18.611 1.00 92.50 360 ALA A CA 1
ATOM 2733 C C . ALA A 1 360 ? 0.221 -19.316 18.797 1.00 92.50 360 ALA A C 1
ATOM 2735 O O . ALA A 1 360 ? 1.065 -19.995 18.203 1.00 92.50 360 ALA A O 1
ATOM 2736 N N . PRO A 1 361 ? -0.709 -19.882 19.595 1.00 94.62 361 PRO A N 1
ATOM 2737 C CA . PRO A 1 361 ? -1.737 -19.182 20.368 1.00 94.62 361 PRO A CA 1
ATOM 2738 C C . PRO A 1 361 ? -1.157 -18.431 21.579 1.00 94.62 361 PRO A C 1
ATOM 2740 O O . PRO A 1 361 ? -0.164 -18.865 22.164 1.00 94.62 361 PRO A O 1
ATOM 2743 N N . ARG A 1 362 ? -1.779 -17.312 21.966 1.00 95.19 362 ARG A N 1
ATOM 2744 C CA . ARG A 1 362 ? -1.367 -16.486 23.117 1.00 95.19 362 ARG A CA 1
ATOM 2745 C C . ARG A 1 362 ? -2.526 -16.195 24.062 1.00 95.19 362 ARG A C 1
ATOM 2747 O O . ARG A 1 362 ? -3.674 -16.108 23.643 1.00 95.19 362 ARG A O 1
ATOM 2754 N N . GLU A 1 363 ? -2.212 -15.976 25.334 1.00 95.38 363 GLU A N 1
ATOM 2755 C CA . GLU A 1 363 ? -3.183 -15.439 26.287 1.00 95.38 363 GLU A CA 1
ATOM 2756 C C . GLU A 1 363 ? -3.303 -13.921 26.105 1.00 95.38 363 GLU A C 1
ATOM 2758 O O . GLU A 1 363 ? -2.305 -13.195 26.125 1.00 95.38 363 GLU A O 1
ATOM 2763 N N . LEU A 1 364 ? -4.530 -13.435 25.907 1.00 95.56 364 LEU A N 1
ATOM 2764 C CA . LEU A 1 364 ? -4.802 -12.005 25.790 1.00 95.56 364 LEU A CA 1
ATOM 2765 C C . LEU A 1 364 ? -4.913 -11.367 27.184 1.00 95.56 364 LEU A C 1
ATOM 2767 O O . LEU A 1 364 ? -5.570 -11.936 28.061 1.00 95.56 364 LEU A O 1
ATOM 2771 N N . PRO A 1 365 ? -4.325 -10.176 27.411 1.00 95.25 365 PRO A N 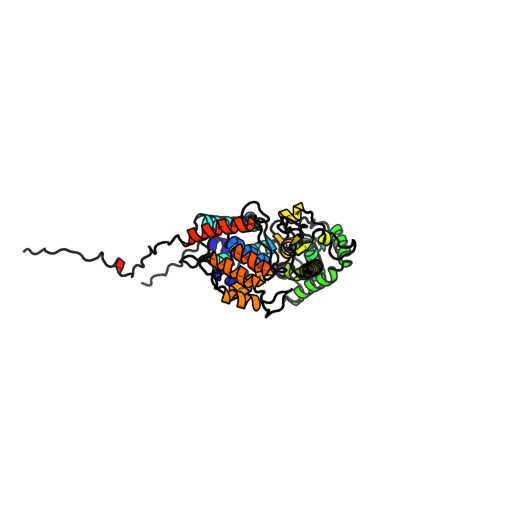1
ATOM 2772 C CA . PRO A 1 365 ? -4.511 -9.450 28.661 1.00 95.25 365 PRO A CA 1
ATOM 2773 C C . PRO A 1 365 ? -5.994 -9.191 28.951 1.00 95.25 365 PRO A C 1
ATOM 2775 O O . PRO A 1 365 ? -6.755 -8.845 28.050 1.00 95.25 365 PRO A O 1
ATOM 2778 N N . VAL A 1 366 ? -6.389 -9.271 30.227 1.00 96.38 366 VAL A N 1
ATOM 2779 C CA . VAL A 1 366 ? -7.782 -9.032 30.659 1.00 96.38 366 VAL A CA 1
ATOM 2780 C C . VAL A 1 366 ? -8.294 -7.672 30.178 1.00 96.38 366 VAL A C 1
ATOM 2782 O O . VAL A 1 366 ? -9.411 -7.587 29.680 1.00 96.38 366 VAL A O 1
ATOM 2785 N N . ALA A 1 367 ? -7.451 -6.636 30.261 1.00 96.12 367 ALA A N 1
ATOM 2786 C CA . ALA A 1 367 ? -7.780 -5.287 29.801 1.00 96.12 367 ALA A CA 1
ATOM 2787 C C . ALA A 1 367 ? -8.186 -5.254 28.320 1.00 96.12 367 ALA A C 1
ATOM 2789 O O . ALA A 1 367 ? -9.208 -4.669 27.992 1.00 96.12 367 ALA A O 1
ATOM 2790 N N . LEU A 1 368 ? -7.471 -5.978 27.450 1.00 96.19 368 LEU A N 1
ATOM 2791 C CA . LEU A 1 368 ? -7.791 -6.048 26.023 1.00 96.19 368 LEU A CA 1
ATOM 2792 C C . LEU A 1 368 ? -9.181 -6.672 25.791 1.00 96.19 368 LEU A C 1
ATOM 2794 O O . LEU A 1 368 ? -9.916 -6.251 24.901 1.00 96.19 368 LEU A O 1
ATOM 2798 N N . GLY A 1 369 ? -9.566 -7.651 26.615 1.00 97.31 369 GLY A N 1
ATOM 2799 C CA . GLY A 1 369 ? -10.912 -8.227 26.593 1.00 97.31 369 GLY A CA 1
ATOM 2800 C C . GLY A 1 369 ? -12.000 -7.246 27.042 1.00 97.31 369 GLY A C 1
ATOM 2801 O O . GLY A 1 369 ? -13.060 -7.192 26.420 1.00 97.31 369 GLY A O 1
ATOM 2802 N N . GLU A 1 370 ? -11.748 -6.462 28.094 1.00 97.38 370 GLU A N 1
ATOM 2803 C CA . GLU A 1 370 ? -12.682 -5.421 28.557 1.00 97.38 370 GLU A CA 1
ATOM 2804 C C . GLU A 1 370 ? -12.826 -4.278 27.544 1.00 97.38 370 GLU A C 1
ATOM 2806 O O . GLU A 1 370 ? -13.941 -3.811 27.288 1.00 97.38 370 GLU A O 1
ATOM 2811 N N . ASP A 1 371 ? -11.727 -3.875 26.909 1.00 96.81 371 ASP A N 1
ATOM 2812 C CA . ASP A 1 371 ? -11.728 -2.843 25.874 1.00 96.81 371 ASP A CA 1
ATOM 2813 C C . ASP A 1 371 ? -12.592 -3.281 24.683 1.00 96.81 371 ASP A C 1
ATOM 2815 O O . ASP A 1 371 ? -13.453 -2.522 24.236 1.00 96.81 371 ASP A O 1
ATOM 2819 N N . LEU A 1 372 ? -12.478 -4.538 24.231 1.00 97.62 372 LEU A N 1
ATOM 2820 C CA . LEU A 1 372 ? -13.315 -5.051 23.138 1.00 97.62 372 LEU A CA 1
ATOM 2821 C C . LEU A 1 372 ? -14.805 -5.103 23.505 1.00 97.62 372 LEU A C 1
ATOM 2823 O O . LEU A 1 372 ? -15.666 -4.820 22.670 1.00 97.62 372 LEU A O 1
ATOM 2827 N N . ARG A 1 373 ? -15.135 -5.443 24.758 1.00 97.50 373 ARG A N 1
ATOM 2828 C CA . ARG A 1 373 ? -16.526 -5.387 25.246 1.00 97.50 373 ARG A CA 1
ATOM 2829 C C . ARG A 1 373 ? -17.057 -3.961 25.264 1.00 97.50 373 ARG A C 1
ATOM 2831 O O . ARG A 1 373 ? -18.236 -3.758 24.979 1.00 97.50 373 ARG A O 1
ATOM 2838 N N . THR A 1 374 ? -16.199 -2.989 25.561 1.00 96.44 374 THR A N 1
ATOM 2839 C CA . THR A 1 374 ? -16.551 -1.568 25.501 1.00 96.44 374 THR A CA 1
ATOM 2840 C C . THR A 1 374 ? -16.880 -1.165 24.066 1.00 96.44 374 THR A C 1
ATOM 2842 O O . THR A 1 374 ? -17.960 -0.617 23.843 1.00 96.44 374 THR A O 1
ATOM 2845 N N . VAL A 1 375 ? -16.045 -1.545 23.090 1.00 95.44 375 VAL A N 1
ATOM 2846 C CA . VAL A 1 375 ? -16.342 -1.358 21.655 1.00 95.44 375 VAL A CA 1
ATOM 2847 C C . VAL A 1 375 ? -17.699 -1.971 21.299 1.00 95.44 375 VAL A C 1
ATOM 2849 O O . VAL A 1 375 ? -18.576 -1.284 20.783 1.00 95.44 375 VAL A O 1
ATOM 2852 N N . ALA A 1 376 ? -17.937 -3.235 21.657 1.00 96.00 376 ALA A N 1
ATOM 2853 C CA . ALA A 1 376 ? -19.212 -3.895 21.374 1.00 96.00 376 ALA A CA 1
ATOM 2854 C C . ALA A 1 376 ? -20.415 -3.167 22.003 1.00 96.00 376 ALA A C 1
ATOM 2856 O O . ALA A 1 376 ? -21.484 -3.096 21.397 1.00 96.00 376 ALA A O 1
ATOM 2857 N N . SER A 1 377 ? -20.257 -2.604 23.205 1.00 94.88 377 SER A N 1
ATOM 2858 C CA . SER A 1 377 ? -21.327 -1.880 23.902 1.00 94.88 377 SER A CA 1
ATOM 2859 C C . SER A 1 377 ? -21.761 -0.604 23.175 1.00 94.88 377 SER A C 1
ATOM 2861 O O . SER A 1 377 ? -22.946 -0.268 23.199 1.00 94.88 377 SER A O 1
ATOM 2863 N N . HIS A 1 378 ? -20.840 0.059 22.470 1.00 89.38 378 HIS A N 1
ATOM 2864 C CA . HIS A 1 378 ? -21.143 1.222 21.635 1.00 89.38 378 HIS A CA 1
ATOM 2865 C C . HIS A 1 378 ? -21.857 0.838 20.328 1.00 89.38 378 HIS A C 1
ATOM 2867 O O . HIS A 1 378 ? -22.579 1.657 19.765 1.00 89.38 378 HIS A O 1
ATOM 2873 N N . HIS A 1 379 ? -21.722 -0.416 19.883 1.00 86.38 379 HIS A N 1
ATOM 2874 C CA . HIS A 1 379 ? -22.211 -0.906 18.591 1.00 86.38 379 HIS A CA 1
ATOM 2875 C C . HIS A 1 379 ? -23.285 -2.005 18.716 1.00 86.38 379 HIS A C 1
ATOM 2877 O O . HIS A 1 379 ? -23.340 -2.953 17.934 1.00 86.38 379 HIS A O 1
ATOM 2883 N N . GLY A 1 380 ? -24.170 -1.897 19.712 1.00 84.69 380 GLY A N 1
ATOM 2884 C CA . GLY A 1 380 ? -25.343 -2.778 19.818 1.00 84.69 380 GLY A CA 1
ATOM 2885 C C . GLY A 1 380 ? -25.029 -4.225 20.220 1.00 84.69 380 GLY A C 1
ATOM 2886 O O . GLY A 1 380 ? -25.830 -5.124 19.971 1.00 84.69 380 GLY A O 1
ATOM 2887 N N . GLY A 1 381 ? -23.879 -4.461 20.855 1.00 90.31 381 GLY A N 1
ATOM 2888 C CA . GLY A 1 381 ? -23.464 -5.755 21.406 1.00 90.31 381 GLY A CA 1
ATOM 2889 C C . GLY A 1 381 ? -22.581 -6.600 20.485 1.00 90.31 381 GLY A C 1
ATOM 2890 O O . GLY A 1 381 ? -22.163 -7.682 20.894 1.00 90.31 381 GLY A O 1
ATOM 2891 N N . SER A 1 382 ? -22.269 -6.118 19.281 1.00 93.31 382 SER A N 1
ATOM 2892 C CA . SER A 1 382 ? -21.311 -6.741 18.355 1.00 93.31 382 SER A CA 1
ATOM 2893 C C . SER A 1 382 ? -20.225 -5.744 17.965 1.00 93.31 382 SER A C 1
ATOM 2895 O O . SER A 1 382 ? -20.399 -4.540 18.124 1.00 93.31 382 SER A O 1
ATOM 2897 N N . VAL A 1 383 ? -19.096 -6.238 17.472 1.00 95.75 383 VAL A N 1
ATOM 2898 C CA . VAL A 1 383 ? -17.947 -5.410 17.100 1.00 95.75 383 VAL A CA 1
ATOM 2899 C C . VAL A 1 383 ? -17.900 -5.250 15.578 1.00 95.75 383 VAL A C 1
ATOM 2901 O O . VAL A 1 383 ? -17.751 -6.261 14.892 1.00 95.75 383 VAL A O 1
ATOM 2904 N N . PRO A 1 384 ? -18.008 -4.026 15.035 1.00 93.12 384 PRO A N 1
ATOM 2905 C CA . PRO A 1 384 ? -17.795 -3.766 13.614 1.00 93.12 384 PRO A CA 1
ATOM 2906 C C . PRO A 1 384 ? -16.306 -3.812 13.254 1.00 93.12 384 PRO A C 1
ATOM 2908 O O . PRO A 1 384 ? -15.514 -3.053 13.816 1.00 93.12 384 PRO A O 1
ATOM 2911 N N . LEU A 1 385 ? -15.929 -4.678 12.304 1.00 92.88 385 LEU A N 1
ATOM 2912 C CA . LEU A 1 385 ? -14.519 -4.942 11.953 1.00 92.88 385 LEU A CA 1
ATOM 2913 C C . LEU A 1 385 ? -13.817 -3.784 11.240 1.00 92.88 385 LEU A C 1
ATOM 2915 O O . LEU A 1 385 ? -12.595 -3.710 11.242 1.00 92.88 385 LEU A O 1
ATOM 2919 N N . HIS A 1 386 ? -14.579 -2.873 10.649 1.00 89.00 386 HIS A N 1
ATOM 2920 C CA . HIS A 1 386 ? -14.060 -1.707 9.938 1.00 89.00 386 HIS A CA 1
ATOM 2921 C C . HIS A 1 386 ? -14.525 -0.435 10.647 1.00 89.00 386 HIS A C 1
ATOM 2923 O O . HIS A 1 386 ? -15.174 0.413 10.049 1.00 89.00 386 HIS A O 1
ATOM 2929 N N . SER A 1 387 ? -14.333 -0.394 11.968 1.00 89.38 387 SER A N 1
ATOM 2930 C CA . SER A 1 387 ? -14.598 0.791 12.784 1.00 89.38 387 SER A CA 1
ATOM 2931 C C . SER A 1 387 ? -13.314 1.310 13.415 1.00 89.38 387 SER A C 1
ATOM 2933 O O . SER A 1 387 ? -12.453 0.520 13.812 1.00 89.38 387 SER A O 1
ATOM 2935 N N . ALA A 1 388 ? -13.232 2.627 13.621 1.00 89.75 388 ALA A N 1
ATOM 2936 C CA . ALA A 1 388 ? -12.072 3.263 14.239 1.00 89.75 388 ALA A CA 1
ATOM 2937 C C . ALA A 1 388 ? -11.805 2.695 15.642 1.00 89.75 388 ALA A C 1
ATOM 2939 O O . ALA A 1 388 ? -10.661 2.563 16.077 1.00 89.75 388 ALA A O 1
ATOM 2940 N N . ASP A 1 389 ? -12.867 2.328 16.362 1.00 92.81 389 ASP A N 1
ATOM 2941 C CA . ASP A 1 389 ? -12.807 1.682 17.673 1.00 92.81 389 ASP A CA 1
ATOM 2942 C C . ASP A 1 389 ? -12.150 0.300 17.589 1.00 92.81 389 ASP A C 1
ATOM 2944 O O . ASP A 1 389 ? -11.248 -0.003 18.377 1.00 92.81 389 ASP A O 1
ATOM 2948 N N . PHE A 1 390 ? -12.539 -0.518 16.607 1.00 95.12 390 PHE A N 1
ATOM 2949 C CA . PHE A 1 390 ? -11.910 -1.816 16.388 1.00 95.12 390 PHE A CA 1
ATOM 2950 C C . PHE A 1 390 ? -10.476 -1.689 15.870 1.00 95.12 390 PHE A C 1
ATOM 2952 O O . PHE A 1 390 ? -9.611 -2.418 16.345 1.00 95.12 390 PHE A O 1
ATOM 2959 N N . GLN A 1 391 ? -10.178 -0.740 14.980 1.00 94.31 391 GLN A N 1
ATOM 2960 C CA . GLN A 1 391 ? -8.809 -0.487 14.517 1.00 94.31 391 GLN A CA 1
ATOM 2961 C C . GLN A 1 391 ? -7.888 -0.072 15.678 1.00 94.31 391 GLN A C 1
ATOM 2963 O O . GLN A 1 391 ? -6.772 -0.580 15.805 1.00 94.31 391 GLN A O 1
ATOM 2968 N N . ARG A 1 392 ? -8.363 0.792 16.588 1.00 94.88 392 ARG A N 1
ATOM 2969 C CA . ARG A 1 392 ? -7.640 1.143 17.827 1.00 94.88 392 ARG A CA 1
ATOM 2970 C C . ARG A 1 392 ? -7.427 -0.065 18.728 1.00 94.88 392 ARG A C 1
ATOM 2972 O O . ARG A 1 392 ? -6.341 -0.233 19.284 1.00 94.88 392 ARG A O 1
ATOM 2979 N N . TRP A 1 393 ? -8.444 -0.907 18.870 1.00 97.06 393 TRP A N 1
ATOM 2980 C CA . TRP A 1 393 ? -8.326 -2.143 19.632 1.00 97.06 393 TRP A CA 1
ATOM 2981 C C . TRP A 1 393 ? -7.329 -3.122 18.990 1.00 97.06 393 TRP A C 1
ATOM 2983 O O . TRP A 1 393 ? -6.508 -3.717 19.688 1.00 97.06 393 TRP A O 1
ATOM 2993 N N . LEU A 1 394 ? -7.330 -3.236 17.661 1.00 97.12 394 LEU A N 1
ATOM 2994 C CA . LEU A 1 394 ? -6.412 -4.088 16.912 1.00 97.12 394 LEU A CA 1
ATOM 2995 C C . LEU A 1 394 ? -4.966 -3.585 17.018 1.00 97.12 394 LEU A C 1
ATOM 2997 O O . LEU A 1 394 ? -4.059 -4.398 17.190 1.00 97.12 394 LEU A O 1
ATOM 3001 N N . HIS A 1 395 ? -4.747 -2.265 17.027 1.00 95.88 395 HIS A N 1
ATOM 3002 C CA . HIS A 1 395 ? -3.453 -1.667 17.378 1.00 95.88 395 HIS A CA 1
ATOM 3003 C C . HIS A 1 395 ? -2.992 -2.103 18.775 1.00 95.88 395 HIS A C 1
ATOM 3005 O O . HIS A 1 395 ? -1.857 -2.541 18.933 1.00 95.88 395 HIS A O 1
ATOM 3011 N N . ALA A 1 396 ? -3.864 -2.060 19.787 1.00 95.44 396 ALA A N 1
ATOM 3012 C CA . ALA A 1 396 ? -3.512 -2.531 21.129 1.00 95.44 396 ALA A CA 1
ATOM 3013 C C . ALA A 1 396 ? -3.226 -4.047 21.172 1.00 95.44 396 ALA A C 1
ATOM 3015 O O . ALA A 1 396 ? -2.378 -4.501 21.944 1.00 95.44 396 ALA A O 1
ATOM 3016 N N . ALA A 1 397 ? -3.906 -4.835 20.334 1.00 96.69 397 ALA A N 1
ATOM 3017 C CA . ALA A 1 397 ? -3.707 -6.277 20.229 1.00 96.69 397 ALA A CA 1
ATOM 3018 C C . ALA A 1 397 ? -2.423 -6.668 19.470 1.00 96.69 397 ALA A C 1
ATOM 3020 O O . ALA A 1 397 ? -1.854 -7.717 19.792 1.00 96.69 397 ALA A O 1
ATOM 3021 N N . PHE A 1 398 ? -1.991 -5.854 18.500 1.00 97.12 398 PHE A N 1
ATOM 3022 C CA . PHE A 1 398 ? -0.827 -6.050 17.623 1.00 97.12 398 PHE A CA 1
ATOM 3023 C C . PHE A 1 398 ? -0.002 -4.751 17.477 1.00 97.12 398 PHE A C 1
ATOM 3025 O O . PHE A 1 398 ? 0.059 -4.153 16.397 1.00 97.12 398 PHE A O 1
ATOM 3032 N N . PRO A 1 399 ? 0.661 -4.293 18.554 1.00 95.94 399 PRO A N 1
ATOM 3033 C CA . PRO A 1 399 ? 1.233 -2.944 18.636 1.00 95.94 399 PRO A CA 1
ATOM 3034 C C . PRO A 1 399 ? 2.380 -2.655 17.663 1.00 95.94 399 PRO A C 1
ATOM 3036 O O . PRO A 1 399 ? 2.657 -1.493 17.370 1.00 95.94 399 PRO A O 1
ATOM 3039 N N . ASN A 1 400 ? 3.058 -3.690 17.157 1.00 96.19 400 ASN A N 1
ATOM 3040 C CA . ASN A 1 400 ? 4.163 -3.540 16.206 1.00 96.19 400 ASN A CA 1
ATOM 3041 C C . ASN A 1 400 ? 3.741 -3.814 14.754 1.00 96.19 400 ASN A C 1
ATOM 3043 O O . ASN A 1 400 ? 4.550 -3.641 13.841 1.00 96.19 400 ASN A O 1
ATOM 3047 N N . GLU A 1 401 ? 2.512 -4.276 14.520 1.00 96.88 401 GLU A N 1
ATOM 3048 C CA . GLU A 1 401 ? 1.983 -4.566 13.183 1.00 96.88 401 GLU A CA 1
ATOM 3049 C C . GLU A 1 401 ? 0.945 -3.541 12.746 1.00 96.88 401 GLU A C 1
ATOM 3051 O O . GLU A 1 401 ? 0.980 -3.084 11.605 1.00 96.88 401 GLU A O 1
ATOM 3056 N N . CYS A 1 402 ? 0.023 -3.193 13.646 1.00 96.69 402 CYS A N 1
ATOM 3057 C CA . CYS A 1 402 ? -1.151 -2.405 13.314 1.00 96.69 402 CYS A CA 1
ATOM 3058 C C . CYS A 1 402 ? -0.982 -0.934 13.662 1.00 96.69 402 CYS A C 1
ATOM 3060 O O . CYS A 1 402 ? -0.662 -0.638 14.809 1.00 96.69 402 CYS A O 1
ATOM 3062 N N . PRO A 1 403 ? -1.183 0.001 12.714 1.00 94.88 403 PRO A N 1
ATOM 3063 C CA . PRO A 1 403 ? -1.148 1.422 13.019 1.00 94.88 403 PRO A CA 1
ATOM 3064 C C . PRO A 1 403 ? -2.335 1.812 13.901 1.00 94.88 403 PRO A C 1
ATOM 3066 O O . PRO A 1 403 ? -3.412 1.226 13.815 1.00 94.88 403 PRO A O 1
ATOM 3069 N N . ALA A 1 404 ? -2.146 2.830 14.737 1.00 92.94 404 ALA A N 1
ATOM 3070 C CA . ALA A 1 404 ? -3.269 3.473 15.408 1.00 92.94 404 ALA A CA 1
ATOM 3071 C C . ALA A 1 404 ? -3.910 4.482 14.442 1.00 92.94 404 ALA A C 1
ATOM 3073 O O . ALA A 1 404 ? -3.165 5.281 13.857 1.00 92.94 404 ALA A O 1
ATOM 3074 N N . PRO A 1 405 ? -5.246 4.509 14.293 1.00 92.31 405 PRO A N 1
ATOM 3075 C CA . PRO A 1 405 ? -5.898 5.523 13.478 1.00 92.31 405 PRO A CA 1
ATOM 3076 C C . PRO A 1 405 ? -5.674 6.911 14.082 1.00 92.31 405 PRO A C 1
ATOM 3078 O O . PRO A 1 405 ? -5.703 7.105 15.304 1.00 92.31 405 PRO A O 1
ATOM 3081 N N . THR A 1 406 ? -5.444 7.900 13.223 1.00 89.69 406 THR A N 1
ATOM 3082 C CA . THR A 1 406 ? -5.367 9.301 13.642 1.00 89.69 406 THR A CA 1
ATOM 3083 C C . THR A 1 406 ? -6.761 9.865 13.918 1.00 89.69 406 THR A C 1
ATOM 3085 O O . THR A 1 406 ? -7.783 9.257 13.598 1.00 89.69 406 THR A O 1
ATOM 3088 N N . ALA A 1 407 ? -6.823 11.077 14.478 1.00 86.00 407 ALA A N 1
ATOM 3089 C CA . ALA A 1 407 ? -8.088 11.799 14.599 1.00 86.00 407 ALA A CA 1
ATOM 3090 C C . ALA A 1 407 ? -8.730 12.080 13.227 1.00 86.00 407 ALA A C 1
ATOM 3092 O O . ALA A 1 407 ? -9.951 12.086 13.124 1.00 86.00 407 ALA A O 1
ATOM 3093 N N . ALA A 1 408 ? -7.917 12.292 12.184 1.00 85.06 408 ALA A N 1
ATOM 3094 C CA . ALA A 1 408 ? -8.407 12.483 10.823 1.00 85.06 408 ALA A CA 1
ATOM 3095 C C . ALA A 1 408 ? -8.979 11.181 10.249 1.00 85.06 408 ALA A C 1
ATOM 3097 O O . ALA A 1 408 ? -10.075 11.207 9.699 1.00 85.06 408 ALA A O 1
ATOM 3098 N N . ASP A 1 409 ? -8.283 10.054 10.441 1.00 85.69 409 ASP A N 1
ATOM 3099 C CA . ASP A 1 409 ? -8.775 8.740 10.005 1.00 85.69 409 ASP A CA 1
ATOM 3100 C C . ASP A 1 409 ? -10.081 8.389 10.732 1.00 85.69 409 ASP A C 1
ATOM 3102 O O . ASP A 1 409 ? -11.075 8.074 10.092 1.00 85.69 409 ASP A O 1
ATOM 3106 N N . SER A 1 410 ? -10.121 8.568 12.058 1.00 86.19 410 SER A N 1
ATOM 3107 C CA . SER A 1 410 ? -11.315 8.271 12.862 1.00 86.19 410 SER A CA 1
ATOM 3108 C C . SER A 1 410 ? -12.513 9.152 12.484 1.00 86.19 410 SER A C 1
ATOM 3110 O O . SER A 1 410 ? -13.650 8.694 12.503 1.00 86.19 410 SER A O 1
ATOM 3112 N N . ALA A 1 411 ? -12.281 10.431 12.164 1.00 84.94 411 ALA A N 1
ATOM 3113 C CA . ALA A 1 411 ? -13.344 11.349 11.758 1.00 84.94 411 ALA A CA 1
ATOM 3114 C C . ALA A 1 411 ? -13.874 11.051 10.347 1.00 84.94 411 ALA A C 1
ATOM 3116 O O . ALA A 1 411 ? -15.073 11.219 10.107 1.00 84.94 411 ALA A O 1
ATOM 3117 N N . ALA A 1 412 ? -12.996 10.631 9.431 1.00 81.94 412 ALA A N 1
ATOM 3118 C CA . ALA A 1 412 ? -13.395 10.152 8.113 1.00 81.94 412 ALA A CA 1
ATOM 3119 C C . ALA A 1 412 ? -14.274 8.902 8.255 1.00 81.94 412 ALA A C 1
ATOM 3121 O O . ALA A 1 412 ? -15.432 8.941 7.852 1.00 81.94 412 ALA A O 1
ATOM 3122 N N . GLU A 1 413 ? -13.789 7.898 8.985 1.00 82.00 413 GLU A N 1
ATOM 3123 C CA . GLU A 1 413 ? -14.479 6.619 9.184 1.00 82.00 413 GLU A CA 1
ATOM 3124 C C . GLU A 1 413 ? -15.832 6.768 9.897 1.00 82.00 413 GLU A C 1
ATOM 3126 O O . GLU A 1 413 ? -16.812 6.114 9.554 1.00 82.00 413 GLU A O 1
ATOM 3131 N N . GLU A 1 414 ? -15.947 7.683 10.863 1.00 81.25 414 GLU A N 1
ATOM 3132 C CA . GLU A 1 414 ? -17.234 8.003 11.494 1.00 81.25 414 GLU A CA 1
ATOM 3133 C C . GLU A 1 414 ? -18.232 8.614 10.499 1.00 81.25 414 GLU A C 1
ATOM 3135 O O . GLU A 1 414 ? -19.389 8.193 10.427 1.00 81.25 414 GLU A O 1
ATOM 3140 N N . THR A 1 415 ? -17.786 9.616 9.734 1.00 79.25 415 THR A N 1
ATOM 3141 C CA . THR A 1 415 ? -18.626 10.319 8.751 1.00 79.25 415 THR A CA 1
ATOM 3142 C C . THR A 1 415 ? -19.123 9.353 7.682 1.00 79.25 415 THR A C 1
ATOM 3144 O O . THR A 1 415 ? -20.283 9.397 7.267 1.00 79.25 415 THR A O 1
ATOM 3147 N N . GLU A 1 416 ? -18.240 8.472 7.241 1.00 73.62 416 GLU A N 1
ATOM 3148 C CA . GLU A 1 416 ? -18.492 7.549 6.154 1.00 73.62 416 GLU A CA 1
ATOM 3149 C C . GLU A 1 416 ? -19.306 6.332 6.626 1.00 73.62 416 GLU A C 1
ATOM 3151 O O . GLU A 1 416 ? -20.242 5.941 5.926 1.00 73.62 416 GLU A O 1
ATOM 3156 N N . ARG A 1 417 ? -19.119 5.841 7.864 1.00 78.19 417 ARG A N 1
ATOM 3157 C CA . ARG A 1 417 ? -20.033 4.860 8.480 1.00 78.19 417 ARG A CA 1
ATOM 3158 C C . ARG A 1 417 ? -21.471 5.365 8.497 1.00 78.19 417 ARG A C 1
ATOM 3160 O O . ARG A 1 417 ? -22.374 4.625 8.116 1.00 78.19 417 ARG A O 1
ATOM 3167 N N . MET A 1 418 ? -21.694 6.618 8.899 1.00 78.88 418 MET A N 1
ATOM 3168 C CA . MET A 1 418 ? -23.036 7.211 8.880 1.00 78.88 418 MET A CA 1
ATOM 3169 C C . MET A 1 418 ? -23.623 7.239 7.461 1.00 78.88 418 MET A C 1
ATOM 3171 O O . MET A 1 418 ? -24.792 6.903 7.269 1.00 78.88 418 MET A O 1
ATOM 3175 N N . ALA A 1 419 ? -22.811 7.591 6.460 1.00 78.50 419 ALA A N 1
ATOM 3176 C CA . ALA A 1 419 ? -23.231 7.586 5.060 1.00 78.50 419 ALA A CA 1
ATOM 3177 C C . ALA A 1 419 ? -23.524 6.165 4.544 1.00 78.50 419 ALA A C 1
ATOM 3179 O O . ALA A 1 419 ? -24.489 5.962 3.808 1.00 78.50 419 ALA A O 1
ATOM 3180 N N . ALA A 1 420 ? -22.732 5.169 4.945 1.00 76.25 420 ALA A N 1
ATOM 3181 C CA . ALA A 1 420 ? -22.942 3.769 4.602 1.00 76.25 420 ALA A CA 1
ATOM 3182 C C . ALA A 1 420 ? -24.202 3.203 5.271 1.00 76.25 420 ALA A C 1
ATOM 3184 O O . ALA A 1 420 ? -24.970 2.499 4.621 1.00 76.25 420 ALA A O 1
ATOM 3185 N N . GLU A 1 421 ? -24.462 3.529 6.537 1.00 79.25 421 GLU A N 1
ATOM 3186 C CA . GLU A 1 421 ? -25.702 3.161 7.228 1.00 79.25 421 GLU A CA 1
ATOM 3187 C C . GLU A 1 421 ? -26.925 3.745 6.515 1.00 79.25 421 GLU A C 1
ATOM 3189 O O . GLU A 1 421 ? -27.880 3.013 6.249 1.00 79.25 421 GLU A O 1
ATOM 3194 N N . GLU A 1 422 ? -26.876 5.024 6.128 1.00 80.50 422 GLU A N 1
ATOM 3195 C CA . GLU A 1 422 ? -27.922 5.650 5.315 1.00 80.50 422 GLU A CA 1
ATOM 3196 C C . GLU A 1 422 ? -28.075 4.928 3.969 1.00 80.50 422 GLU A C 1
ATOM 3198 O O . GLU A 1 422 ? -29.185 4.549 3.595 1.00 80.50 422 GLU A O 1
ATOM 3203 N N . TRP A 1 423 ? -26.965 4.652 3.281 1.00 81.38 423 TRP A N 1
ATOM 3204 C CA . TRP A 1 423 ? -26.935 3.952 1.997 1.00 81.38 423 TRP A CA 1
ATOM 3205 C C . TRP A 1 423 ? -27.564 2.557 2.055 1.00 81.38 423 TRP A C 1
ATOM 3207 O O . TRP A 1 423 ? -28.350 2.187 1.181 1.00 81.38 423 TRP A O 1
ATOM 3217 N N . LEU A 1 424 ? -27.237 1.784 3.091 1.00 80.62 424 LEU A N 1
ATOM 3218 C CA . LEU A 1 424 ? -27.778 0.445 3.334 1.00 80.62 424 LEU A CA 1
ATOM 3219 C C . LEU A 1 424 ? -29.250 0.498 3.757 1.00 80.62 424 LEU A C 1
ATOM 3221 O O . LEU A 1 424 ? -30.013 -0.417 3.439 1.00 80.62 424 LEU A O 1
ATOM 3225 N N . ALA A 1 425 ? -29.649 1.558 4.463 1.00 75.06 425 ALA A N 1
ATOM 3226 C CA . ALA A 1 425 ? -31.024 1.791 4.884 1.00 75.06 425 ALA A CA 1
ATOM 3227 C C . ALA A 1 425 ? -31.939 2.228 3.732 1.00 75.06 425 ALA A C 1
ATOM 3229 O O . ALA A 1 425 ? -33.158 2.078 3.861 1.00 75.06 425 ALA A O 1
ATOM 3230 N N . VAL A 1 426 ? -31.391 2.698 2.598 1.00 66.56 426 VAL A N 1
ATOM 3231 C CA . VAL A 1 426 ? -32.141 2.863 1.343 1.00 66.56 426 VAL A CA 1
ATOM 3232 C C . VAL A 1 426 ? -32.530 1.477 0.822 1.00 66.56 426 VAL A C 1
ATOM 3234 O O . VAL A 1 426 ? -31.954 0.925 -0.118 1.00 66.56 426 VAL A O 1
ATOM 3237 N N . GLN A 1 427 ? -33.551 0.890 1.443 1.00 52.38 427 GLN A N 1
ATOM 3238 C CA . GLN A 1 427 ? -34.265 -0.236 0.880 1.00 52.38 427 GLN A CA 1
ATOM 3239 C C . GLN A 1 427 ? -34.937 0.258 -0.393 1.00 52.38 427 GLN A C 1
ATOM 3241 O O . GLN A 1 427 ? -35.960 0.940 -0.364 1.00 52.38 427 GLN A O 1
ATOM 3246 N N . GLN A 1 428 ? -34.365 -0.095 -1.539 1.00 49.78 428 GLN A N 1
ATOM 3247 C CA . GLN A 1 428 ? -35.166 -0.187 -2.743 1.00 49.78 428 GLN A CA 1
ATOM 3248 C C . GLN A 1 428 ? -36.228 -1.245 -2.440 1.00 49.78 428 GLN A C 1
ATOM 3250 O O . GLN A 1 428 ? -35.914 -2.436 -2.393 1.00 49.78 428 GLN A O 1
ATOM 3255 N N . GLU A 1 429 ? -37.472 -0.822 -2.188 1.00 42.69 429 GLU A N 1
ATOM 3256 C CA . GLU A 1 429 ? -38.616 -1.724 -2.296 1.00 42.69 429 GLU A CA 1
ATOM 3257 C C . GLU A 1 429 ? -38.413 -2.525 -3.584 1.00 42.69 429 GLU A C 1
ATOM 3259 O O . GLU A 1 429 ? -38.127 -1.946 -4.641 1.00 42.69 429 GLU A O 1
ATOM 3264 N N . CYS A 1 430 ? -38.495 -3.854 -3.493 1.00 44.53 430 CYS A N 1
ATOM 3265 C CA . CYS A 1 430 ? -38.498 -4.736 -4.654 1.00 44.53 430 CYS A CA 1
ATOM 3266 C C . CYS A 1 430 ? -39.733 -4.410 -5.510 1.00 44.53 430 CYS A C 1
ATOM 3268 O O . CYS A 1 430 ? -40.746 -5.097 -5.477 1.00 44.53 430 CYS A O 1
ATOM 3270 N N . THR A 1 431 ? -39.652 -3.334 -6.285 1.00 49.03 431 THR A N 1
ATOM 3271 C CA . THR A 1 431 ? -40.683 -2.855 -7.212 1.00 49.03 431 THR A CA 1
ATOM 3272 C C . THR A 1 431 ? -40.688 -3.679 -8.494 1.00 49.03 431 THR A C 1
ATOM 3274 O O . THR A 1 431 ? -41.659 -3.662 -9.247 1.00 49.03 431 THR A O 1
ATOM 3277 N N . ARG A 1 432 ? -39.635 -4.476 -8.732 1.00 49.91 432 ARG A N 1
ATOM 3278 C CA . ARG A 1 432 ? -39.651 -5.560 -9.717 1.00 49.91 432 ARG A CA 1
ATOM 3279 C C . ARG A 1 432 ? -40.343 -6.777 -9.130 1.00 49.91 432 ARG A C 1
ATOM 3281 O O . ARG A 1 432 ? -39.703 -7.744 -8.729 1.00 49.91 432 ARG A O 1
ATOM 3288 N N . ILE A 1 433 ? -41.663 -6.721 -9.137 1.00 53.91 433 ILE A N 1
ATOM 3289 C CA . ILE A 1 433 ? -42.510 -7.901 -9.070 1.00 53.91 433 ILE A CA 1
ATOM 3290 C C . ILE A 1 433 ? -42.315 -8.647 -10.405 1.00 53.91 433 ILE A C 1
ATOM 3292 O O . ILE A 1 433 ? -42.664 -8.088 -11.447 1.00 53.91 433 ILE A O 1
ATOM 3296 N N . PRO A 1 434 ? -41.719 -9.856 -10.435 1.00 53.16 434 PRO A N 1
ATOM 3297 C CA . PRO A 1 434 ? -41.562 -10.603 -11.681 1.00 53.16 434 PRO A CA 1
ATOM 3298 C C . PRO A 1 434 ? -42.920 -10.822 -12.360 1.00 53.16 434 PRO A C 1
ATOM 3300 O O . PRO A 1 434 ? -43.913 -11.021 -11.668 1.00 53.16 434 PRO A O 1
ATOM 3303 N N . ASP A 1 435 ? -42.974 -10.863 -13.694 1.00 58.03 435 ASP A N 1
ATOM 3304 C CA . ASP A 1 435 ? -44.233 -11.020 -14.453 1.00 58.03 435 ASP A CA 1
ATOM 3305 C C . ASP A 1 435 ? -45.083 -12.230 -14.013 1.00 58.03 435 ASP A C 1
ATOM 3307 O O . ASP A 1 435 ? -46.296 -12.251 -14.194 1.00 58.03 435 ASP A O 1
ATOM 3311 N N . TRP A 1 436 ? -44.450 -13.249 -13.426 1.00 61.78 436 TRP A N 1
ATOM 3312 C CA . TRP A 1 436 ? -45.094 -14.464 -12.926 1.00 61.78 436 TRP A CA 1
ATOM 3313 C C . TRP A 1 436 ? -45.607 -14.367 -11.478 1.00 61.78 436 TRP A C 1
ATOM 3315 O O . TRP A 1 436 ? -46.235 -15.313 -11.001 1.00 61.78 436 TRP A O 1
ATOM 3325 N N . HIS A 1 437 ? -45.337 -13.274 -10.759 1.00 60.56 437 HIS A N 1
ATOM 3326 C CA . HIS A 1 437 ? -45.741 -13.109 -9.365 1.00 60.56 437 HIS A CA 1
ATOM 3327 C C . HIS A 1 437 ? -47.274 -12.982 -9.253 1.00 60.56 437 HIS A C 1
ATOM 3329 O O . HIS A 1 437 ? -47.885 -12.266 -10.051 1.00 60.56 437 HIS A O 1
ATOM 3335 N N . PRO A 1 438 ? -47.917 -13.619 -8.255 1.00 55.47 438 PRO A N 1
ATOM 3336 C CA . PRO A 1 438 ? -49.379 -13.697 -8.166 1.00 55.47 438 PRO A CA 1
ATOM 3337 C C . PRO A 1 438 ? -50.089 -12.338 -8.125 1.00 55.47 438 PRO A C 1
ATOM 3339 O O . PRO A 1 438 ? -51.184 -12.206 -8.654 1.00 55.47 438 PRO A O 1
ATOM 3342 N N . SER A 1 439 ? -49.446 -11.312 -7.561 1.00 64.06 439 SER A N 1
ATOM 3343 C CA . SER A 1 439 ? -50.000 -9.952 -7.481 1.00 64.06 439 SER A CA 1
ATOM 3344 C C . SER A 1 439 ? -50.155 -9.244 -8.835 1.00 64.06 439 SER A C 1
ATOM 3346 O O . SER A 1 439 ? -50.820 -8.218 -8.893 1.00 64.06 439 SER A O 1
ATOM 3348 N N . ASN A 1 440 ? -49.562 -9.766 -9.916 1.00 57.19 440 ASN A N 1
ATOM 3349 C CA . ASN A 1 440 ? -49.742 -9.254 -11.281 1.00 57.19 440 ASN A CA 1
ATOM 3350 C C . ASN A 1 440 ? -50.915 -9.929 -12.024 1.00 57.19 440 ASN A C 1
ATOM 3352 O O . ASN A 1 440 ? -51.163 -9.611 -13.185 1.00 57.19 440 ASN A O 1
ATOM 3356 N N . GLN A 1 441 ? -51.625 -10.879 -11.396 1.00 56.56 441 GLN A N 1
ATOM 3357 C CA . GLN A 1 441 ? -52.703 -11.648 -12.038 1.00 56.56 441 GLN A CA 1
ATOM 3358 C C . GLN A 1 441 ? -54.119 -11.111 -11.757 1.00 56.56 441 GLN A C 1
ATOM 3360 O O . GLN A 1 441 ? -55.077 -11.631 -12.326 1.00 56.56 441 GLN A O 1
ATOM 3365 N N . ASP A 1 442 ? -54.271 -10.053 -10.954 1.00 50.44 442 ASP A N 1
ATOM 3366 C CA . ASP A 1 442 ? -55.589 -9.589 -10.488 1.00 50.44 442 ASP A CA 1
ATOM 3367 C C . ASP A 1 442 ? -56.295 -8.552 -11.393 1.00 50.44 442 ASP A C 1
ATOM 3369 O O . ASP A 1 442 ? -57.428 -8.168 -11.106 1.00 50.44 442 ASP A O 1
ATOM 3373 N N . GLU A 1 443 ? -55.714 -8.134 -12.527 1.00 49.66 443 GLU A N 1
ATOM 3374 C CA . GLU A 1 443 ? -56.343 -7.132 -13.421 1.00 49.66 443 GLU A CA 1
ATOM 3375 C C . GLU A 1 443 ? -57.026 -7.688 -14.688 1.00 49.66 443 GLU A C 1
ATOM 3377 O O . GLU A 1 443 ? -57.525 -6.920 -15.510 1.00 49.66 443 GLU A O 1
ATOM 3382 N N . ALA A 1 444 ? -57.143 -9.008 -14.857 1.00 44.69 444 ALA A N 1
ATOM 3383 C CA . ALA A 1 444 ? -57.762 -9.597 -16.052 1.00 44.69 444 ALA A CA 1
ATOM 3384 C C . ALA A 1 444 ? -58.965 -10.504 -15.742 1.00 44.69 444 ALA A C 1
ATOM 3386 O O . ALA A 1 444 ? -59.000 -11.667 -16.139 1.00 44.69 444 ALA A O 1
ATOM 3387 N N . ILE A 1 445 ? -59.992 -9.966 -15.079 1.00 42.31 445 ILE A N 1
ATOM 3388 C CA . ILE A 1 445 ? -61.338 -10.562 -15.108 1.00 42.31 445 ILE A CA 1
ATOM 3389 C C . ILE A 1 445 ? -62.295 -9.540 -15.734 1.00 42.31 445 ILE A C 1
ATOM 3391 O O . ILE A 1 445 ? -62.654 -8.565 -15.070 1.00 42.31 445 ILE A O 1
ATOM 3395 N N . PRO A 1 446 ? -62.742 -9.727 -16.991 1.00 39.19 446 PRO A N 1
ATOM 3396 C CA . PRO A 1 446 ? -63.797 -8.901 -17.556 1.00 39.19 446 PRO A CA 1
ATOM 3397 C C . PRO A 1 446 ? -65.090 -9.169 -16.781 1.00 39.19 446 PRO A C 1
ATOM 3399 O O . PRO A 1 446 ? -65.636 -10.272 -16.817 1.00 39.19 446 PRO A O 1
ATOM 3402 N N . LYS A 1 447 ? -65.579 -8.158 -16.064 1.00 44.94 447 LYS A N 1
ATOM 3403 C CA . LYS A 1 447 ? -66.966 -8.117 -15.608 1.00 44.94 447 LYS A CA 1
ATOM 3404 C C . LYS A 1 447 ? -67.799 -7.546 -16.747 1.00 44.94 447 LYS A C 1
ATOM 3406 O O . LYS A 1 447 ? -67.744 -6.342 -16.965 1.00 44.94 447 LYS A O 1
ATOM 3411 N N . ASP A 1 448 ? -68.581 -8.381 -17.419 1.00 39.00 448 ASP A N 1
ATOM 3412 C CA . ASP A 1 448 ? -69.838 -7.895 -17.986 1.00 39.00 448 ASP A CA 1
ATOM 3413 C C . ASP A 1 448 ? -70.908 -8.999 -17.991 1.00 39.00 448 ASP A C 1
ATOM 3415 O O . ASP A 1 448 ? -70.733 -10.025 -18.658 1.00 39.00 448 ASP A O 1
ATOM 3419 N N . PRO A 1 449 ? -71.991 -8.846 -17.210 1.00 48.88 449 PRO A N 1
ATOM 3420 C CA . PRO A 1 449 ? -73.231 -9.572 -17.397 1.00 48.88 449 PRO A CA 1
ATOM 3421 C C . PRO A 1 449 ? -74.181 -8.762 -18.299 1.00 48.88 449 PRO A C 1
ATOM 3423 O O . PRO A 1 449 ? -74.349 -7.565 -18.114 1.00 48.88 449 PRO A O 1
ATOM 3426 N N . ASP A 1 450 ? -74.867 -9.467 -19.199 1.00 42.81 450 ASP A N 1
ATOM 3427 C CA . ASP A 1 450 ? -76.012 -9.018 -20.013 1.00 42.81 450 ASP A CA 1
ATOM 3428 C C . ASP A 1 450 ? -75.728 -8.470 -21.423 1.00 42.81 450 ASP A C 1
ATOM 3430 O O . ASP A 1 450 ? -75.814 -7.278 -21.702 1.00 42.81 450 ASP A O 1
ATOM 3434 N N . GLN A 1 451 ? -75.632 -9.398 -22.384 1.00 38.56 451 GLN A N 1
ATOM 3435 C CA . GLN A 1 451 ? -76.334 -9.234 -23.663 1.00 38.56 451 GLN A CA 1
ATOM 3436 C C . GLN A 1 451 ? -77.069 -10.522 -24.059 1.00 38.56 451 GLN A C 1
ATOM 3438 O O . GLN A 1 451 ? -76.507 -11.448 -24.639 1.00 38.56 451 GLN A O 1
ATOM 3443 N N . VAL A 1 452 ? -78.370 -10.545 -23.770 1.00 42.69 452 VAL A N 1
ATOM 3444 C CA . VAL A 1 452 ? -79.385 -11.313 -24.501 1.00 42.69 452 VAL A CA 1
ATOM 3445 C C . VAL A 1 452 ? -80.330 -10.280 -25.106 1.00 42.69 452 VAL A C 1
ATOM 3447 O O . VAL A 1 452 ? -80.847 -9.491 -24.331 1.00 42.69 452 VAL A O 1
ATOM 3450 N N . VAL A 1 453 ? -80.566 -10.295 -26.428 1.00 35.62 453 VAL A N 1
ATOM 3451 C CA . VAL A 1 453 ? -81.887 -10.164 -27.097 1.00 35.62 453 VAL A CA 1
ATOM 3452 C C . VAL A 1 453 ? -81.731 -10.436 -28.613 1.00 35.62 453 VAL A C 1
ATOM 3454 O O . VAL A 1 453 ? -80.933 -9.783 -29.272 1.00 35.62 453 VAL A O 1
ATOM 3457 N N . ASN A 1 454 ? -82.532 -11.400 -29.105 1.00 34.28 454 ASN A N 1
ATOM 3458 C CA . ASN A 1 454 ? -83.219 -11.569 -30.414 1.00 34.28 454 ASN A CA 1
ATOM 3459 C C . ASN A 1 454 ? -82.781 -10.661 -31.590 1.00 34.28 454 ASN A C 1
ATOM 3461 O O . ASN A 1 454 ? -82.760 -9.444 -31.445 1.00 34.28 454 ASN A O 1
ATOM 3465 N N . VAL A 1 455 ? -82.522 -11.148 -32.810 1.00 36.84 455 VAL A N 1
ATOM 3466 C CA . VAL A 1 455 ? -83.320 -11.981 -33.745 1.00 36.84 455 VAL A CA 1
ATOM 3467 C C . VAL A 1 455 ? -82.370 -12.697 -34.702 1.00 36.84 455 VAL A C 1
ATOM 3469 O O . VAL A 1 455 ? -81.362 -12.060 -35.082 1.00 36.84 455 VAL A O 1
#

Sequence (455 aa):
MMRKEARPQKSALQAALESVLDGNDGQRMLAVEASVRPTYEAFPKNALGRIPPSEIFPAIVRGYFAKEHGWQLRGLEPPSLAPRPSEVHEALVLLSSAPSLAKALKEGHDANQGLSLSDVVGTITAIEHLILDESAALLRGAYVLNQLPEDSPLDEGNLTEVLHSYLLLFRHGHPHNLTDVRGHQAMKARAQRGNFWGPLVKFAHEAVEGSSRAAPYSFTAVSAMVRGVALAYGRWQNSECGQMKTTLMDLSINGSGLVPLERFHSEPKHAVFQFTESVEYLRKTGALEEPASGQPLVRVPNYLLGPSNCIASSEHYSVCCLSECEAVASELERSVQAPVAPVGELLELVAATPSSSLAAPRELPVALGEDLRTVASHHGGSVPLHSADFQRWLHAAFPNECPAPTAADSAAEETERMAAEEWLAVQQECTRIPDWHPSNQDEAIPKDPDQVVNV

Organism: NCBI:txid311494

Secondary structure (DSSP, 8-state):
-----PPPPPPHHHHHHHHH--GGGHHHHHHHHHHHHHHHHHS---TTSPBPTTTHHHHHHHHHHHHHT-EEETT---TTTSSSPPPGGG-HHHHHH-HHHHHHHHHHHHTT--B-HHHHHHHHHHHHHHHHHHHHHHHHHHHHHTT--TTSPB-HHHHHHHHHHHHHHHHH-SS--TT-HHHHHHHHHHHTTSTTHHHHHHHHHHHHHT--PPSSBPHHHHHHHHHHHHHHHHHHHHHHHHHHHHHHHHHSSTTSSEEEHHHHTT--TT-SS-----HHHHHHTT-EE--SSS--EEEHHHHHTSGGG-BS--SSEEE----HHHHHHHHHHHHH-SSEE-HHHHHHHHHH---SS--SS-PPPHHHHHHHHHHHHHTTTSEETTSHHHHHHHHHHSTTTSPPPPHHHHHHHHHHHHHHHHHHH---------TTSGGGSTT------------

Foldseek 3Di:
DDPDPPDPDDALLRVLLPVQDDPVCVVVLVVLLVLLVLLLLQADAAPVSFAWQPPSLLVSLQLSCLAQFLKDWDQSDFLLQDVAHGGLLRGVLCVPPRPSNSVSSVVCNVVRVGDDSSSSSSSSSSSLSSVLVVLLVLLVLLCLLVVHDLADFAAPVSLLSSQLLSVLLLQAAPDDDSNCSVVSVVSSVVLVVDPCNVLSSVLSVVLVVPDPDHDRHHSVNSSVSSSVCSSCVLVSCLVVLLVVLVVCCVQADVSQQKHFPCSQQPDDPPDPDHRDDDPVQCVSQLQWDDDPDDGIIGRQQSVQSGPVQWGSDYPTITRGRRQQVSVLLSQVSNVQSYQWAALVSVLQSLCADAGPSGDHNDDDDPVLSVLSQVCCVVVVRIHGSQALSNLQSVCSSVRSRGRRDDPSNNVNRVVVVVVSVVSNVPPPDPPCPDCPHPVVVPPPDDDDDDDDDDD

pLDDT: mean 87.9, std 13.77, range [33.88, 98.06]